Protein 8P1X (pdb70)

Nearest PDB structures (foldseek):
  8p1x-assembly1_AAA  TM=1.002E+00  e=0.000E+00  Staphylococcus epidermidis
  7qnt-assembly1_AAA  TM=9.688E-01  e=1.555E-83  Staphylococcus epidermidis
  4x7r-assembly2_B  TM=9.889E-01  e=1.087E-72  Staphylococcus aureus subsp. aureus 21178
  4wac-assembly1_A  TM=9.717E-01  e=2.839E-68  Staphylococcus aureus
  7vfm-assembly1_A  TM=7.640E-01  e=9.525E-35  Staphylococcus aureus subsp. aureus USA300

Solvent-accessible surface area: 22176 Å² total; per-residue (Å²): 137,51,72,0,14,0,0,15,70,66,0,36,38,73,46,19,35,54,12,54,3,0,7,8,9,0,59,27,0,28,81,66,114,9,36,0,20,0,0,0,3,29,56,41,44,59,5,140,53,13,38,117,79,11,46,123,38,136,90,8,28,96,114,8,99,15,50,1,0,5,57,61,11,56,83,62,6,34,148,108,76,212,92,58,48,116,64,72,44,151,83,11,70,96,67,16,91,98,15,90,100,58,92,80,70,119,126,59,10,61,20,66,14,72,92,62,76,52,94,30,1,74,39,106,86,35,108,58,63,22,22,17,18,6,43,101,91,115,89,40,77,68,58,10,45,30,35,113,78,66,7,23,21,9,18,44,20,36,85,105,76,46,46,57,19,15,27,1,21,1,49,19,6,59,55,4,0,83,21,90,13,64,52,158,106,76,51,52,14,54,0,36,3,59,51,66,163,55,107,14,145,41,22,46,82,0,0,6,40,0,0,39,94,31,1,77,50,82,87,42,0,0,0,0,3,1,6,30,39,1,0,39,20,0,27,74,13,106,20,168,83,11,20,18,2,1,5,3,28,32,12,0,48,39,67,133,52,117,112,36,42,20,39,108,90,7,30,70,3,3,142,24,3,120,99,14,69,0,0,0,0,9,3,118,48,0,59,102,30,0,53,101,115,36,102,17,140,25,5,83,27,5,14,15,6,9,70,72,25,84,95,53,98,67,92,43,98,53,37,8,1,0,10,28,18,99,0,21,55,16,25,2,0,35,60,0,6,63,0,0,60,60,0,11,109,130,32,122,75,0,72,1,34,1,28,7,62,35,132,18,76,87,107,0,59,89,51,11,71,94,56,84,10,109,81,20,3,31,40,82,29,87,24,69,54,21,62,54,45,4,68,78,5,33,0,8,2,10,0,1,22,15,19,2,12,4,22,44,9,1,51,0,0,2,1,41,5,2,0,0,0,1,67,15,103,7,3,3,62,59,0,5,67,93,44,83,0,0,13,42,10,67,57,115,54,35,50,58,0,2,83,66,0,14,98,0,7,120,61,52,78,46,2,72,71,5,0,49,70,0,37,88,16,0,66,99,74,13,65,32,114,58,6,8,84,84,7,70,126,23,3,114

Structure (mmCIF, N/CA/C/O backbone):
data_8P1X
#
_entry.id   8P1X
#
_cell.length_a   58.650
_cell.length_b   88.730
_cell.length_c   98.050
_cell.angle_alpha   90.000
_cell.angle_beta   90.000
_cell.angle_gamma   90.000
#
_symmetry.space_group_name_H-M   'P 21 21 21'
#
loop_
_entity.id
_entity.type
_entity.pdbx_description
1 polymer TarM(Se)
2 non-polymer 'CHLORIDE ION'
3 non-polymer 'PHOSPHATE ION'
4 non-polymer "URIDINE-5'-DIPHOSPHATE-GLUCOSE"
5 non-polymer 1,2-ETHANEDIOL
6 non-polymer 'TETRAETHYLENE GLYCOL'
7 non-polymer 'TRIETHYLENE GLYCOL'
8 water water
#
loop_
_atom_site.group_PDB
_atom_site.id
_atom_site.type_symbol
_atom_site.label_atom_id
_atom_site.label_alt_id
_atom_site.label_comp_id
_atom_site.label_asym_id
_atom_site.label_entity_id
_atom_site.label_seq_id
_atom_site.pdbx_PDB_ins_code
_atom_site.Cartn_x
_atom_site.Cartn_y
_atom_site.Cartn_z
_atom_site.occupancy
_atom_site.B_iso_or_equiv
_atom_site.auth_seq_id
_atom_site.auth_comp_id
_atom_site.auth_asym_id
_atom_site.auth_atom_id
_atom_site.pdbx_PDB_model_num
ATOM 1 N N . MET A 1 17 ? 18.922 2.415 24.071 1.000 68.335 1 MET AAA N 1
ATOM 2 C CA . MET A 1 17 ? 18.981 3.007 25.442 1.000 63.301 1 MET AAA CA 1
ATOM 3 C C . MET A 1 17 ? 17.568 3.078 26.042 1.000 60.527 1 MET AAA C 1
ATOM 4 O O . MET A 1 17 ? 17.462 3.293 27.266 1.000 59.874 1 MET AAA O 1
ATOM 7 N N . LYS A 1 18 ? 16.526 2.902 25.223 1.000 52.367 2 LYS AAA N 1
ATOM 8 C CA . LYS A 1 18 ? 15.115 2.916 25.683 1.000 49.895 2 LYS AAA CA 1
ATOM 9 C C . LYS A 1 18 ? 14.759 1.529 26.227 1.000 44.488 2 LYS AAA C 1
ATOM 10 O O . LYS A 1 18 ? 15.011 0.526 25.533 1.000 46.989 2 LYS AAA O 1
ATOM 16 N N . GLN A 1 19 ? 14.232 1.482 27.448 1.000 40.275 3 GLN AAA N 1
ATOM 17 C CA . GLN A 1 19 ? 13.734 0.235 28.084 1.000 39.529 3 GLN AAA CA 1
ATOM 18 C C . GLN A 1 19 ? 12.238 0.399 28.358 1.000 32.061 3 GLN AAA C 1
ATOM 19 O O . GLN A 1 19 ? 11.858 1.420 28.957 1.000 29.682 3 GLN AAA O 1
ATOM 25 N N . THR A 1 20 ? 11.419 -0.561 27.926 1.000 32.957 4 THR AAA N 1
ATOM 26 C CA . THR A 1 20 ? 9.950 -0.530 28.147 1.000 31.595 4 THR AAA CA 1
ATOM 27 C C . THR A 1 20 ? 9.556 -1.633 29.133 1.000 29.829 4 THR AAA C 1
ATOM 28 O O . THR A 1 20 ? 10.181 -2.719 29.133 1.000 29.016 4 THR AAA O 1
ATOM 32 N N . TYR A 1 21 ? 8.559 -1.341 29.955 1.000 25.200 5 TYR AAA N 1
ATOM 33 C CA . TYR A 1 21 ? 7.982 -2.282 30.941 1.000 26.357 5 TYR AAA CA 1
ATOM 34 C C . TYR A 1 21 ? 6.474 -2.319 30.697 1.000 27.009 5 TYR AAA C 1
ATOM 35 O O . TYR A 1 21 ? 5.785 -1.304 30.908 1.000 31.234 5 TYR AAA O 1
ATOM 44 N N . MET A 1 22 ? 5.980 -3.444 30.200 1.000 24.674 6 MET AAA N 1
ATOM 45 C CA . MET A 1 22 ? 4.559 -3.581 29.800 1.000 25.877 6 MET AAA CA 1
ATOM 46 C C . MET A 1 22 ? 3.825 -4.279 30.938 1.000 24.597 6 MET AAA C 1
ATOM 47 O O . MET A 1 22 ? 4.230 -5.400 31.319 1.000 24.987 6 MET AAA O 1
ATOM 52 N N . ILE A 1 23 ? 2.806 -3.621 31.486 1.000 21.288 7 ILE AAA N 1
ATOM 53 C CA . ILE A 1 23 ? 2.227 -4.014 32.801 1.000 23.691 7 ILE AAA CA 1
ATOM 54 C C . ILE A 1 23 ? 0.863 -4.669 32.608 1.000 26.844 7 ILE AAA C 1
ATOM 55 O O . ILE A 1 23 ? -0.018 -4.072 31.957 1.000 21.611 7 ILE AAA O 1
ATOM 60 N N . VAL A 1 24 ? 0.716 -5.863 33.173 1.000 25.439 8 VAL AAA N 1
ATOM 61 C CA . VAL A 1 24 ? -0.569 -6.618 33.243 1.000 24.115 8 VAL AAA CA 1
ATOM 62 C C . VAL A 1 24 ? -0.552 -7.402 34.556 1.000 22.167 8 VAL AAA C 1
ATOM 63 O O . VAL A 1 24 ? 0.550 -7.689 35.049 1.000 28.296 8 VAL AAA O 1
ATOM 67 N N . ASN A 1 25 ? -1.718 -7.670 35.149 1.000 24.800 9 ASN AAA N 1
ATOM 68 C CA . ASN A 1 25 ? -1.784 -8.298 36.493 1.000 22.864 9 ASN AAA CA 1
ATOM 69 C C . ASN A 1 25 ? -1.111 -9.677 36.458 1.000 23.016 9 ASN AAA C 1
ATOM 70 O O . ASN A 1 25 ? -0.430 -10.026 37.431 1.000 23.015 9 ASN AAA O 1
ATOM 75 N N . GLU A 1 26 ? -1.305 -10.439 35.382 1.000 25.056 10 GLU AAA N 1
ATOM 76 C CA . GLU A 1 26 ? -0.818 -11.837 35.305 1.000 26.614 10 GLU AAA CA 1
ATOM 77 C C . GLU A 1 26 ? -0.575 -12.248 33.857 1.000 28.670 10 GLU AAA C 1
ATOM 78 O O . GLU A 1 26 ? -1.149 -11.633 32.948 1.000 30.737 10 GLU AAA O 1
ATOM 84 N N . LEU A 1 27 ? 0.218 -13.303 33.682 1.000 26.296 11 LEU AAA N 1
ATOM 85 C CA . LEU A 1 27 ? 0.456 -13.966 32.380 1.000 22.691 11 LEU AAA CA 1
ATOM 86 C C . LEU A 1 27 ? 0.086 -15.439 32.540 1.000 29.305 11 LEU AAA C 1
ATOM 87 O O . LEU A 1 27 ? 0.414 -16.014 33.596 1.000 28.392 11 LEU AAA O 1
ATOM 92 N N . ASP A 1 28 ? -0.591 -16.018 31.552 1.000 19.891 12 ASP AAA N 1
ATOM 93 C CA . ASP A 1 28 ? -0.848 -17.478 31.506 1.000 30.761 12 ASP AAA CA 1
ATOM 94 C C . ASP A 1 28 ? -0.901 -17.938 30.049 1.000 27.804 12 ASP AAA C 1
ATOM 95 O O . ASP A 1 28 ? -0.837 -17.090 29.140 1.000 28.874 12 ASP AAA O 1
ATOM 100 N N . VAL A 1 29 ? -0.998 -19.251 29.862 1.000 26.673 13 VAL AAA N 1
ATOM 101 C CA . VAL A 1 29 ? -0.915 -19.931 28.540 1.000 30.949 13 VAL AAA CA 1
ATOM 102 C C . VAL A 1 29 ? -2.307 -19.987 27.898 1.000 31.971 13 VAL AAA C 1
ATOM 103 O O . VAL A 1 29 ? -2.389 -20.425 26.738 1.000 39.691 13 VAL AAA O 1
ATOM 107 N N . ASN A 1 30 ? -3.362 -19.577 28.609 1.000 32.425 14 ASN AAA N 1
ATOM 108 C CA . ASN A 1 30 ? -4.758 -19.729 28.120 1.000 37.216 14 ASN AAA CA 1
ATOM 109 C C . ASN A 1 30 ? -5.417 -18.350 28.005 1.000 38.826 14 ASN AAA C 1
ATOM 110 O O . ASN A 1 30 ? -6.600 -18.229 28.362 1.000 36.372 14 ASN AAA O 1
ATOM 115 N N . LYS A 1 31 ? -4.707 -17.345 27.492 1.000 32.825 15 LYS AAA N 1
ATOM 116 C CA . LYS A 1 31 ? -5.209 -15.945 27.542 1.000 44.088 15 LYS AAA CA 1
ATOM 117 C C . LYS A 1 31 ? -5.575 -15.444 26.139 1.000 36.856 15 LYS AAA C 1
ATOM 118 O O . LYS A 1 31 ? -5.364 -16.1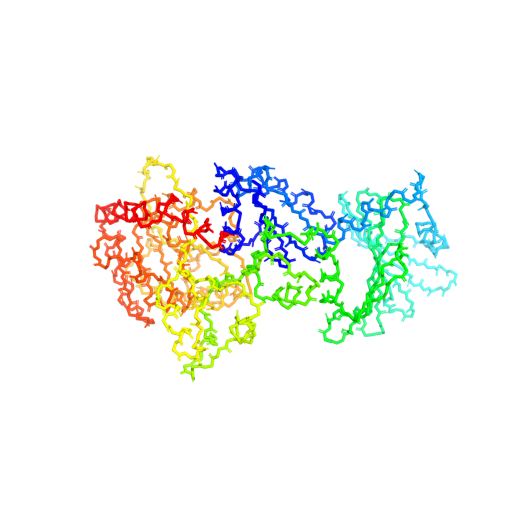76 25.158 1.000 37.406 15 LYS AAA O 1
ATOM 122 N N . GLY A 1 32 ? -6.149 -14.239 26.076 1.000 35.597 16 GLY AAA N 1
ATOM 123 C CA . GLY A 1 32 ? -6.768 -13.669 24.864 1.000 35.364 16 GLY AAA CA 1
ATOM 124 C C . GLY A 1 32 ? -5.895 -12.614 24.206 1.000 31.925 16 GLY AAA C 1
ATOM 125 O O . GLY A 1 32 ? -4.652 -12.752 24.229 1.000 30.398 16 GLY AAA O 1
ATOM 126 N N . GLY A 1 33 ? -6.531 -11.586 23.645 1.000 30.388 17 GLY AAA N 1
ATOM 127 C CA . GLY A 1 33 ? -5.893 -10.576 22.781 1.000 37.371 17 GLY AAA CA 1
ATOM 128 C C . GLY A 1 33 ? -4.863 -9.728 23.503 1.000 32.329 17 GLY AAA C 1
ATOM 129 O O . GLY A 1 33 ? -3.831 -9.419 22.886 1.000 32.173 17 GLY AAA O 1
ATOM 130 N N . MET A 1 34 ? -5.125 -9.319 24.746 1.000 30.085 18 MET AAA N 1
ATOM 131 C CA . MET A 1 34 ? -4.223 -8.371 25.450 1.000 31.446 18 MET AAA CA 1
ATOM 132 C C . MET A 1 34 ? -2.831 -8.998 25.587 1.000 29.231 18 MET AAA C 1
ATOM 133 O O . MET A 1 34 ? -1.847 -8.319 25.253 1.000 27.992 18 MET AAA O 1
ATOM 138 N N . THR A 1 35 ? -2.748 -10.238 26.069 1.000 26.235 19 THR AAA N 1
ATOM 139 C CA . THR A 1 35 ? -1.454 -10.936 26.284 1.000 34.378 19 THR AAA CA 1
ATOM 140 C C . THR A 1 35 ? -0.774 -11.118 24.924 1.000 24.934 19 THR AAA C 1
ATOM 141 O O . THR A 1 35 ? 0.435 -10.838 24.842 1.000 30.109 19 THR AAA O 1
ATOM 145 N N . THR A 1 36 ? -1.522 -11.514 23.891 1.000 28.875 20 THR AAA N 1
ATOM 146 C CA . THR A 1 36 ? -0.980 -11.667 22.514 1.000 27.779 20 THR AAA CA 1
ATOM 147 C C . THR A 1 36 ? -0.377 -10.328 22.072 1.000 27.971 20 THR AAA C 1
ATOM 148 O O . THR A 1 36 ? 0.784 -10.333 21.616 1.000 25.023 20 THR AAA O 1
ATOM 152 N N . ALA A 1 37 ? -1.131 -9.231 22.205 1.000 25.601 21 ALA AAA N 1
ATOM 153 C CA . ALA A 1 37 ? -0.714 -7.878 21.768 1.000 24.965 21 ALA AAA CA 1
ATOM 154 C C . ALA A 1 37 ? 0.611 -7.514 22.446 1.000 25.746 21 ALA AAA C 1
ATOM 155 O O . ALA A 1 37 ? 1.556 -7.136 21.734 1.000 24.964 21 ALA AAA O 1
ATOM 157 N N . MET A 1 38 ? 0.687 -7.673 23.770 1.000 22.257 22 MET AAA N 1
ATOM 158 C CA . MET A 1 38 ? 1.876 -7.298 24.581 1.000 25.473 22 MET AAA CA 1
ATOM 159 C C . MET A 1 38 ? 3.103 -8.093 24.126 1.000 23.175 22 MET AAA C 1
ATOM 160 O O . MET A 1 38 ? 4.154 -7.467 23.913 1.000 26.094 22 MET AAA O 1
ATOM 165 N N . LEU A 1 39 ? 2.973 -9.415 24.002 1.000 25.415 23 LEU AAA N 1
ATOM 166 C CA . LEU A 1 39 ? 4.106 -10.313 23.663 1.000 22.755 23 LEU AAA CA 1
ATOM 167 C C . LEU A 1 39 ? 4.593 -9.985 22.245 1.000 26.325 23 LEU AAA C 1
ATOM 168 O O . LEU A 1 39 ? 5.816 -9.981 22.035 1.000 26.657 23 LEU AAA O 1
ATOM 173 N N . THR A 1 40 ? 3.680 -9.701 21.312 1.000 25.701 24 THR AAA N 1
ATOM 174 C CA . THR A 1 40 ? 4.022 -9.303 19.922 1.000 28.691 24 THR AAA CA 1
ATOM 175 C C . THR A 1 40 ? 4.768 -7.960 19.957 1.000 29.586 24 THR AAA C 1
ATOM 176 O O . THR A 1 40 ? 5.812 -7.846 19.290 1.000 31.633 24 THR AAA O 1
ATOM 180 N N . ARG A 1 41 ? 4.278 -6.993 20.735 1.000 30.273 25 ARG AAA N 1
ATOM 181 C CA . ARG A 1 41 ? 4.882 -5.638 20.837 1.000 26.967 25 ARG AAA CA 1
ATOM 182 C C . ARG A 1 41 ? 6.316 -5.772 21.363 1.000 30.884 25 ARG AAA C 1
ATOM 183 O O . ARG A 1 41 ? 7.205 -5.090 20.820 1.000 29.529 25 ARG AAA O 1
ATOM 191 N N . SER A 1 42 ? 6.533 -6.621 22.370 1.000 23.450 26 SER AAA N 1
ATOM 192 C CA . SER A 1 42 ? 7.875 -6.874 22.956 1.000 26.098 26 SER AAA CA 1
ATOM 193 C C . SER A 1 42 ? 8.819 -7.340 21.846 1.000 25.758 26 SER AAA C 1
ATOM 194 O O . SER A 1 42 ? 9.933 -6.797 21.767 1.000 27.753 26 SER AAA O 1
ATOM 197 N N . LYS A 1 43 ? 8.378 -8.300 21.028 1.000 30.328 27 LYS AAA N 1
ATOM 198 C CA . LYS A 1 43 ? 9.213 -8.910 19.962 1.000 31.405 27 LYS AAA CA 1
ATOM 199 C C . LYS A 1 43 ? 9.625 -7.811 18.976 1.000 32.915 27 LYS AAA C 1
ATOM 200 O O . LYS A 1 43 ? 10.824 -7.743 18.654 1.000 26.814 27 LYS AAA O 1
ATOM 205 N N . PHE A 1 44 ? 8.684 -6.973 18.529 1.000 27.651 28 PHE AAA N 1
ATOM 206 C CA . PHE A 1 44 ? 8.966 -5.920 17.518 1.000 31.017 28 PHE AAA CA 1
ATOM 207 C C . PHE A 1 44 ? 9.882 -4.858 18.139 1.000 34.369 28 PHE AAA C 1
ATOM 208 O O . PHE A 1 44 ? 10.836 -4.438 17.457 1.000 31.228 28 PHE AAA O 1
ATOM 216 N N . PHE A 1 45 ? 9.659 -4.482 19.401 1.000 29.375 29 PHE AAA N 1
ATOM 217 C CA . PHE A 1 45 ? 10.512 -3.488 20.108 1.000 28.654 29 PHE AAA CA 1
ATOM 218 C C . PHE A 1 45 ? 11.949 -4.018 20.140 1.000 33.625 29 PHE AAA C 1
ATOM 219 O O . PHE A 1 45 ? 12.875 -3.264 19.799 1.000 32.131 29 PHE AAA O 1
ATOM 227 N N . LEU A 1 46 ? 12.110 -5.291 20.512 1.000 31.811 30 LEU AAA N 1
ATOM 228 C CA . LEU A 1 46 ? 13.431 -5.958 20.657 1.000 33.972 30 LEU AAA CA 1
ATOM 229 C C . LEU A 1 46 ? 14.143 -6.011 19.299 1.000 32.308 30 LEU AAA C 1
ATOM 230 O O . LEU A 1 46 ? 15.365 -5.805 19.281 1.000 37.784 30 LEU AAA O 1
ATOM 235 N N . ASP A 1 47 ? 13.405 -6.224 18.207 1.000 35.991 31 ASP AAA N 1
ATOM 236 C CA . ASP A 1 47 ? 13.960 -6.190 16.826 1.000 42.183 31 ASP AAA CA 1
ATOM 237 C C . ASP A 1 47 ? 14.403 -4.761 16.492 1.000 44.096 31 ASP AAA C 1
ATOM 238 O O . ASP A 1 47 ? 15.219 -4.600 15.574 1.000 41.846 31 ASP AAA O 1
ATOM 243 N N . ASN A 1 48 ? 13.891 -3.761 17.211 1.000 36.766 32 ASN AAA N 1
ATOM 244 C CA . ASN A 1 48 ? 14.228 -2.333 16.970 1.000 40.536 32 ASN AAA CA 1
ATOM 245 C C . ASN A 1 48 ? 15.090 -1.808 18.126 1.000 36.887 32 ASN AAA C 1
ATOM 246 O O . ASN A 1 48 ? 15.087 -0.586 18.361 1.000 36.301 32 ASN AAA O 1
ATOM 251 N N . GLU A 1 49 ? 15.825 -2.704 18.796 1.000 34.191 33 GLU AAA N 1
ATOM 252 C CA . GLU A 1 49 ? 16.830 -2.388 19.852 1.000 37.616 33 GLU AAA CA 1
ATOM 253 C C . GLU A 1 49 ? 16.169 -1.662 21.032 1.000 38.711 33 GLU AAA C 1
ATOM 254 O O . GLU A 1 49 ? 16.862 -0.881 21.710 1.000 44.073 33 GLU AAA O 1
ATOM 257 N N . ILE A 1 50 ? 14.885 -1.920 21.289 1.000 40.720 34 ILE AAA N 1
ATOM 258 C CA . ILE A 1 50 ? 14.172 -1.393 22.489 1.000 36.879 34 ILE AAA CA 1
ATOM 259 C C . ILE A 1 50 ? 13.755 -2.596 23.334 1.000 35.952 34 ILE AAA C 1
ATOM 260 O O . ILE A 1 50 ? 12.986 -3.430 22.833 1.000 35.280 34 ILE AAA O 1
ATOM 265 N N . SER A 1 51 ? 14.261 -2.707 24.562 1.000 34.823 35 SER AAA N 1
ATOM 266 C CA . SER A 1 51 ? 13.892 -3.819 25.474 1.000 31.983 35 SER AAA CA 1
ATOM 267 C C . SER A 1 51 ? 12.393 -3.714 25.773 1.000 35.469 35 SER AAA C 1
ATOM 268 O O . SER A 1 51 ? 11.915 -2.598 26.039 1.000 37.992 35 SER AAA O 1
ATOM 271 N N . GLY A 1 52 ? 11.671 -4.828 25.677 1.000 32.327 36 GLY AAA N 1
ATOM 272 C CA . GLY A 1 52 ? 10.239 -4.892 26.018 1.000 30.530 36 GLY AAA CA 1
ATOM 273 C C . GLY A 1 52 ? 10.025 -5.956 27.063 1.000 32.247 36 GLY AAA C 1
ATOM 274 O O . GLY A 1 52 ? 9.979 -7.122 26.688 1.000 44.493 36 GLY AAA O 1
ATOM 275 N N . ASP A 1 53 ? 10.027 -5.589 28.341 1.000 26.719 37 ASP AAA N 1
ATOM 276 C CA . ASP A 1 53 ? 9.855 -6.556 29.451 1.000 28.239 37 ASP AAA CA 1
ATOM 277 C C . ASP A 1 53 ? 8.403 -6.488 29.920 1.000 24.222 37 ASP AAA C 1
ATOM 278 O O . ASP A 1 53 ? 7.769 -5.437 29.745 1.000 27.699 37 ASP AAA O 1
ATOM 283 N N . ILE A 1 54 ? 7.897 -7.598 30.440 1.000 21.810 38 ILE AAA N 1
ATOM 284 C CA . ILE A 1 54 ? 6.528 -7.670 31.015 1.000 24.812 38 ILE AAA CA 1
ATOM 285 C C . ILE A 1 54 ? 6.665 -7.587 32.535 1.000 27.504 38 ILE AAA C 1
ATOM 286 O O . ILE A 1 54 ? 7.619 -8.173 33.073 1.000 21.891 38 ILE AAA O 1
ATOM 291 N N . ILE A 1 55 ? 5.751 -6.882 33.201 1.000 25.471 39 ILE AAA N 1
ATOM 292 C CA . ILE A 1 55 ? 5.646 -6.930 34.687 1.000 28.149 39 ILE AAA CA 1
ATOM 293 C C . ILE A 1 55 ? 4.263 -7.464 35.050 1.000 23.378 39 ILE AAA C 1
ATOM 294 O O . ILE A 1 55 ? 3.267 -6.927 34.548 1.000 25.434 39 ILE AAA O 1
ATOM 299 N N . THR A 1 56 ? 4.234 -8.477 35.912 1.000 23.128 40 THR AAA N 1
ATOM 300 C CA . THR A 1 56 ? 3.017 -9.057 36.516 1.000 22.252 40 THR AAA CA 1
ATOM 301 C C . THR A 1 56 ? 3.075 -8.866 38.030 1.000 22.229 40 THR AAA C 1
ATOM 302 O O . THR A 1 56 ? 4.160 -8.536 38.567 1.000 23.013 40 THR AAA O 1
ATOM 306 N N . PHE A 1 57 ? 1.956 -9.087 38.714 1.000 22.930 41 PHE AAA N 1
ATOM 307 C CA . PHE A 1 57 ? 1.848 -8.794 40.166 1.000 20.823 41 PHE AAA CA 1
ATOM 308 C C . PHE A 1 57 ? 1.346 -9.997 40.961 1.000 22.006 41 PHE AAA C 1
ATOM 309 O O . PHE A 1 57 ? 1.354 -9.924 42.200 1.000 23.793 41 PHE AAA O 1
ATOM 317 N N . ASP A 1 58 ? 0.937 -11.071 40.294 1.000 29.159 42 ASP AAA N 1
ATOM 318 C CA . ASP A 1 58 ? 0.294 -12.224 40.969 1.000 24.015 42 ASP AAA CA 1
ATOM 319 C C . ASP A 1 58 ? 1.355 -13.260 41.341 1.000 21.673 42 ASP AAA C 1
ATOM 320 O O . ASP A 1 58 ? 2.451 -13.273 40.746 1.000 21.274 42 ASP AAA O 1
ATOM 325 N N . PHE A 1 59 ? 1.009 -14.136 42.271 1.000 23.246 43 PHE AAA N 1
ATOM 326 C CA . PHE A 1 59 ? 1.883 -15.252 42.689 1.000 22.223 43 PHE AAA CA 1
ATOM 327 C C . PHE A 1 59 ? 1.515 -16.507 41.895 1.000 21.372 43 PHE AAA C 1
ATOM 328 O O . PHE A 1 59 ? 0.368 -16.956 41.939 1.000 21.140 43 PHE AAA O 1
ATOM 336 N N . LYS A 1 60 ? 2.497 -17.060 41.192 1.000 20.006 44 LYS AAA N 1
ATOM 337 C CA . LYS A 1 60 ? 2.420 -18.397 40.555 1.000 23.832 44 LYS AAA CA 1
ATOM 338 C C . LYS A 1 60 ? 3.735 -19.115 40.851 1.000 26.672 44 LYS AAA C 1
ATOM 339 O O . LYS A 1 60 ? 4.787 -18.664 40.349 1.000 23.769 44 LYS AAA O 1
ATOM 345 N N . ALA A 1 61 ? 3.677 -20.189 41.634 1.000 27.923 45 ALA AAA N 1
ATOM 346 C CA . ALA A 1 61 ? 4.852 -21.015 41.992 1.000 26.209 45 ALA AAA CA 1
ATOM 347 C C . ALA A 1 61 ? 5.507 -21.567 40.722 1.000 26.328 45 ALA AAA C 1
ATOM 348 O O . ALA A 1 61 ? 6.733 -21.782 40.745 1.000 20.828 45 ALA AAA O 1
ATOM 350 N N . ASN A 1 62 ? 4.726 -21.768 39.653 1.000 23.003 46 ASN AAA N 1
ATOM 351 C CA . ASN A 1 62 ? 5.163 -22.462 38.412 1.000 21.997 46 ASN AAA CA 1
ATOM 352 C C . ASN A 1 62 ? 5.363 -21.452 37.274 1.000 21.021 46 ASN AAA C 1
ATOM 353 O O . ASN A 1 62 ? 5.298 -21.868 36.104 1.000 24.082 46 ASN AAA O 1
ATOM 358 N N . TYR A 1 63 ? 5.633 -20.182 37.583 1.000 24.786 47 TYR AAA N 1
ATOM 359 C CA . TYR A 1 63 ? 5.749 -19.111 36.559 1.000 24.661 47 TYR AAA CA 1
ATOM 360 C C . TYR A 1 63 ? 6.846 -19.470 35.550 1.000 25.691 47 TYR AAA C 1
ATOM 361 O O . TYR A 1 63 ? 6.687 -19.121 34.367 1.000 20.076 47 TYR AAA O 1
ATOM 370 N N . LYS A 1 64 ? 7.905 -20.149 35.999 1.000 25.900 48 LYS AAA N 1
ATOM 371 C CA . LYS A 1 64 ? 9.015 -20.614 35.131 1.000 27.838 48 LYS AAA CA 1
ATOM 372 C C . LYS A 1 64 ? 8.433 -21.482 34.008 1.000 25.318 48 LYS AAA C 1
ATOM 373 O O . LYS A 1 64 ? 8.804 -21.263 32.853 1.000 26.076 48 LYS AAA O 1
ATOM 379 N N . ASP A 1 65 ? 7.540 -22.415 34.344 1.000 22.452 49 ASP AAA N 1
ATOM 380 C CA . ASP A 1 65 ? 6.937 -23.369 33.375 1.000 28.949 49 ASP AAA CA 1
ATOM 381 C C . ASP A 1 65 ? 6.031 -22.616 32.396 1.000 25.848 49 ASP AAA C 1
ATOM 382 O O . ASP A 1 65 ? 6.064 -22.952 31.209 1.000 24.663 49 ASP AAA O 1
ATOM 387 N N . ILE A 1 66 ? 5.252 -21.644 32.871 1.000 25.810 50 ILE AAA N 1
ATOM 388 C CA . ILE A 1 66 ? 4.337 -20.851 31.999 1.000 28.064 50 ILE AAA CA 1
ATOM 389 C C . ILE A 1 66 ? 5.184 -20.104 30.966 1.000 25.978 50 ILE AAA C 1
ATOM 390 O O . ILE A 1 66 ? 4.841 -20.169 29.772 1.000 27.558 50 ILE AAA O 1
ATOM 395 N N . LEU A 1 67 ? 6.268 -19.459 31.409 1.000 25.442 51 LEU AAA N 1
ATOM 396 C CA . LEU A 1 67 ? 7.131 -18.632 30.528 1.000 25.912 51 LEU AAA CA 1
ATOM 397 C C . LEU A 1 67 ? 7.810 -19.550 29.504 1.000 30.465 51 LEU AAA C 1
ATOM 398 O O . LEU A 1 67 ? 7.842 -19.178 28.314 1.000 25.686 51 LEU AAA O 1
ATOM 403 N N . LYS A 1 68 ? 8.286 -20.722 29.934 1.000 26.439 52 LYS AAA N 1
ATOM 404 C CA . LYS A 1 68 ? 8.919 -21.712 29.022 1.000 28.300 52 LYS AAA CA 1
ATOM 405 C C . LYS A 1 68 ? 7.914 -22.103 27.934 1.000 26.703 52 LYS AAA C 1
ATOM 406 O O . LYS A 1 68 ? 8.290 -22.096 26.751 1.000 25.736 52 LYS AAA O 1
ATOM 412 N N . GLU A 1 69 ? 6.679 -22.430 28.314 1.000 27.535 53 GLU AAA N 1
ATOM 413 C CA . GLU A 1 69 ? 5.648 -22.873 27.343 1.000 29.001 53 GLU AAA CA 1
ATOM 414 C C . GLU A 1 69 ? 5.373 -21.723 26.368 1.000 27.548 53 GLU AAA C 1
ATOM 415 O O . GLU A 1 69 ? 5.317 -21.986 25.156 1.000 31.630 53 GLU AAA O 1
ATOM 421 N N . LEU A 1 70 ? 5.239 -20.496 26.870 1.000 31.313 54 LEU AAA N 1
ATOM 422 C CA . LEU A 1 70 ? 4.936 -19.311 26.026 1.000 27.189 54 LEU AAA CA 1
ATOM 423 C C . LEU A 1 70 ? 6.070 -19.098 25.011 1.000 27.133 54 LEU AAA C 1
ATOM 424 O O . LEU A 1 70 ? 5.755 -18.814 23.847 1.000 27.623 54 LEU AAA O 1
ATOM 429 N N . VAL A 1 71 ? 7.333 -19.272 25.412 1.000 25.670 55 VAL AAA N 1
ATOM 430 C CA . VAL A 1 71 ? 8.506 -19.153 24.495 1.000 29.372 55 VAL AAA CA 1
ATOM 431 C C . VAL A 1 71 ? 8.512 -20.330 23.508 1.000 37.238 55 VAL AAA C 1
ATOM 432 O O . VAL A 1 71 ? 8.626 -20.068 22.293 1.000 34.902 55 VAL AAA O 1
ATOM 436 N N . GLN A 1 72 ? 8.396 -21.572 23.990 1.000 30.917 56 GLN AAA N 1
ATOM 437 C CA . GLN A 1 72 ? 8.518 -22.783 23.129 1.000 36.000 56 GLN AAA CA 1
ATOM 438 C C . GLN A 1 72 ? 7.320 -22.864 22.171 1.000 33.606 56 GLN AAA C 1
ATOM 439 O O . GLN A 1 72 ? 7.474 -23.472 21.101 1.000 35.888 56 GLN AAA O 1
ATOM 445 N N . SER A 1 73 ? 6.177 -22.268 22.529 1.000 36.363 57 SER AAA N 1
ATOM 446 C CA . SER A 1 73 ? 4.955 -22.210 21.682 1.000 33.031 57 SER AAA CA 1
ATOM 447 C C . SER A 1 73 ? 5.055 -21.050 20.683 1.000 38.322 57 SER AAA C 1
ATOM 448 O O . SER A 1 73 ? 4.091 -20.847 19.922 1.000 35.395 57 SER AAA O 1
ATOM 451 N N . LYS A 1 74 ? 6.149 -20.284 20.750 1.000 32.756 58 LYS AAA N 1
ATOM 452 C CA . LYS A 1 74 ? 6.491 -19.158 19.840 1.000 37.475 58 LYS AAA CA 1
ATOM 453 C C . LYS A 1 74 ? 5.556 -17.963 20.074 1.000 36.138 58 LYS AAA C 1
ATOM 454 O O . LYS A 1 74 ? 5.580 -17.036 19.247 1.000 40.839 58 LYS AAA O 1
ATOM 458 N N . LYS A 1 75 ? 4.803 -17.944 21.178 1.000 34.922 59 LYS AAA N 1
ATOM 459 C CA . LYS A 1 75 ? 3.959 -16.776 21.546 1.000 34.478 59 LYS AAA CA 1
ATOM 460 C C . LYS A 1 75 ? 4.861 -15.674 22.117 1.000 35.930 59 LYS AAA C 1
ATOM 461 O O . LYS A 1 75 ? 4.578 -14.499 21.862 1.000 34.076 59 LYS AAA O 1
ATOM 466 N N . MET A 1 76 ? 5.927 -16.038 22.831 1.000 31.658 60 MET AAA N 1
ATOM 467 C CA . MET A 1 76 ? 6.786 -15.078 23.575 1.000 29.886 60 MET AAA CA 1
ATOM 468 C C . MET A 1 76 ? 8.228 -15.163 23.067 1.000 31.200 60 MET AAA C 1
ATOM 469 O O . MET A 1 76 ? 8.754 -16.285 22.944 1.000 29.439 60 MET AAA O 1
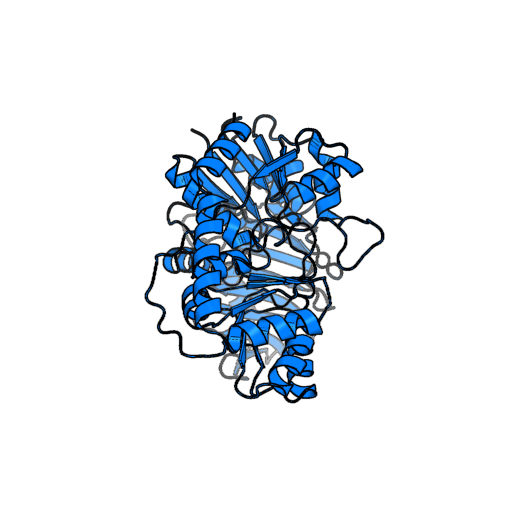ATOM 474 N N . ASP A 1 77 ? 8.852 -14.010 22.834 1.000 22.577 61 ASP AAA N 1
ATOM 475 C CA . ASP A 1 77 ? 10.286 -13.906 22.452 1.000 30.805 61 ASP AAA CA 1
ATOM 476 C C . ASP A 1 77 ? 11.149 -14.334 23.642 1.000 30.373 61 ASP AAA C 1
ATOM 477 O O . ASP A 1 77 ? 10.823 -13.957 24.784 1.000 29.325 61 ASP AAA O 1
ATOM 482 N N . LYS A 1 78 ? 12.224 -15.075 23.373 1.000 33.773 62 LYS AAA N 1
ATOM 483 C CA . LYS A 1 78 ? 13.171 -15.572 24.405 1.000 34.647 62 LYS AAA CA 1
ATOM 484 C C . LYS A 1 78 ? 13.805 -14.381 25.140 1.000 30.736 62 LYS AAA C 1
ATOM 485 O O . LYS A 1 78 ? 14.151 -14.544 26.318 1.000 33.184 62 LYS AAA O 1
ATOM 488 N N . ARG A 1 79 ? 13.909 -13.217 24.498 1.000 29.796 63 ARG AAA N 1
ATOM 489 C CA . ARG A 1 79 ? 14.564 -12.021 25.090 1.000 33.204 63 ARG AAA CA 1
ATOM 490 C C . ARG A 1 79 ? 13.576 -11.253 25.974 1.000 36.637 63 ARG AAA C 1
ATOM 491 O O . ARG A 1 79 ? 14.040 -10.384 26.732 1.000 38.933 63 ARG AAA O 1
ATOM 499 N N . THR A 1 80 ? 12.274 -11.541 25.885 1.000 29.073 64 THR AAA N 1
ATOM 500 C CA . THR A 1 80 ? 11.238 -10.859 26.704 1.000 29.072 64 THR AAA CA 1
ATOM 501 C C . THR A 1 80 ? 11.308 -11.422 28.125 1.000 27.961 64 THR AAA C 1
ATOM 502 O O . THR A 1 80 ? 10.931 -12.592 28.312 1.000 28.620 64 THR AAA O 1
ATOM 506 N N . GLN A 1 81 ? 11.768 -10.616 29.080 1.000 27.465 65 GLN AAA N 1
ATOM 507 C CA . GLN A 1 81 ? 11.835 -10.989 30.516 1.000 25.978 65 GLN AAA CA 1
ATOM 508 C C . GLN A 1 81 ? 10.499 -10.655 31.182 1.000 30.291 65 GLN AAA C 1
ATOM 509 O O . GLN A 1 81 ? 9.829 -9.714 30.738 1.000 28.953 65 GLN AAA O 1
ATOM 515 N N . MET A 1 82 ? 10.119 -11.409 32.209 1.000 26.969 66 MET AAA N 1
ATOM 516 C CA . MET A 1 82 ? 8.943 -11.065 33.038 1.000 27.103 66 MET AAA CA 1
ATOM 517 C C . MET A 1 82 ? 9.421 -10.789 34.459 1.000 31.783 66 MET AAA C 1
ATOM 518 O O . MET A 1 82 ? 10.035 -11.676 35.077 1.000 32.533 66 MET AAA O 1
ATOM 523 N N . HIS A 1 83 ? 9.154 -9.588 34.950 1.000 29.190 67 HIS AAA N 1
ATOM 524 C CA . HIS A 1 83 ? 9.455 -9.195 36.346 1.000 26.997 67 HIS AAA CA 1
ATOM 525 C C . HIS A 1 83 ? 8.167 -9.354 37.147 1.000 21.621 67 HIS AAA C 1
ATOM 526 O O . HIS A 1 83 ? 7.090 -9.228 36.558 1.000 24.742 67 HIS AAA O 1
ATOM 533 N N . ASN A 1 84 ? 8.284 -9.630 38.441 1.000 23.350 68 ASN AAA N 1
ATOM 534 C CA . ASN A 1 84 ? 7.136 -9.978 39.312 1.000 23.915 68 ASN AAA CA 1
ATOM 535 C C . ASN A 1 84 ? 7.605 -9.831 40.750 1.000 22.286 68 ASN AAA C 1
ATOM 536 O O . ASN A 1 84 ? 8.711 -10.255 41.063 1.000 22.716 68 ASN AAA O 1
ATOM 541 N N . PRO A 1 85 ? 6.785 -9.238 41.644 1.000 21.033 69 PRO AAA N 1
ATOM 542 C CA . PRO A 1 85 ? 7.216 -8.918 43.005 1.000 21.858 69 PRO AAA CA 1
ATOM 543 C C . PRO A 1 85 ? 7.613 -10.145 43.834 1.000 23.276 69 PRO AAA C 1
ATOM 544 O O . PRO A 1 85 ? 8.578 -10.062 44.564 1.000 23.895 69 PRO AAA O 1
ATOM 548 N N . PHE A 1 86 ? 6.873 -11.242 43.697 1.000 20.938 70 PHE AAA N 1
ATOM 549 C CA . PHE A 1 86 ? 7.137 -12.509 44.427 1.000 21.598 70 PHE AAA CA 1
ATOM 550 C C . PHE A 1 86 ? 8.511 -13.044 44.006 1.000 24.031 70 PHE AAA C 1
ATOM 551 O O . PHE A 1 86 ? 9.301 -13.377 44.889 1.000 24.282 70 PHE AAA O 1
ATOM 559 N N . ILE A 1 87 ? 8.809 -13.044 42.710 1.000 24.622 71 ILE AAA N 1
ATOM 560 C CA . ILE A 1 87 ? 10.117 -13.512 42.165 1.000 22.321 71 ILE AAA CA 1
ATOM 561 C C . ILE A 1 87 ? 11.230 -12.585 42.673 1.000 22.040 71 ILE AAA C 1
ATOM 562 O O . ILE A 1 87 ? 12.225 -13.106 43.202 1.000 24.439 71 ILE AAA O 1
ATOM 567 N N . TYR A 1 88 ? 11.052 -11.272 42.531 1.000 26.122 72 TYR AAA N 1
ATOM 568 C CA . TYR A 1 88 ? 12.066 -10.237 42.866 1.000 27.649 72 TYR AAA CA 1
ATOM 569 C C . TYR A 1 88 ? 12.418 -10.324 44.356 1.000 24.154 72 TYR AAA C 1
ATOM 570 O O . TYR A 1 88 ? 13.610 -10.476 44.683 1.000 26.214 72 TYR AAA O 1
ATOM 579 N N . PHE A 1 89 ? 11.421 -10.244 45.243 1.000 21.048 73 PHE AAA N 1
ATOM 580 C CA . PHE A 1 89 ? 11.665 -10.211 46.709 1.000 21.335 73 PHE AAA CA 1
ATOM 581 C C . PHE A 1 89 ? 12.171 -11.580 47.185 1.000 21.048 73 PHE AAA C 1
ATOM 582 O O . PHE A 1 89 ? 12.983 -11.568 48.122 1.000 24.919 73 PHE AAA O 1
ATOM 590 N N . LYS A 1 90 ? 11.798 -12.691 46.528 1.000 17.321 74 LYS AAA N 1
ATOM 591 C CA . LYS A 1 90 ? 12.285 -14.054 46.886 1.000 21.626 74 LYS AAA CA 1
ATOM 592 C C . LYS A 1 90 ? 13.788 -14.147 46.609 1.000 22.087 74 LYS AAA C 1
ATOM 593 O O . LYS A 1 90 ? 14.507 -14.698 47.455 1.000 21.911 74 LYS AAA O 1
ATOM 599 N N . ASN A 1 91 ? 14.231 -13.644 45.458 1.000 22.956 75 ASN AAA N 1
ATOM 600 C CA . ASN A 1 91 ? 15.656 -13.710 45.045 1.000 25.701 75 ASN AAA CA 1
ATOM 601 C C . ASN A 1 91 ? 16.482 -12.916 46.062 1.000 25.523 75 ASN AAA C 1
ATOM 602 O O . ASN A 1 91 ? 17.534 -13.427 46.476 1.000 27.263 75 ASN AAA O 1
ATOM 607 N N . ILE A 1 92 ? 15.978 -11.764 46.513 1.000 24.150 76 ILE AAA N 1
ATOM 608 C CA . ILE A 1 92 ? 16.669 -10.915 47.528 1.000 28.950 76 ILE AAA CA 1
ATOM 609 C C . ILE A 1 92 ? 16.705 -11.660 48.867 1.000 28.803 76 ILE AAA C 1
ATOM 610 O O . ILE A 1 92 ? 17.792 -11.715 49.482 1.000 28.061 76 ILE AAA O 1
ATOM 615 N N . SER A 1 93 ? 15.574 -12.220 49.304 1.000 22.710 77 SER AAA N 1
ATOM 616 C CA . SER A 1 93 ? 15.481 -12.981 50.574 1.000 25.779 77 SER AAA CA 1
ATOM 617 C C . SER A 1 93 ? 16.458 -14.162 50.534 1.000 21.517 77 SER AAA C 1
ATOM 618 O O . SER A 1 93 ? 17.101 -14.424 51.567 1.000 23.010 77 SER AAA O 1
ATOM 621 N N . ASN A 1 94 ? 16.562 -14.841 49.390 1.000 19.033 78 ASN AAA N 1
ATOM 622 C CA . ASN A 1 94 ? 17.439 -16.034 49.236 1.000 23.262 78 ASN AAA CA 1
ATOM 623 C C . ASN A 1 94 ? 18.887 -15.680 49.597 1.000 21.835 78 ASN AAA C 1
ATOM 624 O O . ASN A 1 94 ? 19.594 -16.555 50.114 1.000 21.853 78 ASN AAA O 1
ATOM 629 N N . LEU A 1 95 ? 19.311 -14.439 49.366 1.000 26.931 79 LEU AAA N 1
ATOM 630 C CA . LEU A 1 95 ? 20.708 -14.007 49.657 1.000 30.208 79 LEU AAA CA 1
ATOM 631 C C . LEU A 1 95 ? 20.981 -14.036 51.165 1.000 35.830 79 LEU AAA C 1
ATOM 632 O O . LEU A 1 95 ? 22.170 -14.093 51.534 1.000 29.995 79 LEU AAA O 1
ATOM 637 N N . GLN A 1 96 ? 19.942 -13.991 52.004 1.000 32.666 80 GLN AAA N 1
ATOM 638 C CA . GLN A 1 96 ? 20.088 -13.738 53.462 1.000 35.675 80 GLN AAA CA 1
ATOM 639 C C . GLN A 1 96 ? 20.515 -15.012 54.193 1.000 28.940 80 GLN AAA C 1
ATOM 640 O O . GLN A 1 96 ? 20.845 -14.919 55.382 1.000 29.220 80 GLN AAA O 1
ATOM 646 N N . HIS A 1 97 ? 20.465 -16.177 53.554 1.000 31.791 81 HIS AAA N 1
ATOM 647 C CA . HIS A 1 97 ? 20.800 -17.447 54.244 1.000 28.775 81 HIS AAA CA 1
ATOM 648 C C . HIS A 1 97 ? 21.554 -18.373 53.305 1.000 27.142 81 HIS AAA C 1
ATOM 649 O O . HIS A 1 97 ? 21.458 -18.189 52.083 1.000 24.282 81 HIS AAA O 1
ATOM 656 N N . LYS A 1 98 ? 22.241 -19.351 53.880 1.000 24.100 82 LYS AAA N 1
ATOM 657 C CA . LYS A 1 98 ? 23.127 -20.275 53.132 1.000 32.660 82 LYS AAA CA 1
ATOM 658 C C . LYS A 1 98 ? 22.480 -21.655 53.044 1.000 31.917 82 LYS AAA C 1
ATOM 659 O O . LYS A 1 98 ? 22.553 -22.269 51.970 1.000 39.035 82 LYS AAA O 1
ATOM 665 N N . LYS A 1 99 ? 21.909 -22.138 54.145 1.000 27.703 83 LYS AAA N 1
ATOM 666 C CA . LYS A 1 99 ? 21.361 -23.513 54.223 1.000 33.178 83 LYS AAA CA 1
ATOM 667 C C . LYS A 1 99 ? 19.832 -23.443 54.294 1.000 30.884 83 LYS AAA C 1
ATOM 668 O O . LYS A 1 99 ? 19.280 -22.406 54.734 1.000 30.887 83 LYS AAA O 1
ATOM 671 N N . TYR A 1 100 ? 19.175 -24.520 53.880 1.000 27.500 84 TYR AAA N 1
ATOM 672 C CA . TYR A 1 100 ? 17.701 -24.637 53.946 1.000 30.559 84 TYR AAA CA 1
ATOM 673 C C . TYR A 1 100 ? 17.301 -24.806 55.414 1.000 29.786 84 TYR AAA C 1
ATOM 674 O O . TYR A 1 100 ? 17.933 -25.573 56.160 1.000 29.060 84 TYR AAA O 1
ATOM 683 N N . ASN A 1 101 ? 16.277 -24.070 55.823 1.000 30.854 85 ASN AAA N 1
ATOM 684 C CA . ASN A 1 101 ? 15.720 -24.147 57.193 1.000 31.465 85 ASN AAA CA 1
ATOM 685 C C . ASN A 1 101 ? 14.464 -25.023 57.120 1.000 33.413 85 ASN AAA C 1
ATOM 686 O O . ASN A 1 101 ? 13.530 -24.677 56.373 1.000 23.868 85 ASN AAA O 1
ATOM 691 N N . TYR A 1 102 ? 14.449 -26.139 57.846 1.000 29.054 86 TYR AAA N 1
ATOM 692 C CA . TYR A 1 102 ? 13.364 -27.148 57.775 1.000 25.742 86 TYR AAA CA 1
ATOM 693 C C . TYR A 1 102 ? 12.359 -26.953 58.922 1.000 28.868 86 TYR AAA C 1
ATOM 694 O O . TYR A 1 102 ? 11.590 -27.887 59.184 1.000 31.231 86 TYR AAA O 1
ATOM 703 N N . THR A 1 103 ? 12.330 -25.786 59.572 1.000 30.920 87 THR AAA N 1
ATOM 704 C CA . THR A 1 103 ? 11.465 -25.538 60.758 1.000 30.918 87 THR AAA CA 1
ATOM 705 C C . THR A 1 103 ? 9.995 -25.802 60.395 1.000 28.730 87 THR AAA C 1
ATOM 706 O O . THR A 1 103 ? 9.329 -26.515 61.162 1.000 33.690 87 THR AAA O 1
ATOM 710 N N . MET A 1 104 ? 9.507 -25.268 59.272 1.000 30.204 88 MET AAA N 1
ATOM 711 C CA . MET A 1 104 ? 8.079 -25.383 58.867 1.000 29.558 88 MET AA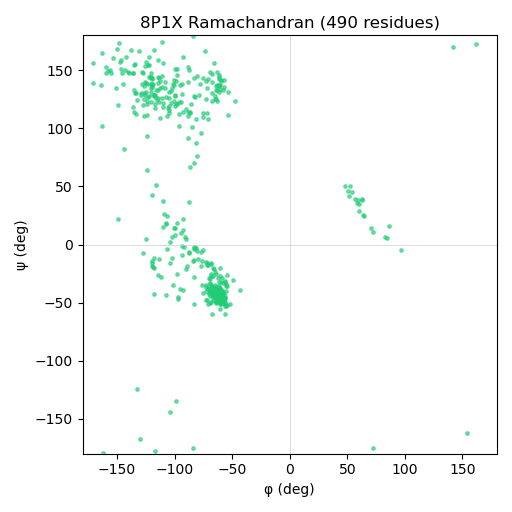A CA 1
ATOM 712 C C . MET A 1 104 ? 7.703 -26.864 58.714 1.000 24.731 88 MET AAA C 1
ATOM 713 O O . MET A 1 104 ? 6.689 -27.267 59.307 1.000 30.196 88 MET AAA O 1
ATOM 718 N N . THR A 1 105 ? 8.474 -27.648 57.954 1.000 27.697 89 THR AAA N 1
ATOM 719 C CA . THR A 1 105 ? 8.141 -29.069 57.667 1.000 33.109 89 THR AAA CA 1
ATOM 720 C C . THR A 1 105 ? 8.232 -29.865 58.974 1.000 32.895 89 THR AAA C 1
ATOM 721 O O . THR A 1 105 ? 7.396 -30.763 59.164 1.000 33.770 89 THR AAA O 1
ATOM 725 N N . ARG A 1 106 ? 9.187 -29.541 59.854 1.000 33.053 90 ARG AAA N 1
ATOM 726 C CA . ARG A 1 106 ? 9.296 -30.211 61.174 1.000 36.203 90 ARG AAA CA 1
ATOM 727 C C . ARG A 1 106 ? 8.045 -29.877 61.993 1.000 26.458 90 ARG AAA C 1
ATOM 728 O O . ARG A 1 106 ? 7.513 -30.795 62.632 1.000 37.886 90 ARG AAA O 1
ATOM 736 N N . ASN A 1 107 ? 7.575 -28.629 61.953 1.000 32.449 91 ASN AAA N 1
ATOM 737 C CA . ASN A 1 107 ? 6.360 -28.209 62.700 1.000 36.703 91 ASN AAA CA 1
ATOM 738 C C . ASN A 1 107 ? 5.183 -29.077 62.239 1.000 38.923 91 ASN AAA C 1
ATOM 739 O O . ASN A 1 107 ? 4.414 -29.520 63.103 1.000 37.090 91 ASN AAA O 1
ATOM 744 N N . LEU A 1 108 ? 5.068 -29.331 60.933 1.000 32.919 92 LEU AAA N 1
ATOM 745 C CA . LEU A 1 108 ? 3.954 -30.127 60.357 1.000 31.299 92 LEU AAA CA 1
ATOM 746 C C . LEU A 1 108 ? 4.106 -31.581 60.813 1.000 32.925 92 LEU AAA C 1
ATOM 747 O O . LEU A 1 108 ? 3.115 -32.163 61.300 1.000 31.359 92 LEU AAA O 1
ATOM 752 N N . SER A 1 109 ? 5.308 -32.137 60.663 1.000 34.164 93 SER AAA N 1
ATOM 753 C CA . SER A 1 109 ? 5.630 -33.537 61.040 1.000 34.548 93 SER AAA CA 1
ATOM 754 C C . SER A 1 109 ? 5.321 -33.749 62.524 1.000 35.853 93 SER AAA C 1
ATOM 755 O O . SER A 1 109 ? 4.733 -34.795 62.856 1.000 41.147 93 SER AAA O 1
ATOM 758 N N . ASN A 1 110 ? 5.672 -32.775 63.369 1.000 37.660 94 ASN AAA N 1
ATOM 759 C CA . ASN A 1 110 ? 5.427 -32.823 64.834 1.000 40.606 94 ASN AAA CA 1
ATOM 760 C C . ASN A 1 110 ? 3.918 -32.789 65.107 1.000 46.658 94 ASN AAA C 1
ATOM 761 O O . ASN A 1 110 ? 3.476 -33.492 66.028 1.000 41.398 94 ASN AAA O 1
ATOM 766 N N . LEU A 1 111 ? 3.155 -31.985 64.363 1.000 39.046 95 LEU AAA N 1
ATOM 767 C CA . LEU A 1 111 ? 1.682 -31.876 64.549 1.000 41.730 95 LEU AAA CA 1
ATOM 768 C C . LEU A 1 111 ? 1.037 -33.242 64.285 1.000 29.501 95 LEU AAA C 1
ATOM 769 O O . LEU A 1 111 ? 0.101 -33.607 65.010 1.000 46.299 95 LEU AAA O 1
ATOM 774 N N . LEU A 1 112 ? 1.542 -33.982 63.302 1.000 39.041 96 LEU AAA N 1
ATOM 775 C CA . LEU A 1 112 ? 0.917 -35.241 62.832 1.000 40.608 96 LEU AAA CA 1
ATOM 776 C C . LEU A 1 112 ? 1.630 -36.460 63.427 1.000 43.410 96 LEU AAA C 1
ATOM 777 O O . LEU A 1 112 ? 1.314 -37.584 62.986 1.000 41.299 96 LEU AAA O 1
ATOM 782 N N . LYS A 1 113 ? 2.558 -36.264 64.369 1.000 46.459 97 LYS AAA N 1
ATOM 783 C CA . LYS A 1 113 ? 3.438 -37.361 64.869 1.000 57.848 97 LYS AAA CA 1
ATOM 784 C C . LYS A 1 113 ? 2.576 -38.468 65.490 1.000 49.760 97 LYS AAA C 1
ATOM 785 O O . LYS A 1 113 ? 2.777 -39.643 65.124 1.000 61.112 97 LYS AAA O 1
ATOM 788 N N . ASP A 1 114 ? 1.640 -38.101 66.368 1.000 49.826 98 ASP AAA N 1
ATOM 789 C CA . ASP A 1 114 ? 0.726 -39.051 67.055 1.000 64.184 98 ASP AAA CA 1
ATOM 790 C C . ASP A 1 114 ? -0.251 -39.638 66.031 1.000 62.753 98 ASP AAA C 1
ATOM 791 O O . ASP A 1 114 ? -0.675 -40.794 66.210 1.000 61.085 98 ASP AAA O 1
ATOM 796 N N . SER A 1 115 ? -0.577 -38.876 64.987 1.000 54.113 99 SER AAA N 1
ATOM 797 C CA . SER A 1 115 ? -1.702 -39.170 64.064 1.000 45.624 99 SER AAA CA 1
ATOM 798 C C . SER A 1 115 ? -1.401 -40.379 63.170 1.000 48.627 99 SER AAA C 1
ATOM 799 O O . SER A 1 115 ? -0.245 -40.542 62.731 1.000 51.052 99 SER AAA O 1
ATOM 802 N N . VAL A 1 116 ? -2.429 -41.190 62.910 1.000 41.114 100 VAL AAA N 1
ATOM 803 C CA . VAL A 1 116 ? -2.379 -42.349 61.972 1.000 48.262 100 VAL AAA CA 1
ATOM 804 C C . VAL A 1 116 ? -2.861 -41.867 60.599 1.000 48.742 100 VAL AAA C 1
ATOM 805 O O . VAL A 1 116 ? -3.854 -41.119 60.546 1.000 43.559 100 VAL AAA O 1
ATOM 809 N N . GLU A 1 117 ? -2.194 -42.295 59.527 1.000 53.689 101 GLU AAA N 1
ATOM 810 C CA . GLU A 1 117 ? -2.562 -41.921 58.137 1.000 48.210 101 GLU AAA CA 1
ATOM 811 C C . GLU A 1 117 ? -3.481 -42.993 57.549 1.000 53.463 101 GLU AAA C 1
ATOM 812 O O . GLU A 1 117 ? -3.109 -44.175 57.606 1.000 72.894 101 GLU AAA O 1
ATOM 818 N N . ILE A 1 118 ? -4.619 -42.587 56.982 1.000 58.234 102 ILE AAA N 1
ATOM 819 C CA . ILE A 1 118 ? -5.594 -43.503 56.318 1.000 58.073 102 ILE AAA CA 1
ATOM 820 C C . ILE A 1 118 ? -5.869 -42.983 54.904 1.000 55.545 102 ILE AAA C 1
ATOM 821 O O . ILE A 1 118 ? -6.264 -41.809 54.778 1.000 51.784 102 ILE AAA O 1
ATOM 823 N N . LYS A 1 119 ? -5.674 -43.826 53.885 1.000 55.109 103 LYS AAA N 1
ATOM 824 C CA . LYS A 1 119 ? -5.914 -43.486 52.456 1.000 57.207 103 LYS AAA CA 1
ATOM 825 C C . LYS A 1 119 ? -7.423 -43.422 52.197 1.000 52.757 103 LYS AAA C 1
ATOM 826 O O . LYS A 1 119 ? -8.118 -44.403 52.505 1.000 61.781 103 LYS AAA O 1
ATOM 828 N N . GLU A 1 120 ? -7.911 -42.302 51.666 1.000 55.705 104 GLU AAA N 1
ATOM 829 C CA . GLU A 1 120 ? -9.335 -42.133 51.283 1.000 55.242 104 GLU AAA CA 1
ATOM 830 C C . GLU A 1 120 ? -9.471 -42.409 49.784 1.000 66.427 104 GLU AAA C 1
ATOM 831 O O . GLU A 1 120 ? -10.385 -43.157 49.406 1.000 77.735 104 GLU AAA O 1
ATOM 834 N N . ASN A 1 121 ? -8.582 -41.832 48.970 1.000 71.540 105 ASN AAA N 1
ATOM 835 C CA . ASN A 1 121 ? -8.580 -41.980 47.491 1.000 68.482 105 ASN AAA CA 1
ATOM 836 C C . ASN A 1 121 ? -7.184 -42.373 47.009 1.000 69.715 105 ASN AAA C 1
ATOM 837 O O . ASN A 1 121 ? -6.334 -42.754 47.840 1.000 63.841 105 ASN AAA O 1
ATOM 840 N N . SER A 1 122 ? -6.978 -42.290 45.696 1.000 63.035 106 SER AAA N 1
ATOM 841 C CA . SER A 1 122 ? -5.671 -42.470 45.023 1.000 66.228 106 SER AAA CA 1
ATOM 842 C C . SER A 1 122 ? -4.660 -41.433 45.526 1.000 55.454 106 SER AAA C 1
ATOM 843 O O . SER A 1 122 ? -3.491 -41.799 45.705 1.000 56.270 106 SER AAA O 1
ATOM 846 N N . ARG A 1 123 ? -5.084 -40.186 45.735 1.000 53.800 107 ARG AAA N 1
ATOM 847 C CA . ARG A 1 123 ? -4.155 -39.059 46.006 1.000 50.295 107 ARG AAA CA 1
ATOM 848 C C . ARG A 1 123 ? -4.410 -38.471 47.394 1.000 43.687 107 ARG AAA C 1
ATOM 849 O O . ARG A 1 123 ? -3.576 -37.666 47.845 1.000 36.783 107 ARG AAA O 1
ATOM 857 N N . ILE A 1 124 ? -5.514 -38.846 48.044 1.000 42.559 108 ILE AAA N 1
ATOM 858 C CA . ILE A 1 124 ? -5.970 -38.174 49.294 1.000 35.468 108 ILE AAA CA 1
ATOM 859 C C . ILE A 1 124 ? -5.801 -39.130 50.475 1.000 32.214 108 ILE AAA C 1
ATOM 860 O O . ILE A 1 124 ? -6.148 -40.317 50.352 1.000 40.708 108 ILE AAA O 1
ATOM 865 N N . SER A 1 125 ? -5.277 -38.611 51.582 1.000 34.359 109 SER AAA N 1
ATOM 866 C CA . SER A 1 125 ? -5.113 -39.338 52.865 1.000 30.228 109 SER AAA CA 1
ATOM 867 C C . SER A 1 125 ? -5.558 -38.430 54.009 1.000 33.588 109 SER AAA C 1
ATOM 868 O O . SER A 1 125 ? -5.499 -37.197 53.852 1.000 29.534 109 SER AAA O 1
ATOM 871 N N . ARG A 1 126 ? -5.983 -39.021 55.121 1.000 33.175 110 ARG AAA N 1
ATOM 872 C CA . ARG A 1 126 ? -6.433 -38.277 56.321 1.000 34.561 110 ARG AAA CA 1
ATOM 873 C C . ARG A 1 126 ? -5.548 -38.667 57.502 1.000 36.388 110 ARG AAA C 1
ATOM 874 O O . ARG A 1 126 ? -5.077 -39.810 57.546 1.000 39.995 110 ARG AAA O 1
ATOM 882 N N . PHE A 1 127 ? -5.323 -37.735 58.422 1.000 28.085 111 PHE AAA N 1
ATOM 883 C CA . PHE A 1 127 ? -4.504 -37.966 59.633 1.000 36.011 111 PHE AAA CA 1
ATOM 884 C C . PHE A 1 127 ? -5.424 -37.885 60.845 1.000 30.697 111 PHE AAA C 1
ATOM 885 O O . PHE A 1 127 ? -6.081 -36.850 61.036 1.000 36.329 111 PHE AAA O 1
ATOM 893 N N . PHE A 1 128 ? -5.465 -38.955 61.630 1.000 35.079 112 PHE AAA N 1
ATOM 894 C CA . PHE A 1 128 ? -6.345 -39.063 62.819 1.000 41.741 112 PHE AAA CA 1
ATOM 895 C C . PHE A 1 128 ? -5.482 -39.282 64.061 1.000 37.607 112 PHE AAA C 1
ATOM 896 O O . PHE A 1 128 ? -4.736 -40.269 64.094 1.000 40.203 112 PHE AAA O 1
ATOM 904 N N . ASN A 1 129 ? -5.603 -38.404 65.055 1.000 40.194 113 ASN AAA N 1
ATOM 905 C CA . ASN A 1 129 ? -4.924 -38.583 66.364 1.000 51.210 113 ASN AAA CA 1
ATOM 906 C C . ASN A 1 129 ? -5.771 -39.542 67.200 1.000 51.286 113 ASN AAA C 1
ATOM 907 O O . ASN A 1 129 ? -6.855 -39.127 67.643 1.000 48.704 113 ASN AAA O 1
ATOM 912 N N . ILE A 1 130 ? -5.295 -40.775 67.384 1.000 59.330 114 ILE AAA N 1
ATOM 913 C CA . ILE A 1 130 ? -6.007 -41.837 68.154 1.000 65.750 114 ILE AAA CA 1
ATOM 914 C C . ILE A 1 130 ? -6.226 -41.324 69.582 1.000 68.472 114 ILE AAA C 1
ATOM 915 O O . ILE A 1 130 ? -7.315 -41.562 70.136 1.000 76.152 114 ILE AAA O 1
ATOM 917 N N . MET A 1 131 ? -5.232 -40.621 70.133 1.000 68.360 115 MET AAA N 1
ATOM 918 C CA . MET A 1 131 ? -5.246 -40.115 71.530 1.000 65.903 115 MET AAA CA 1
ATOM 919 C C . MET A 1 131 ? -6.320 -39.030 71.668 1.000 71.281 115 MET AAA C 1
ATOM 920 O O . MET A 1 131 ? -7.250 -39.234 72.470 1.000 89.141 115 MET AAA O 1
ATOM 922 N N . SER A 1 132 ? -6.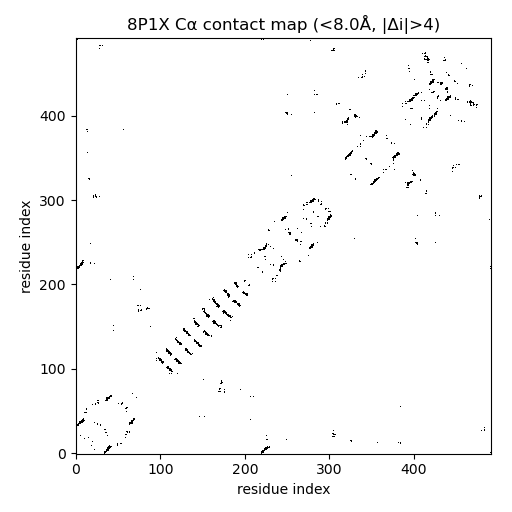215 -37.940 70.898 1.000 75.153 116 SER AAA N 1
ATOM 923 C CA . SER A 1 132 ? -7.124 -36.762 70.974 1.000 66.971 116 SER AAA CA 1
ATOM 924 C C . SER A 1 132 ? -8.507 -37.098 70.405 1.000 64.394 116 SER AAA C 1
ATOM 925 O O . SER A 1 132 ? -9.428 -36.287 70.612 1.000 70.732 116 SER AAA O 1
ATOM 928 N N . ARG A 1 133 ? -8.629 -38.203 69.661 1.000 64.539 117 ARG AAA N 1
ATOM 929 C CA . ARG A 1 133 ? -9.889 -38.641 69.004 1.000 66.435 117 ARG AAA CA 1
ATOM 930 C C . ARG A 1 133 ? -10.326 -37.595 67.967 1.000 71.358 117 ARG AAA C 1
ATOM 931 O O . ARG A 1 133 ? -11.543 -37.371 67.835 1.000 76.591 117 ARG AAA O 1
ATOM 933 N N . GLU A 1 134 ? -9.390 -36.991 67.233 1.000 61.478 118 GLU AAA N 1
ATOM 934 C CA . GLU A 1 134 ? -9.726 -35.885 66.298 1.000 62.250 118 GLU AAA CA 1
ATOM 935 C C . GLU A 1 134 ? -8.929 -36.015 64.994 1.000 61.129 118 GLU AAA C 1
ATOM 936 O O . GLU A 1 134 ? -7.787 -36.499 65.029 1.000 47.799 118 GLU AAA O 1
ATOM 942 N N . TYR A 1 135 ? -9.526 -35.592 63.879 1.000 49.569 119 TYR AAA N 1
ATOM 943 C CA . TYR A 1 135 ? -8.893 -35.565 62.536 1.000 51.178 119 TYR AAA CA 1
ATOM 944 C C . TYR A 1 135 ? -8.203 -34.210 62.359 1.000 44.716 119 TYR AAA C 1
ATOM 945 O O . TYR A 1 135 ? -8.892 -33.183 62.364 1.000 42.066 119 TYR AAA O 1
ATOM 954 N N . LEU A 1 136 ? -6.879 -34.208 62.223 1.000 39.094 120 LEU AAA N 1
ATOM 955 C CA . LEU A 1 136 ? -6.074 -32.961 62.235 1.000 40.075 120 LEU AAA CA 1
ATOM 956 C C . LEU A 1 136 ? -5.756 -32.497 60.811 1.000 37.812 120 LEU AAA C 1
ATOM 957 O O . LEU A 1 136 ? -5.484 -31.302 60.650 1.000 39.704 120 LEU AAA O 1
ATOM 962 N N . ALA A 1 137 ? -5.722 -33.381 59.816 1.000 30.935 121 ALA AAA N 1
ATOM 963 C CA . ALA A 1 137 ? -5.225 -32.987 58.478 1.000 31.173 121 ALA AAA CA 1
ATOM 964 C C . ALA A 1 137 ? -5.763 -33.875 57.358 1.000 25.885 121 ALA AAA C 1
ATOM 965 O O . ALA A 1 137 ? -6.018 -35.065 57.574 1.000 30.684 121 ALA AAA O 1
ATOM 967 N N . TYR A 1 138 ? -5.893 -33.276 56.180 1.000 24.100 122 TYR AAA N 1
ATOM 968 C CA . TYR A 1 138 ? -6.053 -33.959 54.877 1.000 27.585 122 TYR AAA CA 1
ATOM 969 C C . TYR A 1 138 ? -4.795 -33.667 54.063 1.000 28.226 122 TYR AAA C 1
ATOM 970 O O . TYR A 1 138 ? -4.268 -32.551 54.162 1.000 27.564 122 TYR AAA O 1
ATOM 979 N N . LYS A 1 139 ? -4.333 -34.642 53.291 1.000 26.477 123 LYS AAA N 1
ATOM 980 C CA . LYS A 1 139 ? -3.175 -34.485 52.387 1.000 29.575 123 LYS AAA CA 1
ATOM 981 C C . LYS A 1 139 ? -3.594 -34.924 50.985 1.000 28.887 123 LYS AAA C 1
ATOM 982 O O . LYS A 1 139 ? -4.177 -36.013 50.857 1.000 27.968 123 LYS AAA O 1
ATOM 988 N N . ARG A 1 140 ? -3.316 -34.104 49.975 1.000 27.265 124 ARG AAA N 1
ATOM 989 C CA . ARG A 1 140 ? -3.459 -34.504 48.555 1.000 28.607 124 ARG AAA CA 1
ATOM 990 C C . ARG A 1 140 ? -2.078 -34.451 47.906 1.000 27.775 124 ARG AAA C 1
ATOM 991 O O . ARG A 1 140 ? -1.416 -33.399 47.990 1.000 34.360 124 ARG AAA O 1
ATOM 999 N N . GLU A 1 141 ? -1.660 -35.544 47.276 1.000 31.207 125 GLU AAA N 1
ATOM 1000 C CA . GLU A 1 141 ? -0.311 -35.641 46.668 1.000 36.490 125 GLU AAA CA 1
ATOM 1001 C C . GLU A 1 141 ? -0.463 -35.763 45.154 1.000 36.863 125 GLU AAA C 1
ATOM 1002 O O . GLU A 1 141 ? -1.208 -36.646 44.687 1.000 35.865 125 GLU AAA O 1
ATOM 1008 N N . THR A 1 142 ? 0.206 -34.886 44.416 1.000 40.087 126 THR AAA N 1
ATOM 1009 C CA . THR A 1 142 ? 0.315 -34.974 42.939 1.000 39.492 126 THR AAA CA 1
ATOM 1010 C C . THR A 1 142 ? 1.792 -35.167 42.601 1.000 44.089 126 THR AAA C 1
ATOM 1011 O O . THR A 1 142 ? 2.601 -35.264 43.549 1.000 35.938 126 THR AAA O 1
ATOM 1015 N N . GLU A 1 143 ? 2.114 -35.227 41.307 1.000 51.142 127 GLU AAA N 1
ATOM 1016 C CA . GLU A 1 143 ? 3.489 -35.462 40.790 1.000 55.349 127 GLU AAA CA 1
ATOM 1017 C C . GLU A 1 143 ? 4.438 -34.402 41.358 1.000 45.635 127 GLU AAA C 1
ATOM 1018 O O . GLU A 1 143 ? 5.474 -34.776 41.931 1.000 51.528 127 GLU AAA O 1
ATOM 1020 N N . GLN A 1 144 ? 4.087 -33.127 41.210 1.000 53.313 128 GLN AAA N 1
ATOM 1021 C CA . GLN A 1 144 ? 4.995 -31.995 41.519 1.000 50.372 128 GLN AAA CA 1
ATOM 1022 C C . GLN A 1 144 ? 4.607 -31.338 42.851 1.000 55.146 128 GLN AAA C 1
ATOM 1023 O O . GLN A 1 144 ? 5.432 -30.577 43.381 1.000 33.549 128 GLN AAA O 1
ATOM 1026 N N . GLU A 1 145 ? 3.412 -31.588 43.393 1.000 42.582 129 GLU AAA N 1
ATOM 1027 C CA . GLU A 1 145 ? 2.935 -30.766 44.539 1.000 51.199 129 GLU AAA CA 1
ATOM 1028 C C . GLU A 1 145 ? 2.205 -31.621 45.581 1.000 40.225 129 GLU AAA C 1
ATOM 1029 O O . GLU A 1 145 ? 1.595 -32.643 45.221 1.000 37.418 129 GLU AAA O 1
ATOM 1035 N N . THR A 1 146 ? 2.309 -31.218 46.849 1.000 33.348 130 THR AAA N 1
ATOM 1036 C CA . THR A 1 146 ? 1.600 -31.842 47.993 1.000 26.514 130 THR AAA CA 1
ATOM 1037 C C . THR A 1 146 ? 0.897 -30.742 48.790 1.000 31.775 130 THR AAA C 1
ATOM 1038 O O . THR A 1 146 ? 1.563 -29.759 49.154 1.000 28.522 130 THR AAA O 1
ATOM 1042 N N . ILE A 1 147 ? -0.400 -30.908 49.054 1.000 27.586 131 ILE AAA N 1
ATOM 1043 C CA . ILE A 1 147 ? -1.221 -29.921 49.808 1.000 27.722 131 ILE AAA CA 1
ATOM 1044 C C . ILE A 1 147 ? -1.658 -30.556 51.128 1.000 28.278 131 ILE AAA C 1
ATOM 1045 O O . ILE A 1 147 ? -2.113 -31.709 51.112 1.000 25.428 131 ILE AAA O 1
ATOM 1050 N N . PHE A 1 148 ? -1.508 -29.827 52.231 1.000 20.856 132 PHE AAA N 1
ATOM 1051 C CA . PHE A 1 148 ? -2.035 -30.223 53.558 1.000 26.000 132 PHE AAA CA 1
ATOM 1052 C C . PHE A 1 148 ? -3.097 -29.210 53.969 1.000 24.498 132 PHE AAA C 1
ATOM 1053 O O . PHE A 1 148 ? -2.801 -28.014 53.999 1.000 23.061 132 PHE AAA O 1
ATOM 1061 N N . ASP A 1 149 ? -4.303 -29.679 54.268 1.000 23.962 133 ASP AAA N 1
ATOM 1062 C CA . ASP A 1 149 ? -5.354 -28.836 54.883 1.000 24.907 133 ASP AAA CA 1
ATOM 1063 C C . ASP A 1 149 ? -5.426 -29.210 56.358 1.000 21.937 133 ASP AAA C 1
ATOM 1064 O O . ASP A 1 149 ? -5.618 -30.392 56.657 1.000 25.809 133 ASP AAA O 1
ATOM 1069 N N . LEU A 1 150 ? -5.216 -28.246 57.249 1.000 25.278 134 LEU AAA N 1
ATOM 1070 C CA . LEU A 1 150 ? -5.138 -28.532 58.704 1.000 27.941 134 LEU AAA CA 1
ATOM 1071 C C . LEU A 1 150 ? -6.474 -28.178 59.361 1.000 26.300 134 LEU AAA C 1
ATOM 1072 O O . LEU A 1 150 ? -7.028 -27.109 59.059 1.000 24.472 134 LEU AAA O 1
ATOM 1077 N N . PHE A 1 151 ? -6.950 -29.040 60.256 1.000 22.112 135 PHE AAA N 1
ATOM 1078 C CA . PHE A 1 151 ? -8.296 -28.942 60.873 1.000 25.288 135 PHE AAA CA 1
ATOM 1079 C C . PHE A 1 151 ? -8.201 -28.958 62.399 1.000 30.106 135 PHE AAA C 1
ATOM 1080 O O . PHE A 1 151 ? -7.408 -29.733 62.967 1.000 31.667 135 PHE AAA O 1
ATOM 1088 N N . LYS A 1 152 ? -9.016 -28.122 63.038 1.000 27.979 136 LYS AAA N 1
ATOM 1089 C CA . LYS A 1 152 ? -9.273 -28.152 64.498 1.000 34.449 136 LYS AAA CA 1
ATOM 1090 C C . LYS A 1 152 ? -10.783 -28.018 64.699 1.000 38.666 136 LYS AAA C 1
ATOM 1091 O O . LYS A 1 152 ? -11.375 -27.118 64.084 1.000 35.582 136 LYS AAA O 1
ATOM 1095 N N . ASN A 1 153 ? -11.383 -28.895 65.509 1.000 44.185 137 ASN AAA N 1
ATOM 1096 C CA . ASN A 1 153 ? -12.843 -28.891 65.794 1.000 45.163 137 ASN AAA CA 1
ATOM 1097 C C . ASN A 1 153 ? -13.612 -29.037 64.474 1.000 47.121 137 ASN AAA C 1
ATOM 1098 O O . ASN A 1 153 ? -14.687 -28.415 64.340 1.000 47.676 137 ASN AAA O 1
ATOM 1101 N N . ASN A 1 154 ? -13.070 -29.828 63.540 1.000 45.127 138 ASN AAA N 1
ATOM 1102 C CA . ASN A 1 154 ? -13.658 -30.126 62.205 1.000 41.484 138 ASN AAA CA 1
ATOM 1103 C C . ASN A 1 154 ? -13.719 -28.837 61.365 1.000 38.025 138 ASN AAA C 1
ATOM 1104 O O . ASN A 1 154 ? -14.554 -28.760 60.447 1.000 37.569 138 ASN AAA O 1
ATOM 1109 N N . LEU A 1 155 ? -12.865 -27.853 61.651 1.000 31.087 139 LEU AAA N 1
ATOM 1110 C CA . LEU A 1 155 ? -12.806 -26.587 60.873 1.000 33.693 139 LEU AAA CA 1
ATOM 1111 C C . LEU A 1 155 ? -11.384 -26.391 60.346 1.000 29.329 139 LEU AAA C 1
ATOM 1112 O O . LEU A 1 155 ? -10.445 -26.424 61.167 1.000 27.495 139 LEU AAA O 1
ATOM 1117 N N . ARG A 1 156 ? -11.235 -26.169 59.039 1.000 27.759 140 ARG AAA N 1
ATOM 1118 C CA . ARG A 1 156 ? -9.920 -25.874 58.415 1.000 27.333 140 ARG AAA CA 1
ATOM 1119 C C . ARG A 1 156 ? -9.433 -24.501 58.889 1.000 24.046 140 ARG AAA C 1
ATOM 1120 O O . ARG A 1 156 ? -10.215 -23.534 58.811 1.000 28.188 140 ARG AAA O 1
ATOM 1128 N N . TYR A 1 157 ? -8.185 -24.418 59.357 1.000 26.333 141 TYR AAA N 1
ATOM 1129 C CA . TYR A 1 157 ? -7.554 -23.149 59.807 1.000 26.906 141 TYR AAA CA 1
ATOM 1130 C C . TYR A 1 157 ? -6.314 -22.820 58.963 1.000 21.228 141 TYR AAA C 1
ATOM 1131 O O . TYR A 1 157 ? -5.908 -21.650 58.970 1.000 20.656 141 TYR AAA O 1
ATOM 1140 N N . LYS A 1 158 ? -5.728 -23.789 58.255 1.000 22.113 142 LYS AAA N 1
ATOM 1141 C CA . LYS A 1 158 ? -4.522 -23.523 57.426 1.000 23.288 142 LYS AAA CA 1
ATOM 1142 C C . LYS A 1 158 ? -4.384 -24.528 56.276 1.000 20.898 142 LYS AAA C 1
ATOM 1143 O O . LYS A 1 158 ? -4.775 -25.695 56.435 1.000 24.671 142 LYS AAA O 1
ATOM 1149 N N . ARG A 1 159 ? -3.829 -24.067 55.152 1.000 20.056 143 ARG AAA N 1
ATOM 1150 C CA . ARG A 1 159 ? -3.386 -24.922 54.028 1.000 19.040 143 ARG AAA CA 1
ATOM 1151 C C . ARG A 1 159 ? -1.886 -24.712 53.842 1.000 24.629 143 ARG AAA C 1
ATOM 1152 O O . ARG A 1 159 ? -1.443 -23.557 53.917 1.000 20.295 143 ARG AAA O 1
ATOM 1160 N N . ILE A 1 160 ? -1.141 -25.789 53.622 1.000 20.156 144 ILE AAA N 1
ATOM 1161 C CA . ILE A 1 160 ? 0.317 -25.719 53.326 1.000 22.552 144 ILE AAA CA 1
ATOM 1162 C C . ILE A 1 160 ? 0.532 -26.271 51.922 1.000 23.580 144 ILE AAA C 1
ATOM 1163 O O . ILE A 1 160 ? 0.055 -27.377 51.633 1.000 23.430 144 ILE AAA O 1
ATOM 1168 N N . TYR A 1 161 ? 1.236 -25.518 51.084 1.000 22.653 145 TYR AAA N 1
ATOM 1169 C CA . TYR A 1 161 ? 1.563 -25.925 49.700 1.000 23.078 145 TYR AAA CA 1
ATOM 1170 C C . TYR A 1 161 ? 3.033 -26.335 49.650 1.000 21.874 145 TYR AAA C 1
ATOM 1171 O O . TYR A 1 161 ? 3.904 -25.504 49.926 1.000 25.887 145 TYR AAA O 1
ATOM 1180 N N . PHE A 1 162 ? 3.289 -27.584 49.286 1.000 22.146 146 PHE AAA N 1
ATOM 1181 C CA . PHE A 1 162 ? 4.628 -28.080 48.893 1.000 19.798 146 PHE AAA CA 1
ATOM 1182 C C . PHE A 1 162 ? 4.688 -28.128 47.371 1.000 22.584 146 PHE AAA C 1
ATOM 1183 O O . PHE A 1 162 ? 3.796 -28.721 46.743 1.000 21.018 146 PHE AAA O 1
ATOM 1191 N N . TYR A 1 163 ? 5.720 -27.523 46.791 1.000 21.991 147 TYR AAA N 1
ATOM 1192 C CA . TYR A 1 163 ? 5.994 -27.592 45.336 1.000 23.247 147 TYR AAA CA 1
ATOM 1193 C C . TYR A 1 163 ? 7.477 -27.897 45.134 1.000 22.640 147 TYR AAA C 1
ATOM 1194 O O . TYR A 1 163 ? 8.321 -27.217 45.742 1.000 20.995 147 TYR AAA O 1
ATOM 1203 N N . LYS A 1 164 ? 7.771 -28.894 44.298 1.000 26.899 148 LYS AAA N 1
ATOM 1204 C CA . LYS A 1 164 ? 9.152 -29.348 43.985 1.000 26.361 148 LYS AAA CA 1
ATOM 1205 C C . LYS A 1 164 ? 9.901 -29.609 45.301 1.000 25.178 148 LYS AAA C 1
ATOM 1206 O O . LYS A 1 164 ? 11.086 -29.211 45.405 1.000 23.357 148 LYS AAA O 1
ATOM 1212 N N . GLY A 1 165 ? 9.222 -30.236 46.273 1.000 26.034 149 GLY AAA N 1
ATOM 1213 C CA . GLY A 1 165 ? 9.808 -30.731 47.538 1.000 23.978 149 GLY AAA CA 1
ATOM 1214 C C . GLY A 1 165 ? 9.953 -29.665 48.616 1.000 27.486 149 GLY AAA C 1
ATOM 1215 O O . GLY A 1 165 ? 10.549 -29.985 49.663 1.000 26.265 149 GLY AAA O 1
ATOM 1216 N N . LYS A 1 166 ? 9.446 -28.444 48.414 1.000 21.087 150 LYS AAA N 1
ATOM 1217 C CA . LYS A 1 166 ? 9.612 -27.356 49.420 1.000 24.443 150 LYS AAA CA 1
ATOM 1218 C C . LYS A 1 166 ? 8.306 -26.578 49.619 1.000 24.157 150 LYS AAA C 1
ATOM 1219 O O . LYS A 1 166 ? 7.537 -26.433 48.644 1.000 22.316 150 LYS AAA O 1
ATOM 1225 N N . ILE A 1 167 ? 8.076 -26.085 50.840 1.000 24.312 151 ILE AAA N 1
ATOM 1226 C CA . ILE A 1 167 ? 6.925 -25.184 51.149 1.000 27.238 151 ILE AAA CA 1
ATOM 1227 C C . ILE A 1 167 ? 7.141 -23.886 50.373 1.000 24.807 151 ILE AAA C 1
ATOM 1228 O O . ILE A 1 167 ? 8.248 -23.307 50.451 1.000 23.983 151 ILE AAA O 1
ATOM 1233 N N . VAL A 1 168 ? 6.137 -23.468 49.610 1.000 18.796 152 VAL AAA N 1
ATOM 1234 C CA . VAL A 1 168 ? 6.205 -22.210 48.817 1.000 26.484 152 VAL AAA CA 1
ATOM 1235 C C . VAL A 1 168 ? 5.184 -21.218 49.377 1.000 20.962 152 VAL AAA C 1
ATOM 1236 O O . VAL A 1 168 ? 5.387 -20.015 49.206 1.000 21.850 152 VAL AAA O 1
ATOM 1240 N N . LYS A 1 169 ? 4.112 -21.705 50.002 1.000 16.657 153 LYS AAA N 1
ATOM 1241 C CA . LYS A 1 169 ? 3.016 -20.821 50.456 1.000 19.987 153 LYS AAA CA 1
ATOM 1242 C C . LYS A 1 169 ? 2.201 -21.514 51.539 1.000 19.116 153 LYS AAA C 1
ATOM 1243 O O . LYS A 1 169 ? 2.052 -22.761 51.506 1.000 19.102 153 LYS AAA O 1
ATOM 1249 N N . THR A 1 170 ? 1.681 -20.714 52.458 1.000 19.773 154 THR AAA N 1
ATOM 1250 C CA . THR A 1 170 ? 0.669 -21.158 53.443 1.000 19.984 154 THR AAA CA 1
ATOM 1251 C C . THR A 1 170 ? -0.500 -20.181 53.345 1.000 22.351 154 THR AAA C 1
ATOM 1252 O O . THR A 1 170 ? -0.280 -19.011 52.976 1.000 23.026 154 THR AAA O 1
ATOM 1256 N N . GLU A 1 171 ? -1.705 -20.677 53.587 1.000 23.177 155 GLU AAA N 1
ATOM 1257 C CA . GLU A 1 171 ? -2.946 -19.868 53.591 1.000 23.429 155 GLU AAA CA 1
ATOM 1258 C C . GLU A 1 171 ? -3.624 -20.087 54.937 1.000 22.323 155 GLU AAA C 1
ATOM 1259 O O . GLU A 1 171 ? -3.628 -21.230 55.410 1.000 23.879 155 GLU AAA O 1
ATOM 1265 N N . VAL A 1 172 ? -4.169 -19.028 55.526 1.000 24.427 156 VAL AAA N 1
ATOM 1266 C CA . VAL A 1 172 ? -4.867 -19.086 56.839 1.000 22.229 156 VAL AAA CA 1
ATOM 1267 C C . VAL A 1 172 ? -6.351 -18.808 56.585 1.000 23.138 156 VAL AAA C 1
ATOM 1268 O O . VAL A 1 172 ? -6.674 -17.891 55.799 1.000 26.056 156 VAL AAA O 1
ATOM 1272 N N . PHE A 1 173 ? -7.222 -19.602 57.198 1.000 21.554 157 PHE AAA N 1
ATOM 1273 C CA . PHE A 1 173 ? -8.687 -19.528 56.983 1.000 20.402 157 PHE AAA CA 1
ATOM 1274 C C . PHE A 1 173 ? -9.374 -19.236 58.318 1.000 25.016 157 PHE AAA C 1
ATOM 1275 O O . PHE A 1 173 ? -8.907 -19.725 59.352 1.000 28.040 157 PHE AAA O 1
ATOM 1283 N N . ASN A 1 174 ? -10.451 -18.445 58.295 1.000 27.107 158 ASN AAA N 1
ATOM 1284 C CA . ASN A 1 174 ? -11.273 -18.168 59.503 1.000 26.840 158 ASN AAA CA 1
ATOM 1285 C C . ASN A 1 174 ? -12.280 -19.312 59.676 1.000 26.426 158 ASN AAA C 1
ATOM 1286 O O . ASN A 1 174 ? -12.223 -20.272 58.888 1.000 27.292 158 ASN AAA O 1
ATOM 1291 N N . SER A 1 175 ? -13.186 -19.200 60.651 1.000 24.060 159 SER AAA N 1
ATOM 1292 C CA . SER A 1 175 ? -14.188 -20.247 60.992 1.000 24.988 159 SER AAA CA 1
ATOM 1293 C C . SER A 1 175 ? -15.232 -20.412 59.875 1.000 27.410 159 SER AAA C 1
ATOM 1294 O O . SER A 1 175 ? -15.921 -21.440 59.885 1.000 28.712 159 SER AAA O 1
ATOM 1297 N N . ASP A 1 176 ? -15.345 -19.463 58.941 1.000 26.162 160 ASP AAA N 1
ATOM 1298 C CA . ASP A 1 176 ? -16.266 -19.556 57.777 1.000 25.693 160 ASP AAA CA 1
ATOM 1299 C C . ASP A 1 176 ? -15.553 -20.216 56.585 1.000 28.354 160 ASP AAA C 1
ATOM 1300 O O . ASP A 1 176 ? -16.162 -20.292 55.503 1.000 22.570 160 ASP AAA O 1
ATOM 1305 N N . ASN A 1 177 ? -14.310 -20.672 56.779 1.000 25.953 161 ASN AAA N 1
ATOM 1306 C CA . ASN A 1 177 ? -13.431 -21.246 55.728 1.000 25.237 161 ASN AAA CA 1
ATOM 1307 C C . ASN A 1 177 ? -13.199 -20.190 54.639 1.000 23.143 161 ASN AAA C 1
ATOM 1308 O O . ASN A 1 177 ? -13.055 -20.561 53.452 1.000 23.150 161 ASN AAA O 1
ATOM 1313 N N . ASN A 1 178 ? -13.120 -18.920 55.042 1.000 20.865 162 ASN AAA N 1
ATOM 1314 C CA . ASN A 1 178 ? -12.706 -17.812 54.148 1.000 22.969 162 ASN AAA CA 1
ATOM 1315 C C . ASN A 1 178 ? -11.225 -17.507 54.390 1.000 23.875 162 ASN AAA C 1
ATOM 1316 O O . ASN A 1 178 ? -10.793 -17.539 55.558 1.000 27.008 162 ASN AAA O 1
ATOM 1321 N N . LEU A 1 179 ? -10.491 -17.225 53.315 1.000 24.124 163 LEU AAA N 1
ATOM 1322 C CA . LEU A 1 179 ? -9.053 -16.844 53.348 1.000 23.986 163 LEU AAA CA 1
ATOM 1323 C C . LEU A 1 179 ? -8.911 -15.516 54.094 1.000 20.588 163 LEU AAA C 1
ATOM 1324 O O . LEU A 1 179 ? -9.594 -14.542 53.714 1.000 20.932 163 LEU AAA O 1
ATOM 1329 N N . ILE A 1 180 ? -8.078 -15.475 55.134 1.000 20.983 164 ILE AAA N 1
ATOM 1330 C CA . ILE A 1 180 ? -7.825 -14.229 55.912 1.000 20.122 164 ILE AAA CA 1
ATOM 1331 C C . ILE A 1 180 ? -6.344 -13.839 55.859 1.000 25.170 164 ILE AAA C 1
ATOM 1332 O O . ILE A 1 180 ? -6.053 -12.681 56.201 1.000 23.583 164 ILE AAA O 1
ATOM 1337 N N . ALA A 1 181 ? -5.438 -14.735 55.460 1.000 21.718 165 ALA AAA N 1
ATOM 1338 C CA . ALA A 1 181 ? -3.996 -14.400 55.366 1.000 18.278 165 ALA AAA CA 1
ATOM 1339 C C . ALA A 1 181 ? -3.253 -15.330 54.405 1.000 20.006 165 ALA AAA C 1
ATOM 1340 O O . ALA A 1 181 ? -3.623 -16.504 54.279 1.000 22.071 165 ALA AAA O 1
ATOM 1342 N N . GLU A 1 182 ? -2.211 -14.799 53.766 1.000 22.364 166 GLU AAA N 1
ATOM 1343 C CA . GLU A 1 182 ? -1.311 -15.554 52.858 1.000 21.561 166 GLU AAA CA 1
ATOM 1344 C C . GLU A 1 182 ? 0.138 -15.315 53.287 1.000 19.440 166 GLU AAA C 1
ATOM 1345 O O . GLU A 1 182 ? 0.477 -14.174 53.605 1.000 20.780 166 GLU AAA O 1
ATOM 1351 N N . GLN A 1 183 ? 0.953 -16.370 53.292 1.000 26.258 167 GLN AAA N 1
ATOM 1352 C CA . GLN A 1 183 ? 2.393 -16.309 53.654 1.000 22.025 167 GLN AAA CA 1
ATOM 1353 C C . GLN A 1 183 ? 3.193 -16.941 52.512 1.000 22.759 167 GLN AAA C 1
ATOM 1354 O O . GLN A 1 183 ? 2.770 -17.989 51.986 1.000 20.003 167 GLN AAA O 1
ATOM 1360 N N . PHE A 1 184 ? 4.298 -16.315 52.114 1.000 21.761 168 PHE AAA N 1
ATOM 1361 C CA . PHE A 1 184 ? 5.116 -16.772 50.966 1.000 21.221 168 PHE AAA CA 1
ATOM 1362 C C . PHE A 1 184 ? 6.531 -17.078 51.461 1.000 22.765 168 PHE AAA C 1
ATOM 1363 O O . PHE A 1 184 ? 7.078 -16.307 52.266 1.000 22.749 168 PHE AAA O 1
ATOM 1371 N N . TYR A 1 185 ? 7.110 -18.175 50.979 1.000 20.114 169 TYR AAA N 1
ATOM 1372 C CA . TYR A 1 185 ? 8.389 -18.702 51.509 1.000 23.584 169 TYR AAA CA 1
ATOM 1373 C C . TYR A 1 185 ? 9.457 -18.735 50.418 1.000 25.092 169 TYR AAA C 1
ATOM 1374 O O . TYR A 1 185 ? 9.173 -19.025 49.247 1.000 21.980 169 TYR AAA O 1
ATOM 1383 N N . ASP A 1 186 ? 10.689 -18.438 50.821 1.000 24.193 170 ASP AAA N 1
ATOM 1384 C CA . ASP A 1 186 ? 11.836 -18.356 49.886 1.000 25.623 170 ASP AAA CA 1
ATOM 1385 C C . ASP A 1 186 ? 12.392 -19.773 49.669 1.000 20.936 170 ASP AAA C 1
ATOM 1386 O O . ASP A 1 186 ? 11.879 -20.733 50.267 1.000 20.047 170 ASP AAA O 1
ATOM 1391 N N . ASP A 1 187 ? 13.428 -19.885 48.845 1.000 20.086 171 ASP AAA N 1
ATOM 1392 C CA . ASP A 1 187 ? 14.060 -21.171 48.457 1.000 21.273 171 ASP AAA CA 1
ATOM 1393 C C . ASP A 1 187 ? 14.922 -21.713 49.608 1.000 25.740 171 ASP AAA C 1
ATOM 1394 O O . ASP A 1 187 ? 15.429 -22.852 49.477 1.000 26.168 171 ASP AAA O 1
ATOM 1399 N N . ASN A 1 188 ? 15.072 -20.961 50.698 1.000 26.754 172 ASN AAA N 1
ATOM 1400 C CA . ASN A 1 188 ? 15.794 -21.420 51.914 1.000 23.585 172 ASN AAA CA 1
ATOM 1401 C C . ASN A 1 188 ? 14.788 -21.791 53.013 1.000 27.426 172 ASN AAA C 1
ATOM 1402 O O . ASN A 1 188 ? 15.239 -22.158 54.105 1.000 22.408 172 ASN AAA O 1
ATOM 1407 N N . GLY A 1 189 ? 13.482 -21.711 52.736 1.000 23.990 173 GLY AAA N 1
ATOM 1408 C CA . GLY A 1 189 ? 12.416 -22.098 53.684 1.000 22.290 173 GLY AAA CA 1
ATOM 1409 C C . GLY A 1 189 ? 12.010 -20.982 54.628 1.000 21.414 173 GLY AAA C 1
ATOM 1410 O O . GLY A 1 189 ? 11.337 -21.288 55.629 1.000 30.092 173 GLY AAA O 1
ATOM 1411 N N . TYR A 1 190 ? 12.377 -19.733 54.335 1.000 20.617 174 TYR AAA N 1
ATOM 1412 C CA . TYR A 1 190 ? 12.115 -18.564 55.212 1.000 23.883 174 TYR AAA CA 1
ATOM 1413 C C . TYR A 1 190 ? 10.916 -17.767 54.691 1.000 23.175 174 TYR AAA C 1
ATOM 1414 O O . TYR A 1 190 ? 10.797 -17.555 53.478 1.000 25.504 174 TYR AAA O 1
ATOM 1423 N N . LEU A 1 191 ? 10.050 -17.332 55.604 1.000 23.656 175 LEU AAA N 1
ATOM 1424 C CA . LEU A 1 191 ? 8.957 -16.379 55.291 1.000 31.262 175 LEU AAA CA 1
ATOM 1425 C C . LEU A 1 191 ? 9.593 -15.049 54.889 1.000 30.678 175 LEU AAA C 1
ATOM 1426 O O . LEU A 1 191 ? 10.396 -14.528 55.678 1.000 31.008 175 LEU AAA O 1
ATOM 1431 N N . TYR A 1 192 ? 9.254 -14.523 53.714 1.000 22.509 176 TYR AAA N 1
ATOM 1432 C CA . TYR A 1 192 ? 9.780 -13.221 53.233 1.000 24.915 176 TYR AAA CA 1
ATOM 1433 C C . TYR A 1 192 ? 8.640 -12.231 53.001 1.000 23.360 176 TYR AAA C 1
ATOM 1434 O O . TYR A 1 192 ? 8.925 -11.024 52.899 1.000 23.482 176 TYR AAA O 1
ATOM 1443 N N . LEU A 1 193 ? 7.402 -12.712 52.872 1.000 29.411 177 LEU AAA N 1
ATOM 1444 C CA . LEU A 1 193 ? 6.233 -11.849 52.569 1.000 20.048 177 LEU AAA CA 1
ATOM 1445 C C . LEU A 1 193 ? 4.975 -12.466 53.174 1.000 20.773 177 LEU AAA C 1
ATOM 1446 O O . LEU A 1 193 ? 4.772 -13.680 53.037 1.000 20.197 177 LEU AAA O 1
ATOM 1451 N N . TYR A 1 194 ? 4.157 -11.659 53.833 1.000 21.265 178 TYR AAA N 1
ATOM 1452 C CA . TYR A 1 194 ? 2.839 -12.117 54.340 1.000 23.178 178 TYR AAA CA 1
ATOM 1453 C C . TYR A 1 194 ? 1.844 -10.969 54.186 1.000 24.917 178 TYR AAA C 1
ATOM 1454 O O . TYR A 1 194 ? 2.272 -9.800 54.181 1.000 24.131 178 TYR AAA O 1
ATOM 1463 N N . ARG A 1 195 ? 0.564 -11.303 53.990 1.000 22.649 179 ARG AAA N 1
ATOM 1464 C CA . ARG A 1 195 ? -0.494 -10.279 53.816 1.000 26.075 179 ARG AAA CA 1
ATOM 1465 C C . ARG A 1 195 ? -1.809 -10.753 54.434 1.000 23.441 179 ARG AAA C 1
ATOM 1466 O O . ARG A 1 195 ? -2.085 -11.968 54.426 1.000 22.801 179 ARG AAA O 1
ATOM 1474 N N . GLN A 1 196 ? -2.579 -9.797 54.944 1.000 27.705 180 GLN AAA N 1
ATOM 1475 C CA . GLN A 1 196 ? -3.969 -10.013 55.403 1.000 28.883 180 GLN AAA CA 1
ATOM 1476 C C . GLN A 1 196 ? -4.896 -9.998 54.188 1.000 22.327 180 GLN AAA C 1
ATOM 1477 O O . GLN A 1 196 ? -4.659 -9.217 53.236 1.000 24.964 180 GLN AAA O 1
ATOM 1483 N N . ILE A 1 197 ? -5.929 -10.832 54.244 1.000 24.894 181 ILE AAA N 1
ATOM 1484 C CA . ILE A 1 197 ? -6.993 -10.933 53.210 1.000 23.728 181 ILE AAA CA 1
ATOM 1485 C C . ILE A 1 197 ? -8.332 -10.616 53.884 1.000 23.251 181 ILE AAA C 1
ATOM 1486 O O . ILE A 1 197 ? -8.631 -11.218 54.930 1.000 28.392 181 ILE AAA O 1
ATOM 1491 N N . ASN A 1 198 ? -9.126 -9.742 53.275 1.000 32.079 182 ASN AAA N 1
ATOM 1492 C CA . ASN A 1 198 ? -10.509 -9.436 53.728 1.000 37.368 182 ASN AAA CA 1
ATOM 1493 C C . ASN A 1 198 ? -11.383 -10.647 53.409 1.000 28.322 182 ASN AAA C 1
ATOM 1494 O O . ASN A 1 198 ? -11.587 -10.969 52.241 1.000 39.427 182 ASN AAA O 1
ATOM 1499 N N . PRO A 1 199 ? -11.913 -11.372 54.422 1.000 31.757 183 PRO AAA N 1
ATOM 1500 C CA . PRO A 1 199 ? -12.501 -12.693 54.186 1.000 34.033 183 PRO AAA CA 1
ATOM 1501 C C . PRO A 1 199 ? -13.696 -12.729 53.217 1.000 40.284 183 PRO AAA C 1
ATOM 1502 O O . PRO A 1 199 ? -13.752 -13.634 52.388 1.000 31.721 183 PRO AAA O 1
ATOM 1506 N N . GLU A 1 200 ? -14.629 -11.782 53.318 1.000 34.749 184 GLU AAA N 1
ATOM 1507 C CA . GLU A 1 200 ? -15.847 -11.799 52.464 1.000 41.483 184 GLU AAA CA 1
ATOM 1508 C C . GLU A 1 200 ? -15.519 -11.162 51.110 1.000 45.487 184 GLU AAA C 1
ATOM 1509 O O . GLU A 1 200 ? -15.805 -11.799 50.077 1.000 46.973 184 GLU AAA O 1
ATOM 1515 N N . LYS A 1 201 ? -14.927 -9.968 51.117 1.000 43.726 185 LYS AAA N 1
ATOM 1516 C CA . LYS A 1 201 ? -14.600 -9.205 49.882 1.000 49.882 185 LYS AAA CA 1
ATOM 1517 C C . LYS A 1 201 ? -13.518 -9.943 49.090 1.000 40.928 185 LYS AAA C 1
ATOM 1518 O O . LYS A 1 201 ? -13.472 -9.756 47.872 1.000 45.844 185 LYS AAA O 1
ATOM 1521 N N . LYS A 1 202 ? -12.676 -10.732 49.766 1.000 41.817 186 LYS AAA N 1
ATOM 1522 C CA . LYS A 1 202 ? -11.526 -11.457 49.161 1.000 49.291 186 LYS AAA CA 1
ATOM 1523 C C . LYS A 1 202 ? -10.509 -10.449 48.610 1.000 42.084 186 LYS AAA C 1
ATOM 1524 O O . LYS A 1 202 ? -9.746 -10.826 47.706 1.000 51.602 186 LYS AAA O 1
ATOM 1526 N N . SER A 1 203 ? -10.471 -9.226 49.144 1.000 32.065 187 SER AAA N 1
ATOM 1527 C CA . SER A 1 203 ? -9.492 -8.182 48.738 1.000 36.604 187 SER AAA CA 1
ATOM 1528 C C . SER A 1 203 ? -8.210 -8.294 49.577 1.000 28.661 187 SER AAA C 1
ATOM 1529 O O . SER A 1 203 ? -8.288 -8.740 50.728 1.000 29.665 187 SER AAA O 1
ATOM 1532 N N . ILE A 1 204 ? -7.070 -7.869 49.029 1.000 33.989 188 ILE AAA N 1
ATOM 1533 C CA . ILE A 1 204 ? -5.756 -7.923 49.738 1.000 27.391 188 ILE AAA CA 1
ATOM 1534 C C . ILE A 1 204 ? -5.638 -6.702 50.653 1.000 29.587 188 ILE AAA C 1
ATOM 1535 O O . ILE A 1 204 ? -5.812 -5.578 50.165 1.000 32.878 188 ILE AAA O 1
ATOM 1540 N N . GLY A 1 205 ? -5.357 -6.932 51.935 1.000 27.024 189 GLY AAA N 1
ATOM 1541 C CA . GLY A 1 205 ? -5.190 -5.863 52.935 1.000 32.850 189 GLY AAA CA 1
ATOM 1542 C C . GLY A 1 205 ? -3.726 -5.553 53.186 1.000 27.336 189 GLY AAA C 1
ATOM 1543 O O . GLY A 1 205 ? -2.951 -5.445 52.215 1.000 25.256 189 GLY AAA O 1
ATOM 1544 N N . LYS A 1 206 ? -3.351 -5.430 54.456 1.000 27.898 190 LYS AAA N 1
ATOM 1545 C CA . LYS A 1 206 ? -1.982 -5.030 54.862 1.000 30.434 190 LYS AAA CA 1
ATOM 1546 C C . LYS A 1 206 ? -0.989 -6.100 54.396 1.000 32.307 190 LYS AAA C 1
ATOM 1547 O O . LYS A 1 206 ? -1.253 -7.304 54.595 1.000 24.914 190 LYS AAA O 1
ATOM 1551 N N . THR A 1 207 ? 0.110 -5.662 53.788 1.000 29.840 191 THR AAA N 1
ATOM 1552 C CA . THR A 1 207 ? 1.155 -6.551 53.227 1.000 28.978 191 THR AAA CA 1
ATOM 1553 C C . THR A 1 207 ? 2.471 -6.244 53.940 1.000 27.836 191 THR AAA C 1
ATOM 1554 O O . THR A 1 207 ? 2.777 -5.056 54.131 1.000 30.767 191 THR AAA O 1
ATOM 1558 N N . TYR A 1 208 ? 3.209 -7.274 54.344 1.000 28.415 192 TYR AAA N 1
ATOM 1559 C CA . TYR A 1 208 ? 4.439 -7.110 55.157 1.000 31.485 192 TYR AAA CA 1
ATOM 1560 C C . TYR A 1 208 ? 5.609 -7.786 54.442 1.000 27.137 192 TYR AAA C 1
ATOM 1561 O O . TYR A 1 208 ? 5.547 -9.004 54.196 1.000 26.766 192 TYR AAA O 1
ATOM 1569 N N . LEU A 1 209 ? 6.647 -7.009 54.131 1.000 26.138 193 LEU AAA N 1
ATOM 1570 C CA . LEU A 1 209 ? 7.903 -7.516 53.518 1.000 33.859 193 LEU AAA CA 1
ATOM 1571 C C . LEU A 1 209 ? 8.908 -7.751 54.648 1.000 32.224 193 LEU AAA C 1
ATOM 1572 O O . LEU A 1 209 ? 9.323 -6.763 55.288 1.000 29.764 193 LEU AAA O 1
ATOM 1577 N N . VAL A 1 210 ? 9.254 -9.011 54.907 1.000 29.206 194 VAL AAA N 1
ATOM 1578 C CA . VAL A 1 210 ? 9.994 -9.426 56.133 1.000 37.586 194 VAL AAA CA 1
ATOM 1579 C C . VAL A 1 210 ? 11.406 -8.824 56.116 1.000 49.053 194 VAL AAA C 1
ATOM 1580 O O . VAL A 1 210 ? 11.826 -8.325 57.173 1.000 40.716 194 VAL AAA O 1
ATOM 1584 N N . CYS A 1 211 ? 12.098 -8.851 54.972 1.000 45.905 195 CYS AAA N 1
ATOM 1585 C CA . CYS A 1 211 ? 13.491 -8.345 54.825 1.000 55.214 195 CYS AAA CA 1
ATOM 1586 C C . CYS A 1 211 ? 13.556 -6.885 55.274 1.000 56.165 195 CYS AAA C 1
ATOM 1587 O O . CYS A 1 211 ? 14.271 -6.591 56.246 1.000 55.507 195 CYS AAA O 1
ATOM 1590 N N . LYS A 1 212 ? 12.792 -6.014 54.619 1.000 47.247 196 LYS AAA N 1
ATOM 1591 C CA . LYS A 1 212 ? 12.870 -4.550 54.846 1.000 44.845 196 LYS AAA CA 1
ATOM 1592 C C . LYS A 1 212 ? 12.146 -4.192 56.153 1.000 51.044 196 LYS AAA C 1
ATOM 1593 O O . LYS A 1 212 ? 12.240 -3.024 56.564 1.000 53.587 196 LYS AAA O 1
ATOM 1596 N N . GLU A 1 213 ? 11.475 -5.156 56.796 1.000 47.158 197 GLU AAA N 1
ATOM 1597 C CA . GLU A 1 213 ? 10.575 -4.900 57.953 1.000 46.022 197 GLU AAA CA 1
ATOM 1598 C C . GLU A 1 213 ? 9.660 -3.731 57.584 1.000 41.855 197 GLU AAA C 1
ATOM 1599 O O . GLU A 1 213 ? 9.605 -2.756 58.342 1.000 41.333 197 GLU AAA O 1
ATOM 1605 N N . LYS A 1 214 ? 9.017 -3.808 56.420 1.000 33.578 198 LYS AAA N 1
ATOM 1606 C CA . LYS A 1 214 ? 8.220 -2.692 55.854 1.000 36.691 198 LYS AAA CA 1
ATOM 1607 C C . LYS A 1 214 ? 6.768 -3.145 55.707 1.000 39.095 198 LYS AAA C 1
ATOM 1608 O O . LYS A 1 214 ? 6.538 -4.283 55.263 1.000 30.037 198 LYS AAA O 1
ATOM 1612 N N . GLN A 1 215 ? 5.826 -2.273 56.054 1.000 32.811 199 GLN AAA N 1
ATOM 1613 C CA . GLN A 1 215 ? 4.377 -2.581 56.001 1.000 34.577 199 GLN AAA CA 1
ATOM 1614 C C . GLN A 1 215 ? 3.724 -1.695 54.938 1.000 33.217 199 GLN AAA C 1
ATOM 1615 O O . GLN A 1 215 ? 4.070 -0.504 54.855 1.000 41.262 199 GLN AAA O 1
ATOM 1621 N N . PHE A 1 216 ? 2.808 -2.269 54.160 1.000 31.726 200 PHE AAA N 1
ATOM 1622 C CA . PHE A 1 216 ? 2.045 -1.559 53.104 1.000 33.505 200 PHE AAA CA 1
ATOM 1623 C C . PHE A 1 216 ? 0.553 -1.683 53.421 1.000 33.843 200 PHE AAA C 1
ATOM 1624 O O . PHE A 1 216 ? 0.126 -2.725 53.955 1.000 33.292 200 PHE AAA O 1
ATOM 1632 N N . LYS A 1 217 ? -0.205 -0.626 53.125 1.000 31.020 201 LYS AAA N 1
ATOM 1633 C CA . LYS A 1 217 ? -1.658 -0.535 53.415 1.000 33.890 201 LYS AAA CA 1
ATOM 1634 C C . LYS A 1 217 ? -2.407 -1.603 52.614 1.000 34.316 201 LYS AAA C 1
ATOM 1635 O O . LYS A 1 217 ? -3.374 -2.161 53.153 1.000 25.987 201 LYS AAA O 1
ATOM 1641 N N . ASN A 1 218 ? -1.971 -1.878 51.381 1.000 27.289 202 ASN AAA N 1
ATOM 1642 C CA . ASN A 1 218 ? -2.708 -2.752 50.436 1.000 26.768 202 ASN AAA CA 1
ATOM 1643 C C . ASN A 1 218 ? -1.768 -3.210 49.317 1.000 28.301 202 ASN AAA C 1
ATOM 1644 O O . ASN A 1 218 ? -0.578 -2.821 49.331 1.000 24.561 202 ASN AAA O 1
ATOM 1649 N N . ASN A 1 219 ? -2.291 -4.001 48.381 1.000 24.591 203 ASN AAA N 1
ATOM 1650 C CA . ASN A 1 219 ? -1.516 -4.546 47.238 1.000 27.857 203 ASN AAA CA 1
ATOM 1651 C C . ASN A 1 219 ? -1.054 -3.411 46.318 1.000 27.198 203 ASN AAA C 1
ATOM 1652 O O . ASN A 1 219 ? 0.040 -3.532 45.758 1.000 27.749 203 ASN AAA O 1
ATOM 1657 N N . VAL A 1 220 ? -1.855 -2.357 46.148 1.000 30.895 204 VAL AAA N 1
ATOM 1658 C CA . VAL A 1 220 ? -1.505 -1.237 45.229 1.000 28.422 204 VAL AAA CA 1
ATOM 1659 C C . VAL A 1 220 ? -0.211 -0.602 45.744 1.000 30.906 204 VAL AAA C 1
ATOM 1660 O O . VAL A 1 220 ? 0.725 -0.451 44.941 1.000 30.581 204 VAL AAA O 1
ATOM 1664 N N . GLU A 1 221 ? -0.147 -0.286 47.041 1.000 29.738 205 GLU AAA N 1
ATOM 1665 C CA . GLU A 1 221 ? 1.042 0.364 47.653 1.000 34.472 205 GLU AAA CA 1
ATOM 1666 C C . GLU A 1 221 ? 2.251 -0.566 47.517 1.000 31.894 205 GLU AAA C 1
ATOM 1667 O O . GLU A 1 221 ? 3.334 -0.074 47.140 1.000 25.607 205 GLU AAA O 1
ATOM 1673 N N . PHE A 1 222 ? 2.078 -1.859 47.807 1.000 27.738 206 PHE AAA N 1
ATOM 1674 C CA . PHE A 1 222 ? 3.172 -2.860 47.733 1.000 28.053 206 PHE AAA CA 1
ATOM 1675 C C . PHE A 1 222 ? 3.690 -2.901 46.293 1.000 27.518 206 PHE AAA C 1
ATOM 1676 O O . PHE A 1 222 ? 4.899 -2.768 46.091 1.000 21.843 206 PHE AAA O 1
ATOM 1684 N N . CYS A 1 223 ? 2.795 -3.047 45.315 1.000 23.963 207 CYS AAA N 1
ATOM 1685 C CA . CYS A 1 223 ? 3.187 -3.185 43.890 1.000 24.595 207 CYS AAA CA 1
ATOM 1686 C C . CYS A 1 223 ? 3.825 -1.875 43.405 1.000 27.529 207 CYS AAA C 1
ATOM 1687 O O . CYS A 1 223 ? 4.821 -1.961 42.668 1.000 23.744 207 CYS AAA O 1
ATOM 1690 N N . SER A 1 224 ? 3.339 -0.712 43.855 1.000 28.149 208 SER AAA N 1
ATOM 1691 C CA . SER A 1 224 ? 3.934 0.607 43.502 1.000 32.381 208 SER AAA CA 1
ATOM 1692 C C . SER A 1 224 ? 5.358 0.701 44.063 1.000 27.320 208 SER AAA C 1
ATOM 1693 O O . SER A 1 224 ? 6.236 1.236 43.358 1.000 35.319 208 SER AAA O 1
ATOM 1696 N N . TYR A 1 225 ? 5.591 0.193 45.275 1.000 31.086 209 TYR AAA N 1
ATOM 1697 C CA . TYR A 1 225 ? 6.938 0.149 45.904 1.000 29.924 209 TYR AAA CA 1
ATOM 1698 C C . TYR A 1 225 ? 7.845 -0.759 45.072 1.000 26.432 209 TYR AAA C 1
ATOM 1699 O O . TYR A 1 225 ? 9.012 -0.401 44.858 1.000 33.355 209 TYR AAA O 1
ATOM 1708 N N . PHE A 1 226 ? 7.321 -1.903 44.625 1.000 27.958 210 PHE AAA N 1
ATOM 1709 C CA . PHE A 1 226 ? 8.068 -2.865 43.776 1.000 25.167 210 PHE AAA CA 1
ATOM 1710 C C . PHE A 1 226 ? 8.527 -2.138 42.504 1.000 28.280 210 PHE AAA C 1
ATOM 1711 O O . PHE A 1 226 ? 9.703 -2.268 42.151 1.000 25.063 210 PHE AAA O 1
ATOM 1719 N N . LEU A 1 227 ? 7.639 -1.374 41.861 1.000 26.219 211 LEU AAA N 1
ATOM 1720 C CA . LEU A 1 227 ? 7.961 -0.626 40.616 1.000 28.727 211 LEU AAA CA 1
ATOM 1721 C C . LEU A 1 227 ? 9.031 0.437 40.907 1.000 26.553 211 LEU AAA C 1
ATOM 1722 O O . LEU A 1 227 ? 9.933 0.606 40.072 1.000 22.846 211 LEU AAA O 1
ATOM 1727 N N . ASP A 1 228 ? 8.965 1.091 42.067 1.000 30.253 212 ASP AAA N 1
ATOM 1728 C CA . ASP A 1 228 ? 9.990 2.073 42.515 1.000 31.760 212 ASP AAA CA 1
ATOM 1729 C C . ASP A 1 228 ? 11.351 1.377 42.630 1.000 29.650 212 ASP AAA C 1
ATOM 1730 O O . ASP A 1 228 ? 12.346 1.968 42.185 1.000 26.866 212 ASP AAA O 1
ATOM 1735 N N . LYS A 1 229 ? 11.391 0.157 43.171 1.000 32.046 213 LYS AAA N 1
ATOM 1736 C CA . LYS A 1 229 ? 12.653 -0.604 43.355 1.000 31.278 213 LYS AAA CA 1
ATOM 1737 C C . LYS A 1 229 ? 13.128 -1.150 42.006 1.000 35.581 213 LYS AAA C 1
ATOM 1738 O O . LYS A 1 229 ? 14.342 -1.100 41.759 1.000 31.170 213 LYS AAA O 1
ATOM 1743 N N . LEU A 1 230 ? 12.219 -1.661 41.173 1.000 29.896 214 LEU AAA N 1
ATOM 1744 C CA . LEU A 1 230 ? 12.592 -2.373 39.920 1.000 33.691 214 LEU AAA CA 1
ATOM 1745 C C . LEU A 1 230 ? 13.092 -1.366 38.878 1.000 30.201 214 LEU AAA C 1
ATOM 1746 O O . LEU A 1 230 ? 14.134 -1.624 38.280 1.000 30.553 214 LEU AAA O 1
ATOM 1751 N N . ILE A 1 231 ? 12.380 -0.260 38.662 1.000 33.057 215 ILE AAA N 1
ATOM 1752 C CA . ILE A 1 231 ? 12.636 0.630 37.494 1.000 29.232 215 ILE AAA CA 1
ATOM 1753 C C . ILE A 1 231 ? 13.363 1.886 37.966 1.000 31.869 215 ILE AAA C 1
ATOM 1754 O O . ILE A 1 231 ? 12.815 2.669 38.737 1.000 29.766 215 ILE AAA O 1
ATOM 1759 N N . PRO A 1 232 ? 14.617 2.120 37.515 1.000 39.842 216 PRO AAA N 1
ATOM 1760 C CA . PRO A 1 232 ? 15.311 3.385 37.773 1.000 33.831 216 PRO AAA CA 1
ATOM 1761 C C . PRO A 1 232 ? 14.510 4.585 37.243 1.000 35.968 216 PRO AAA C 1
ATOM 1762 O O . PRO A 1 232 ? 13.907 4.462 36.190 1.000 31.001 216 PRO AAA O 1
ATOM 1766 N N . ASP A 1 233 ? 14.504 5.703 37.976 1.000 31.705 217 ASP AAA N 1
ATOM 1767 C CA . ASP A 1 233 ? 13.663 6.883 37.643 1.000 34.533 217 ASP AAA CA 1
ATOM 1768 C C . ASP A 1 233 ? 14.376 7.746 36.596 1.000 37.194 217 ASP AAA C 1
ATOM 1769 O O . ASP A 1 233 ? 14.797 8.867 36.943 1.000 41.608 217 ASP AAA O 1
ATOM 1774 N N . ILE A 1 234 ? 14.474 7.262 35.357 1.000 39.864 218 ILE AAA N 1
ATOM 1775 C CA . ILE A 1 234 ? 15.097 8.009 34.222 1.000 46.359 218 ILE AAA CA 1
ATOM 1776 C C . ILE A 1 234 ? 14.089 8.076 33.075 1.000 53.886 218 ILE AAA C 1
ATOM 1777 O O . ILE A 1 234 ? 13.232 7.178 32.993 1.000 45.536 218 ILE AAA O 1
ATOM 1782 N N . ASN A 1 235 ? 14.195 9.103 32.229 1.000 45.995 219 ASN AAA N 1
ATOM 1783 C CA . ASN A 1 235 ? 13.226 9.369 31.133 1.000 50.947 219 ASN AAA CA 1
ATOM 1784 C C . ASN A 1 235 ? 13.387 8.317 30.028 1.000 47.662 219 ASN AAA C 1
ATOM 1785 O O . ASN A 1 235 ? 12.439 8.173 29.240 1.000 41.695 219 ASN AAA O 1
ATOM 1790 N N . ASP A 1 236 ? 14.514 7.597 29.993 1.000 35.485 220 ASP AAA N 1
ATOM 1791 C CA . ASP A 1 236 ? 14.785 6.527 28.997 1.000 42.925 220 ASP AAA CA 1
ATOM 1792 C C . ASP A 1 236 ? 14.119 5.220 29.442 1.000 47.698 220 ASP AAA C 1
ATOM 1793 O O . ASP A 1 236 ? 14.217 4.225 28.696 1.000 28.653 220 ASP AAA O 1
ATOM 1798 N N . ASN A 1 237 ? 13.478 5.208 30.612 1.000 43.895 221 ASN AAA N 1
ATOM 1799 C CA . ASN A 1 237 ? 12.673 4.047 31.072 1.000 37.820 221 ASN AAA CA 1
ATOM 1800 C C . ASN A 1 237 ? 11.206 4.403 30.859 1.000 39.780 221 ASN AAA C 1
ATOM 1801 O O . ASN A 1 237 ? 10.815 5.528 31.208 1.000 37.901 221 ASN AAA O 1
ATOM 1806 N N . ILE A 1 238 ? 10.445 3.493 30.256 1.000 32.109 222 ILE AAA N 1
ATOM 1807 C CA . ILE A 1 238 ? 9.022 3.733 29.897 1.000 29.556 222 ILE AAA CA 1
ATOM 1808 C C . ILE A 1 238 ? 8.153 2.641 30.523 1.000 31.859 222 ILE AAA C 1
ATOM 1809 O O . ILE A 1 238 ? 8.468 1.453 30.370 1.000 28.853 222 ILE AAA O 1
ATOM 1814 N N . ILE A 1 239 ? 7.081 3.041 31.194 1.000 26.347 223 ILE AAA N 1
ATOM 1815 C CA . ILE A 1 239 ? 6.039 2.100 31.687 1.000 29.038 223 ILE AAA CA 1
ATOM 1816 C C . ILE A 1 239 ? 4.860 2.165 30.719 1.000 25.556 223 ILE AAA C 1
ATOM 1817 O O . ILE A 1 239 ? 4.337 3.271 30.494 1.000 30.695 223 ILE AAA O 1
ATOM 1822 N N . ILE A 1 240 ? 4.475 1.028 30.152 1.000 26.601 224 ILE AAA N 1
ATOM 1823 C CA . ILE A 1 240 ? 3.253 0.920 29.311 1.000 25.155 224 ILE AAA CA 1
ATOM 1824 C C . ILE A 1 240 ? 2.259 0.049 30.072 1.000 30.952 224 ILE AAA C 1
ATOM 1825 O O . ILE A 1 240 ? 2.504 -1.162 30.208 1.000 30.137 224 ILE AAA O 1
ATOM 1830 N N . CYS A 1 241 ? 1.196 0.654 30.588 1.000 26.615 225 CYS AAA N 1
ATOM 1831 C CA . CYS A 1 241 ? 0.154 -0.085 31.333 1.000 27.243 225 CYS AAA CA 1
ATOM 1832 C C . CYS A 1 241 ? -0.876 -0.636 30.347 1.000 26.188 225 CYS AAA C 1
ATOM 1833 O O . CYS A 1 241 ? -1.615 0.158 29.741 1.000 28.967 225 CYS AAA O 1
ATOM 1836 N N . ASP A 1 242 ? -0.934 -1.960 30.223 1.000 24.266 226 ASP AAA N 1
ATOM 1837 C CA . ASP A 1 242 ? -1.888 -2.660 29.325 1.000 25.410 226 ASP AAA CA 1
ATOM 1838 C C . ASP A 1 242 ? -3.109 -3.127 30.116 1.000 24.034 226 ASP AAA C 1
ATOM 1839 O O . ASP A 1 242 ? -4.230 -2.953 29.610 1.000 24.106 226 ASP AAA O 1
ATOM 1844 N N . GLY A 1 243 ? -2.899 -3.713 31.294 1.000 25.256 227 GLY AAA N 1
ATOM 1845 C CA . GLY A 1 243 ? -3.995 -4.185 32.161 1.000 28.739 227 GLY AAA CA 1
ATOM 1846 C C . GLY A 1 243 ? -4.673 -3.004 32.848 1.000 23.456 227 GLY AAA C 1
ATOM 1847 O O . GLY A 1 243 ? -4.039 -2.331 33.656 1.000 29.183 227 GLY AAA O 1
ATOM 1848 N N . PRO A 1 244 ? -5.953 -2.683 32.542 1.000 27.379 228 PRO AAA N 1
ATOM 1849 C CA . PRO A 1 244 ? -6.611 -1.517 33.137 1.000 28.437 228 PRO AAA CA 1
ATOM 1850 C C . PRO A 1 244 ? -6.687 -1.582 34.673 1.000 27.793 228 PRO AAA C 1
ATOM 1851 O O . PRO A 1 244 ? -6.613 -0.542 35.305 1.000 29.386 228 PRO AAA O 1
ATOM 1855 N N . GLY A 1 245 ? -6.809 -2.787 35.236 1.000 28.305 229 GLY AAA N 1
ATOM 1856 C CA . GLY A 1 245 ? -6.833 -3.032 36.691 1.000 26.541 229 GLY AAA CA 1
ATOM 1857 C C . GLY A 1 245 ? -5.530 -2.648 37.366 1.000 27.812 229 GLY AAA C 1
ATOM 1858 O O . GLY A 1 245 ? -5.563 -2.336 38.568 1.000 25.617 229 GLY AAA O 1
ATOM 1859 N N . SER A 1 246 ? -4.420 -2.663 36.627 1.000 22.078 230 SER AAA N 1
ATOM 1860 C CA . SER A 1 246 ? -3.058 -2.380 37.147 1.000 28.055 230 SER AAA CA 1
ATOM 1861 C C . SER A 1 246 ? -2.729 -0.876 37.108 1.000 25.128 230 SER AAA C 1
ATOM 1862 O O . SER A 1 246 ? -1.682 -0.496 37.661 1.000 29.975 230 SER AAA O 1
ATOM 1865 N N . PHE A 1 247 ? -3.575 -0.031 36.512 1.000 31.207 231 PHE AAA N 1
ATOM 1866 C CA . PHE A 1 247 ? -3.237 1.401 36.267 1.000 29.685 231 PHE AAA CA 1
ATOM 1867 C C . PHE A 1 247 ? -2.995 2.141 37.585 1.000 28.787 231 PHE AAA C 1
ATOM 1868 O O . PHE A 1 247 ? -2.053 2.923 37.671 1.000 30.048 231 PHE AAA O 1
ATOM 1876 N N . PRO A 1 248 ? -3.810 1.956 38.648 1.000 26.428 232 PRO AAA N 1
ATOM 1877 C CA . PRO A 1 248 ? -3.545 2.629 39.920 1.000 27.347 232 PRO AAA CA 1
ATOM 1878 C C . PRO A 1 248 ? -2.135 2.348 40.458 1.000 27.278 232 PRO AAA C 1
ATOM 1879 O O . PRO A 1 248 ? -1.552 3.236 41.040 1.000 31.863 232 PRO AAA O 1
ATOM 1883 N N . LYS A 1 249 ? -1.605 1.148 40.217 1.000 23.618 233 LYS AAA N 1
ATOM 1884 C CA . LYS A 1 249 ? -0.254 0.747 40.696 1.000 27.914 233 LYS AAA CA 1
ATOM 1885 C C . LYS A 1 249 ? 0.823 1.564 39.963 1.000 30.932 233 LYS AAA C 1
ATOM 1886 O O . LYS A 1 249 ? 1.821 1.908 40.603 1.000 30.176 233 LYS AAA O 1
ATOM 1892 N N . ILE A 1 250 ? 0.651 1.892 38.679 1.000 30.291 234 ILE AAA N 1
ATOM 1893 C CA . ILE A 1 250 ? 1.711 2.651 37.949 1.000 34.882 234 ILE AAA CA 1
ATOM 1894 C C . ILE A 1 250 ? 1.536 4.142 38.246 1.000 30.941 234 ILE AAA C 1
ATOM 1895 O O . ILE A 1 250 ? 2.531 4.871 38.193 1.000 32.981 234 ILE AAA O 1
ATOM 1900 N N . LEU A 1 251 ? 0.313 4.577 38.538 1.000 32.777 235 LEU AAA N 1
ATOM 1901 C CA . LEU A 1 251 ? 0.009 6.009 38.771 1.000 37.477 235 LEU AAA CA 1
ATOM 1902 C C . 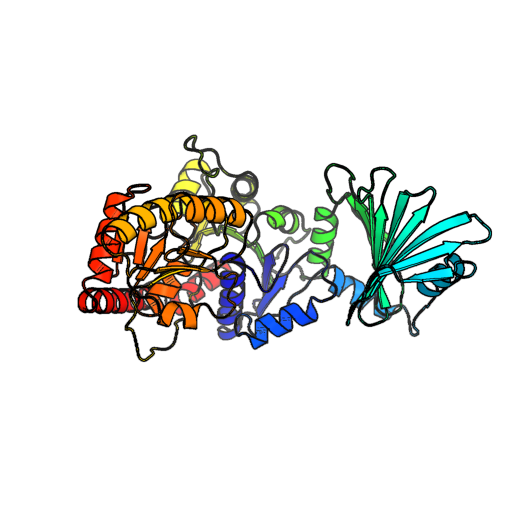LEU A 1 251 ? 0.619 6.438 40.107 1.000 39.201 235 LEU AAA C 1
ATOM 1903 O O . LEU A 1 251 ? 1.126 7.566 40.181 1.000 42.112 235 LEU AAA O 1
ATOM 1908 N N . LYS A 1 252 ? 0.592 5.553 41.104 1.000 35.642 236 LYS AAA N 1
ATOM 1909 C CA . LYS A 1 252 ? 0.912 5.884 42.517 1.000 41.419 236 LYS AAA CA 1
ATOM 1910 C C . LYS A 1 252 ? 2.395 5.624 42.819 1.000 36.919 236 LYS AAA C 1
ATOM 1911 O O . LYS A 1 252 ? 2.753 5.662 44.005 1.000 38.528 236 LYS AAA O 1
ATOM 1914 N N . THR A 1 253 ? 3.248 5.411 41.812 1.000 32.752 237 THR AAA N 1
ATOM 1915 C CA . THR A 1 253 ? 4.712 5.251 42.038 1.000 31.601 237 THR AAA CA 1
ATOM 1916 C C . THR A 1 253 ? 5.299 6.625 42.379 1.000 39.031 237 THR AAA C 1
ATOM 1917 O O . THR A 1 253 ? 4.602 7.631 42.171 1.000 35.938 237 THR AAA O 1
ATOM 1921 N N . ASN A 1 254 ? 6.530 6.668 42.889 1.000 37.874 238 ASN AAA N 1
ATOM 1922 C CA . ASN A 1 254 ? 7.220 7.939 43.235 1.000 41.019 238 ASN AAA CA 1
ATOM 1923 C C . ASN A 1 254 ? 8.103 8.377 42.062 1.000 44.648 238 ASN AAA C 1
ATOM 1924 O O . ASN A 1 254 ? 8.874 9.337 42.244 1.000 45.197 238 ASN AAA O 1
ATOM 1929 N N . HIS A 1 255 ? 7.983 7.732 40.896 1.000 35.731 239 HIS AAA N 1
ATOM 1930 C CA . HIS A 1 255 ? 8.762 8.102 39.683 1.000 38.383 239 HIS AAA CA 1
ATOM 1931 C C . HIS A 1 255 ? 8.413 9.536 39.269 1.000 38.110 239 HIS AAA C 1
ATOM 1932 O O . HIS A 1 255 ? 7.224 9.903 39.307 1.000 33.073 239 HIS AAA O 1
ATOM 1939 N N . LYS A 1 256 ? 9.420 10.331 38.923 1.000 40.997 240 LYS AAA N 1
ATOM 1940 C CA . LYS A 1 256 ? 9.218 11.714 38.423 1.000 47.102 240 LYS AAA CA 1
ATOM 1941 C C . LYS A 1 256 ? 9.744 11.849 36.992 1.000 39.000 240 LYS AAA C 1
ATOM 1942 O O . LYS A 1 256 ? 9.322 12.812 36.319 1.000 45.766 240 LYS AAA O 1
ATOM 1948 N N . ASN A 1 257 ? 10.624 10.952 36.536 1.000 38.268 241 ASN AAA N 1
ATOM 1949 C CA . ASN A 1 257 ? 11.278 11.074 35.205 1.000 36.960 241 ASN AAA CA 1
ATOM 1950 C C . ASN A 1 257 ? 10.800 9.975 34.247 1.000 37.082 241 ASN AAA C 1
ATOM 1951 O O . ASN A 1 257 ? 10.826 10.226 33.033 1.000 45.409 241 ASN AAA O 1
ATOM 1956 N N . VAL A 1 258 ? 10.396 8.806 34.749 1.000 37.735 242 VAL AAA N 1
ATOM 1957 C CA . VAL A 1 258 ? 9.967 7.660 33.891 1.000 36.018 242 VAL AAA CA 1
ATOM 1958 C C . VAL A 1 258 ? 8.756 8.110 33.068 1.000 33.847 242 VAL AAA C 1
ATOM 1959 O O . VAL A 1 258 ? 7.871 8.784 33.620 1.000 38.634 242 VAL AAA O 1
ATOM 1963 N N . LYS A 1 259 ? 8.728 7.766 31.785 1.000 32.411 243 LYS AAA N 1
ATOM 1964 C CA . LYS A 1 259 ? 7.549 8.022 30.919 1.000 29.368 243 LYS AAA CA 1
ATOM 1965 C C . LYS A 1 259 ? 6.491 6.960 31.233 1.000 31.451 243 LYS AAA C 1
ATOM 1966 O O . LYS A 1 259 ? 6.859 5.792 31.435 1.000 27.249 243 LYS AAA O 1
ATOM 1970 N N . LYS A 1 260 ? 5.224 7.362 31.308 1.000 28.744 244 LYS AAA N 1
ATOM 1971 C CA . LYS A 1 260 ? 4.106 6.443 31.623 1.000 27.833 244 LYS AAA CA 1
ATOM 1972 C C . LYS A 1 260 ? 3.060 6.554 30.518 1.000 31.190 244 LYS AAA C 1
ATOM 1973 O O . LYS A 1 260 ? 2.653 7.680 30.188 1.000 29.499 244 LYS AAA O 1
ATOM 1979 N N . PHE A 1 261 ? 2.647 5.424 29.954 1.000 26.010 245 PHE AAA N 1
ATOM 1980 C CA . PHE A 1 261 ? 1.566 5.381 28.940 1.000 27.334 245 PHE AAA CA 1
ATOM 1981 C C . PHE A 1 261 ? 0.533 4.343 29.372 1.000 28.294 245 PHE AAA C 1
ATOM 1982 O O . PHE A 1 261 ? 0.889 3.361 30.038 1.000 33.422 245 PHE AAA O 1
ATOM 1990 N N . ALA A 1 262 ? -0.732 4.574 29.029 1.000 31.691 246 ALA AAA N 1
ATOM 1991 C CA . ALA A 1 262 ? -1.807 3.576 29.187 1.000 29.670 246 ALA AAA CA 1
ATOM 1992 C C . ALA A 1 262 ? -2.337 3.208 27.801 1.000 31.929 246 ALA AAA C 1
ATOM 1993 O O . ALA A 1 262 ? -2.560 4.118 26.979 1.000 30.551 246 ALA AAA O 1
ATOM 1995 N N . VAL A 1 263 ? -2.484 1.910 27.542 1.000 27.701 247 VAL AAA N 1
ATOM 1996 C CA . VAL A 1 263 ? -3.081 1.388 26.284 1.000 24.386 247 VAL AAA CA 1
ATOM 1997 C C . VAL A 1 263 ? -4.498 0.907 26.594 1.000 31.300 247 VAL AAA C 1
ATOM 1998 O O . VAL A 1 263 ? -4.664 0.089 27.515 1.000 25.422 247 VAL AAA O 1
ATOM 2002 N N . ILE A 1 264 ? -5.478 1.411 25.849 1.000 29.711 248 ILE AAA N 1
ATOM 2003 C CA . ILE A 1 264 ? -6.893 0.957 25.924 1.000 30.520 248 ILE AAA CA 1
ATOM 2004 C C . ILE A 1 264 ? -7.068 -0.138 24.871 1.000 27.773 248 ILE AAA C 1
ATOM 2005 O O . ILE A 1 264 ? -6.947 0.170 23.671 1.000 25.500 248 ILE AAA O 1
ATOM 2010 N N . HIS A 1 265 ? -7.315 -1.369 25.316 1.000 28.198 249 HIS AAA N 1
ATOM 2011 C CA . HIS A 1 265 ? -7.416 -2.562 24.443 1.000 27.519 249 HIS AAA CA 1
ATOM 2012 C C . HIS A 1 265 ? -8.865 -2.832 24.045 1.000 26.466 249 HIS AAA C 1
ATOM 2013 O O . HIS A 1 265 ? -9.061 -3.711 23.197 1.000 30.714 249 HIS AAA O 1
ATOM 2020 N N . VAL A 1 266 ? -9.842 -2.143 24.638 1.000 29.776 250 VAL AAA N 1
ATOM 2021 C CA . VAL A 1 266 ? -11.277 -2.513 24.461 1.000 32.197 250 VAL AAA CA 1
ATOM 2022 C C . VAL A 1 266 ? -12.158 -1.263 24.503 1.000 31.435 250 VAL AAA C 1
ATOM 2023 O O . VAL A 1 266 ? -11.736 -0.245 25.082 1.000 29.755 250 VAL AAA O 1
ATOM 2027 N N . ASN A 1 267 ? -13.351 -1.363 23.912 1.000 30.769 251 ASN AAA N 1
ATOM 2028 C CA . ASN A 1 267 ? -14.428 -0.346 24.015 1.000 32.537 251 ASN AAA CA 1
ATOM 2029 C C . ASN A 1 267 ? -14.571 0.026 25.493 1.000 31.009 251 ASN AAA C 1
ATOM 2030 O O . ASN A 1 267 ? -14.756 -0.886 26.311 1.000 35.632 251 ASN AAA O 1
ATOM 2035 N N . HIS A 1 268 ? -14.429 1.312 25.807 1.000 30.802 252 HIS AAA N 1
ATOM 2036 C CA . HIS A 1 268 ? -14.445 1.869 27.186 1.000 32.360 252 HIS AAA CA 1
ATOM 2037 C C . HIS A 1 268 ? -15.880 1.957 27.716 1.000 33.856 252 HIS AAA C 1
ATOM 2038 O O . HIS A 1 268 ? -16.035 2.077 28.945 1.000 39.065 252 HIS AAA O 1
ATOM 2045 N N . TYR A 1 269 ? -16.891 1.917 26.848 1.000 34.788 253 TYR AAA N 1
ATOM 2046 C CA . TYR A 1 269 ? -18.308 2.092 27.268 1.000 38.447 253 TYR AAA CA 1
ATOM 2047 C C . TYR A 1 269 ? -18.741 0.876 28.092 1.000 43.97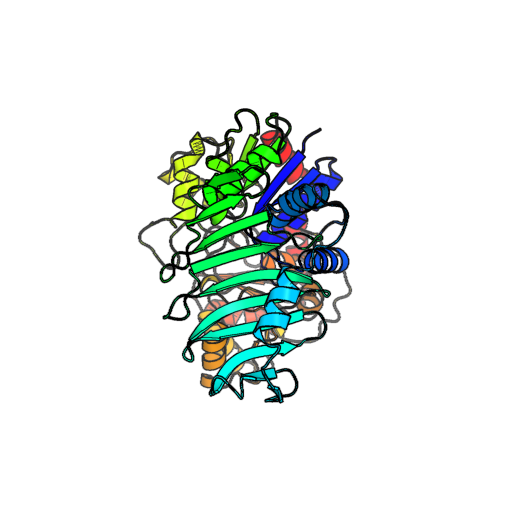6 253 TYR AAA C 1
ATOM 2048 O O . TYR A 1 269 ? -18.219 -0.239 27.876 1.000 38.234 253 TYR AAA O 1
ATOM 2057 N N . LYS A 1 270 ? -19.641 1.100 29.052 1.000 48.288 254 LYS AAA N 1
ATOM 2058 C CA . LYS A 1 270 ? -20.174 0.024 29.925 1.000 43.827 254 LYS AAA CA 1
ATOM 2059 C C . LYS A 1 270 ? -20.818 -1.020 29.015 1.000 42.742 254 LYS AAA C 1
ATOM 2060 O O . LYS A 1 270 ? -21.559 -0.629 28.097 1.000 44.106 254 LYS AAA O 1
ATOM 2063 N N . ASN A 1 271 ? -20.511 -2.293 29.243 1.000 39.231 255 ASN AAA N 1
ATOM 2064 C CA . ASN A 1 271 ? -20.946 -3.404 28.360 1.000 53.758 255 ASN AAA CA 1
ATOM 2065 C C . ASN A 1 271 ? -22.477 -3.453 28.337 1.000 52.439 255 ASN AAA C 1
ATOM 2066 O O . ASN A 1 271 ? -23.099 -3.392 29.421 1.000 64.402 255 ASN AAA O 1
ATOM 2071 N N . PHE A 1 272 ? -23.056 -3.529 27.137 1.000 54.111 256 PHE AAA N 1
ATOM 2072 C CA . PHE A 1 272 ? -24.514 -3.692 26.908 1.000 59.415 256 PHE AAA CA 1
ATOM 2073 C C . PHE A 1 272 ? -25.263 -2.549 27.605 1.000 61.975 256 PHE AAA C 1
ATOM 2074 O O . PHE A 1 272 ? -26.332 -2.787 28.193 1.000 74.566 256 PHE AAA O 1
ATOM 2082 N N . ASP A 1 273 ? -24.699 -1.342 27.555 1.000 68.638 257 ASP AAA N 1
ATOM 2083 C CA . ASP A 1 273 ? -25.255 -0.143 28.233 1.000 70.526 257 ASP AAA CA 1
ATOM 2084 C C . ASP A 1 273 ? -25.243 1.017 27.230 1.000 69.170 257 ASP AAA C 1
ATOM 2085 O O . ASP A 1 273 ? -24.142 1.473 26.870 1.000 71.335 257 ASP AAA O 1
ATOM 2090 N N . ASP A 1 274 ? -26.425 1.473 26.802 1.000 58.340 258 ASP AAA N 1
ATOM 2091 C CA . ASP A 1 274 ? -26.590 2.516 25.754 1.000 66.933 258 ASP AAA CA 1
ATOM 2092 C C . ASP A 1 274 ? -26.646 3.910 26.396 1.000 66.866 258 ASP AAA C 1
ATOM 2093 O O . ASP A 1 274 ? -26.872 4.884 25.650 1.000 68.763 258 ASP AAA O 1
ATOM 2095 N N . THR A 1 275 ? -26.416 4.021 27.709 1.000 64.788 259 THR AAA N 1
ATOM 2096 C CA . THR A 1 275 ? -26.569 5.287 28.478 1.000 71.857 259 THR AAA CA 1
ATOM 2097 C C . THR A 1 275 ? -25.381 6.218 28.202 1.000 72.347 259 THR AAA C 1
ATOM 2098 O O . THR A 1 275 ? -25.475 7.405 28.568 1.000 71.889 259 THR AAA O 1
ATOM 2102 N N . GLY A 1 276 ? -24.304 5.701 27.601 1.000 62.273 260 GLY AAA N 1
ATOM 2103 C CA . GLY A 1 276 ? -23.044 6.438 27.390 1.000 55.775 260 GLY AAA CA 1
ATOM 2104 C C . GLY A 1 276 ? -22.141 6.365 28.611 1.000 51.413 260 GLY AAA C 1
ATOM 2105 O O . GLY A 1 276 ? -21.080 7.022 28.596 1.000 51.824 260 GLY AAA O 1
ATOM 2106 N N . ALA A 1 277 ? -22.528 5.587 29.628 1.000 42.570 261 ALA AAA N 1
ATOM 2107 C CA . ALA A 1 277 ? -21.705 5.310 30.831 1.000 46.352 261 ALA AAA CA 1
ATOM 2108 C C . ALA A 1 277 ? -20.410 4.600 30.409 1.000 41.742 261 ALA AAA C 1
ATOM 2109 O O . ALA A 1 277 ? -20.447 3.825 29.434 1.000 43.098 261 ALA AAA O 1
ATOM 2111 N N . VAL A 1 278 ? -19.308 4.872 31.112 1.000 40.347 262 VAL AAA N 1
ATOM 2112 C CA . VAL A 1 278 ? -17.953 4.320 30.810 1.000 39.719 262 VAL AAA CA 1
ATOM 2113 C C . VAL A 1 278 ? -17.530 3.405 31.965 1.000 42.545 262 VAL AAA C 1
ATOM 2114 O O . VAL A 1 278 ? -17.863 3.723 33.123 1.000 39.292 262 VAL AAA O 1
ATOM 2118 N N . LYS A 1 279 ? -16.826 2.310 31.659 1.000 33.809 263 LYS AAA N 1
ATOM 2119 C CA . LYS A 1 279 ? -16.369 1.308 32.663 1.000 40.747 263 LYS AAA CA 1
ATOM 2120 C C . LYS A 1 279 ? -15.434 1.989 33.667 1.000 37.724 263 LYS AAA C 1
ATOM 2121 O O . LYS A 1 279 ? -14.668 2.883 33.257 1.000 38.611 263 LYS AAA O 1
ATOM 2127 N N . LYS A 1 280 ? -15.504 1.575 34.934 1.000 35.864 264 LYS AAA N 1
ATOM 2128 C CA . LYS A 1 280 ? -14.844 2.258 36.080 1.000 38.797 264 LYS AAA CA 1
ATOM 2129 C C . LYS A 1 280 ? -13.327 2.319 35.858 1.000 32.188 264 LYS AAA C 1
ATOM 2130 O O . LYS A 1 280 ? -12.739 3.383 36.092 1.000 30.879 264 LYS AAA O 1
ATOM 2133 N N . GLN A 1 281 ? -12.716 1.205 35.453 1.000 36.538 265 GLN AAA N 1
ATOM 2134 C CA . GLN A 1 281 ? -11.244 1.094 35.271 1.000 31.794 265 GLN AAA CA 1
ATOM 2135 C C . GLN A 1 281 ? -10.807 2.054 34.159 1.000 29.095 265 GLN AAA C 1
ATOM 2136 O O . GLN A 1 281 ? -9.836 2.806 34.370 1.000 27.578 265 GLN AAA O 1
ATOM 2142 N N . GLU A 1 282 ? -11.509 2.039 33.024 1.000 30.923 266 GLU AAA N 1
ATOM 2143 C CA . GLU A 1 282 ? -11.172 2.893 31.857 1.000 30.153 266 GLU AAA CA 1
ATOM 2144 C C . GLU A 1 282 ? -11.438 4.358 32.226 1.000 33.733 266 GLU AAA C 1
ATOM 2145 O O . GLU A 1 282 ? -10.609 5.211 31.862 1.000 35.770 266 GLU AAA O 1
ATOM 2151 N N . ASP A 1 283 ? -12.529 4.637 32.948 1.000 32.872 267 ASP AAA N 1
ATOM 2152 C CA . ASP A 1 283 ? -12.884 6.013 33.385 1.000 36.796 267 ASP AAA CA 1
ATOM 2153 C C . ASP A 1 283 ? -11.748 6.541 34.267 1.000 35.228 267 ASP AAA C 1
ATOM 2154 O O . ASP A 1 283 ? -11.359 7.710 34.094 1.000 35.649 267 ASP AAA O 1
ATOM 2159 N N . TYR A 1 284 ? -11.213 5.707 35.160 1.000 37.224 268 TYR AAA N 1
ATOM 2160 C CA . TYR A 1 284 ? -10.121 6.112 36.079 1.000 30.878 268 TYR AAA CA 1
ATOM 2161 C C . TYR A 1 284 ? -8.885 6.490 35.250 1.000 29.730 268 TYR AAA C 1
ATOM 2162 O O . TYR A 1 284 ? -8.266 7.537 35.536 1.000 33.555 268 TYR AAA O 1
ATOM 2171 N N . ILE A 1 285 ? -8.543 5.689 34.237 1.000 26.908 269 ILE AAA N 1
ATOM 2172 C CA . ILE A 1 285 ? -7.373 5.978 33.353 1.000 30.500 269 ILE AAA CA 1
ATOM 2173 C C . ILE A 1 285 ? -7.626 7.316 32.651 1.000 30.554 269 ILE AAA C 1
ATOM 2174 O O . ILE A 1 285 ? -6.737 8.184 32.685 1.000 27.740 269 ILE AAA O 1
ATOM 2179 N N . LEU A 1 286 ? -8.808 7.479 32.059 1.000 32.358 270 LEU AAA N 1
ATOM 2180 C CA . LEU A 1 286 ? -9.107 8.636 31.176 1.000 31.315 270 LEU AAA CA 1
ATOM 2181 C C . LEU A 1 286 ? -9.176 9.924 32.011 1.000 30.859 270 LEU AAA C 1
ATOM 2182 O O . LEU A 1 286 ? -8.616 10.939 31.569 1.000 35.923 270 LEU AAA O 1
ATOM 2187 N N . ARG A 1 287 ? -9.756 9.869 33.209 1.000 31.245 271 ARG AAA N 1
ATOM 2188 C CA . ARG A 1 287 ? -9.807 11.031 34.135 1.000 36.081 271 ARG AAA CA 1
ATOM 2189 C C . ARG A 1 287 ? -8.390 11.413 34.587 1.000 34.342 271 ARG AAA C 1
ATOM 2190 O O . ARG A 1 287 ? -8.195 12.577 34.959 1.000 36.184 271 ARG AAA O 1
ATOM 2198 N N . ASN A 1 288 ? -7.427 10.489 34.553 1.000 35.876 272 ASN AAA N 1
ATOM 2199 C CA . ASN A 1 288 ? -6.053 10.755 35.057 1.000 31.529 272 ASN AAA CA 1
ATOM 2200 C C . ASN A 1 288 ? -5.070 10.879 33.885 1.000 34.252 272 ASN AAA C 1
ATOM 2201 O O . ASN A 1 288 ? -3.846 10.827 34.136 1.000 28.017 272 ASN AAA O 1
ATOM 2206 N N . ALA A 1 289 ? -5.565 11.100 32.664 1.000 33.033 273 ALA AAA N 1
ATOM 2207 C CA . ALA A 1 289 ? -4.723 11.229 31.449 1.000 34.639 273 ALA AAA CA 1
ATOM 2208 C C . ALA A 1 289 ? -3.676 12.331 31.651 1.000 36.388 273 ALA AAA C 1
ATOM 2209 O O . ALA A 1 289 ? -2.539 12.161 31.169 1.000 35.953 273 ALA AAA O 1
ATOM 2211 N N . ASN A 1 290 ? -4.032 13.403 32.364 1.000 39.434 274 ASN AAA N 1
ATOM 2212 C CA . ASN A 1 290 ? -3.156 14.589 32.568 1.000 38.272 274 ASN AAA CA 1
ATOM 2213 C C . ASN A 1 290 ? -1.957 14.216 33.452 1.000 38.984 274 ASN AAA C 1
ATOM 2214 O O . ASN A 1 290 ? -0.974 14.979 33.452 1.000 41.156 274 ASN AAA O 1
ATOM 2217 N N . LYS A 1 291 ? -2.019 13.094 34.170 1.000 36.687 275 LYS AAA N 1
ATOM 2218 C CA . LYS A 1 291 ? -0.939 12.660 35.095 1.000 42.762 275 LYS AAA CA 1
ATOM 2219 C C . LYS A 1 291 ? 0.051 11.738 34.374 1.000 37.427 275 LYS AAA C 1
ATOM 2220 O O . LYS A 1 291 ? 1.030 11.323 35.023 1.000 37.625 275 LYS AAA O 1
ATOM 2224 N N . ILE A 1 292 ? -0.180 11.422 33.096 1.000 29.959 276 ILE AAA N 1
ATOM 2225 C CA . ILE A 1 292 ? 0.693 10.490 32.322 1.000 34.098 276 ILE AAA CA 1
ATOM 2226 C C . ILE A 1 292 ? 1.068 11.120 30.974 1.000 32.586 276 ILE AAA C 1
ATOM 2227 O O . ILE A 1 292 ? 0.466 12.140 30.585 1.000 35.943 276 ILE AAA O 1
ATOM 2232 N N . ASN A 1 293 ? 2.051 10.536 30.292 1.000 32.249 277 ASN AAA N 1
ATOM 2233 C CA . ASN A 1 293 ? 2.587 11.076 29.017 1.000 31.372 277 ASN AAA CA 1
ATOM 2234 C C . ASN A 1 293 ? 1.572 10.844 27.896 1.000 32.746 277 ASN AAA C 1
ATOM 2235 O O . ASN A 1 293 ? 1.481 11.715 27.023 1.000 34.795 277 ASN AAA O 1
ATOM 2240 N N . GLY A 1 294 ? 0.824 9.736 27.911 1.000 28.373 278 GLY AAA N 1
ATOM 2241 C CA . GLY A 1 294 ? -0.176 9.506 26.855 1.000 28.160 278 GLY AAA CA 1
ATOM 2242 C C . GLY A 1 294 ? -1.105 8.335 27.106 1.000 31.690 278 GLY AAA C 1
ATOM 2243 O O . GLY A 1 294 ? -0.742 7.397 27.844 1.000 30.301 278 GLY AAA O 1
ATOM 2244 N N . VAL A 1 295 ? -2.277 8.395 26.484 1.000 34.143 279 VAL AAA N 1
ATOM 2245 C CA . VAL A 1 295 ? -3.234 7.262 26.395 1.000 35.498 279 VAL AAA CA 1
ATOM 2246 C C . VAL A 1 295 ? -3.244 6.796 24.941 1.000 33.205 279 VAL AAA C 1
ATOM 2247 O O . VAL A 1 295 ? -3.517 7.623 24.052 1.000 36.364 279 VAL AAA O 1
ATOM 2251 N N . VAL A 1 296 ? -2.918 5.530 24.704 1.000 30.435 280 VAL AAA N 1
ATOM 2252 C CA . VAL A 1 296 ? -2.839 4.969 23.329 1.000 28.113 280 VAL AAA CA 1
ATOM 2253 C C . VAL A 1 296 ? -4.132 4.204 23.048 1.000 27.904 280 VAL AAA C 1
ATOM 2254 O O . VAL A 1 296 ? -4.522 3.370 23.879 1.000 26.224 280 VAL AAA O 1
ATOM 2258 N N . MET A 1 297 ? -4.778 4.500 21.920 1.000 29.047 281 MET AAA N 1
ATOM 2259 C CA . MET A 1 297 ? -5.996 3.786 21.463 1.000 31.643 281 MET AAA CA 1
ATOM 2260 C C . MET A 1 297 ? -5.659 3.037 20.174 1.000 28.241 281 MET AAA C 1
ATOM 2261 O O . MET A 1 297 ? -4.664 3.394 19.524 1.000 27.404 281 MET AAA O 1
ATOM 2266 N N . LEU A 1 298 ? -6.448 2.020 19.840 1.000 26.146 282 LEU AAA N 1
ATOM 2267 C CA . LEU A 1 298 ? -6.195 1.145 18.670 1.000 31.274 282 LEU AAA CA 1
ATOM 2268 C C . LEU A 1 298 ? -6.885 1.704 17.419 1.000 31.255 282 LEU AAA C 1
ATOM 2269 O O . LEU A 1 298 ? -6.472 1.308 16.330 1.000 26.987 282 LEU AAA O 1
ATOM 2274 N N . THR A 1 299 ? -7.911 2.553 17.559 1.000 31.867 283 THR AAA N 1
ATOM 2275 C CA . THR A 1 299 ? -8.675 3.122 16.408 1.000 29.469 283 THR AAA CA 1
ATOM 2276 C C . THR A 1 299 ? -8.902 4.626 16.575 1.000 33.535 283 THR AAA C 1
ATOM 2277 O O . THR A 1 299 ? -8.913 5.119 17.717 1.000 27.468 283 THR AAA O 1
ATOM 2281 N N . GLU A 1 300 ? -9.088 5.317 15.449 1.000 34.336 284 GLU AAA N 1
ATOM 2282 C CA . GLU A 1 300 ? -9.393 6.769 15.406 1.000 36.404 284 GLU AAA CA 1
ATOM 2283 C C . GLU A 1 300 ? -10.791 6.994 15.988 1.000 30.642 284 GLU AAA C 1
ATOM 2284 O O . GLU A 1 300 ? -10.984 8.019 16.661 1.000 33.360 284 GLU AAA O 1
ATOM 2290 N N . ALA A 1 301 ? -11.725 6.068 15.753 1.000 34.032 285 ALA AAA N 1
ATOM 2291 C CA . ALA A 1 301 ? -13.127 6.183 16.216 1.000 35.012 285 ALA AAA CA 1
ATOM 2292 C C . ALA A 1 301 ? -13.163 6.190 17.748 1.000 33.959 285 ALA AAA C 1
ATOM 2293 O O . ALA A 1 301 ? -13.918 7.000 18.309 1.000 34.569 285 ALA AAA O 1
ATOM 2295 N N . GLN A 1 302 ? -12.386 5.318 18.403 1.000 37.905 286 GLN AAA N 1
ATOM 2296 C CA . GLN A 1 302 ? -12.357 5.251 19.889 1.000 34.725 286 GLN AAA CA 1
ATOM 2297 C C . GLN A 1 302 ? -11.729 6.545 20.414 1.000 34.207 286 GLN AAA C 1
ATOM 2298 O O . GLN A 1 302 ? -12.286 7.118 21.369 1.000 33.927 286 GLN AAA O 1
ATOM 2304 N N . LYS A 1 303 ? -10.641 7.009 19.796 1.000 31.998 287 LYS AAA N 1
ATOM 2305 C CA . LYS A 1 303 ? -9.958 8.257 20.227 1.000 35.425 287 LYS AAA CA 1
ATOM 2306 C C . LYS A 1 303 ? -10.965 9.408 20.136 1.000 36.580 287 LYS AAA C 1
ATOM 2307 O O . LYS A 1 303 ? -11.058 10.176 21.104 1.000 41.802 287 LYS AAA O 1
ATOM 2313 N N . LYS A 1 304 ? -11.699 9.490 19.024 1.000 43.183 288 LYS AAA N 1
ATOM 2314 C CA . LYS A 1 304 ? -12.721 10.542 18.783 1.000 46.170 288 LYS AAA CA 1
ATOM 2315 C C . LYS A 1 304 ? -13.723 10.520 19.940 1.000 35.406 288 LYS AAA C 1
ATOM 2316 O O . LYS A 1 304 ? -13.939 11.578 20.552 1.000 41.863 288 LYS AAA O 1
ATOM 2320 N N . ASP A 1 305 ? -14.294 9.352 20.243 1.000 34.055 289 ASP AAA N 1
ATOM 2321 C CA . ASP A 1 305 ? -15.344 9.243 21.289 1.000 33.698 289 ASP AAA CA 1
ATOM 2322 C C . ASP A 1 305 ? -14.752 9.640 22.645 1.000 35.498 289 ASP AAA C 1
ATOM 2323 O O . ASP A 1 305 ? -15.443 10.339 23.400 1.000 37.979 289 ASP AAA O 1
ATOM 2328 N N . ILE A 1 306 ? -13.510 9.255 22.934 1.000 31.172 290 ILE AAA N 1
ATOM 2329 C CA . ILE A 1 306 ? -12.867 9.583 24.241 1.000 34.932 290 ILE AAA CA 1
ATOM 2330 C C . ILE A 1 306 ? -12.588 11.092 24.300 1.000 37.030 290 ILE AAA C 1
ATOM 2331 O O . ILE A 1 306 ? -12.895 11.701 25.341 1.000 38.912 290 ILE AAA O 1
ATOM 2336 N N . ILE A 1 307 ? -12.063 11.686 23.225 1.000 41.049 291 ILE AAA N 1
ATOM 2337 C CA . ILE A 1 307 ? -11.712 13.139 23.196 1.000 37.529 291 ILE AAA CA 1
ATOM 2338 C C . ILE A 1 307 ? -12.995 13.960 23.402 1.000 37.377 291 ILE AAA C 1
ATOM 2339 O O . ILE A 1 307 ? -12.935 14.959 24.144 1.000 44.041 291 ILE AAA O 1
ATOM 2343 N N . GLU A 1 308 ? -14.117 13.535 22.809 1.000 41.815 292 GLU AAA N 1
ATOM 2344 C CA . GLU A 1 308 ? -15.430 14.231 22.926 1.000 44.260 292 GLU AAA CA 1
ATOM 2345 C C . GLU A 1 308 ? -15.823 14.371 24.404 1.000 42.444 292 GLU AAA C 1
ATOM 2346 O O . GLU A 1 308 ? -16.261 15.468 24.781 1.000 48.787 292 GLU AAA O 1
ATOM 2349 N N . LYS A 1 309 ? -15.664 13.316 25.209 1.000 40.501 293 LYS AAA N 1
ATOM 2350 C CA . LYS A 1 309 ? -16.166 13.283 26.610 1.000 38.061 293 LYS AAA CA 1
ATOM 2351 C C . LYS A 1 309 ? -15.079 13.754 27.585 1.000 39.657 293 LYS AAA C 1
ATOM 2352 O O . LYS A 1 309 ? -15.439 14.447 28.546 1.000 42.691 293 LYS AAA O 1
ATOM 2358 N N . TYR A 1 310 ? -13.809 13.397 27.381 1.000 34.890 294 TYR AAA N 1
ATOM 2359 C CA . TYR A 1 310 ? -12.742 13.640 28.388 1.000 34.944 294 TYR AAA CA 1
ATOM 2360 C C . TYR A 1 310 ? -11.875 14.848 28.014 1.000 30.575 294 TYR AAA C 1
ATOM 2361 O O . TYR A 1 310 ? -11.096 15.290 28.878 1.000 45.344 294 TYR AAA O 1
ATOM 2370 N N . LYS A 1 311 ? -12.000 15.372 26.790 1.000 40.701 295 LYS AAA N 1
ATOM 2371 C CA . LYS A 1 311 ? -11.244 16.566 26.318 1.000 37.618 295 LYS AAA CA 1
ATOM 2372 C C . LYS A 1 311 ? -9.753 16.349 26.608 1.000 36.212 295 LYS AAA C 1
ATOM 2373 O O . LYS A 1 311 ? -9.102 17.259 27.146 1.000 38.992 295 LYS AAA O 1
ATOM 2376 N N . ILE A 1 312 ? -9.250 15.160 26.276 1.000 41.486 296 ILE AAA N 1
ATOM 2377 C CA . ILE A 1 312 ? -7.827 14.748 26.462 1.000 39.358 296 ILE AAA CA 1
ATOM 2378 C C . ILE A 1 312 ? -7.013 15.274 25.275 1.000 34.563 296 ILE AAA C 1
ATOM 2379 O O . ILE A 1 312 ? -7.545 15.252 24.152 1.000 36.386 296 ILE AAA O 1
ATOM 2384 N N . THR A 1 313 ? -5.772 15.702 25.519 1.000 31.877 297 THR AAA N 1
ATOM 2385 C CA . THR A 1 313 ? -4.862 16.305 24.509 1.000 39.663 297 THR AAA CA 1
ATOM 2386 C C . THR A 1 313 ? -3.660 15.392 24.248 1.000 38.133 297 THR AAA C 1
ATOM 2387 O O . THR A 1 313 ? -2.940 15.650 23.268 1.000 40.907 297 THR AAA O 1
ATOM 2391 N N . ASN A 1 314 ? -3.450 14.376 25.089 1.000 38.803 298 ASN AAA N 1
ATOM 2392 C CA . ASN A 1 314 ? -2.311 13.428 24.972 1.000 30.715 298 ASN AAA CA 1
ATOM 2393 C C . ASN A 1 314 ? -2.837 12.045 24.554 1.000 32.695 298 ASN AAA C 1
ATOM 2394 O O . ASN A 1 314 ? -2.316 11.035 25.055 1.000 29.502 298 ASN AAA O 1
ATOM 2399 N N . ALA A 1 315 ? -3.842 11.994 23.677 1.000 35.745 299 ALA AAA N 1
ATOM 2400 C CA . ALA A 1 315 ? -4.393 10.732 23.128 1.000 31.420 299 ALA AAA CA 1
ATOM 2401 C C . ALA A 1 315 ? -3.729 10.435 21.784 1.000 35.533 299 ALA AAA C 1
ATOM 2402 O O . ALA A 1 315 ? -3.595 11.360 20.968 1.000 36.100 299 ALA AAA O 1
ATOM 2404 N N . TYR A 1 316 ? -3.358 9.178 21.554 1.000 32.188 300 TYR AAA N 1
ATOM 2405 C CA . TYR A 1 316 ? -2.646 8.738 20.329 1.000 31.303 300 TYR AAA CA 1
ATOM 2406 C C . TYR A 1 316 ? -3.263 7.438 19.824 1.000 38.415 300 TYR AAA C 1
ATOM 2407 O O . TYR A 1 316 ? -3.723 6.633 20.640 1.000 35.922 300 TYR AAA O 1
ATOM 2416 N N . VAL A 1 317 ? -3.268 7.250 18.507 1.000 29.734 301 VAL AAA N 1
ATOM 2417 C CA . VAL A 1 317 ? -3.738 5.996 17.866 1.000 33.084 301 VAL AAA CA 1
ATOM 2418 C C . VAL A 1 317 ? -2.508 5.236 17.380 1.000 31.470 301 VAL AAA C 1
ATOM 2419 O O . VAL A 1 317 ? -1.745 5.771 16.568 1.000 29.878 301 VAL AAA O 1
ATOM 2423 N N . ILE A 1 318 ? -2.295 4.046 17.927 1.000 34.136 302 ILE AAA N 1
ATOM 2424 C CA . ILE A 1 318 ? -1.278 3.086 17.422 1.000 30.391 302 ILE AAA CA 1
ATOM 2425 C C . ILE A 1 318 ? -1.957 1.723 17.416 1.000 34.565 302 ILE AAA C 1
ATOM 2426 O O . ILE A 1 318 ? -2.399 1.276 18.487 1.000 33.893 302 ILE AAA O 1
ATOM 2431 N N . SER A 1 319 ? -2.087 1.118 16.240 1.000 32.934 303 SER AAA N 1
ATOM 2432 C CA . SER A 1 319 ? -2.679 -0.231 16.106 1.000 37.065 303 SER AAA CA 1
ATOM 2433 C C . SER A 1 319 ? -1.757 -1.239 16.791 1.000 29.830 303 SER AAA C 1
ATOM 2434 O O . SER A 1 319 ? -0.542 -0.977 16.916 1.000 24.048 303 SER AAA O 1
ATOM 2437 N N . ASN A 1 320 ? -2.320 -2.366 17.203 1.000 26.599 304 ASN AAA N 1
ATOM 2438 C CA . ASN A 1 320 ? -1.533 -3.516 17.710 1.000 27.918 304 ASN AAA CA 1
ATOM 2439 C C . ASN A 1 320 ? -0.580 -3.968 16.605 1.000 33.346 304 ASN AAA C 1
ATOM 2440 O O . ASN A 1 320 ? -0.996 -3.952 15.436 1.000 26.816 304 ASN AAA O 1
ATOM 2445 N N . PHE A 1 321 ? 0.649 -4.343 16.957 1.000 26.139 305 PHE AAA N 1
ATOM 2446 C CA . PHE A 1 321 ? 1.553 -5.072 16.035 1.000 30.804 305 PHE AAA CA 1
ATOM 2447 C C . PHE A 1 321 ? 0.883 -6.402 15.693 1.000 37.456 305 PHE AAA C 1
ATOM 2448 O O . PHE A 1 321 ? 0.214 -6.992 16.565 1.000 37.850 305 PHE AAA O 1
ATOM 2456 N N . ILE A 1 322 ? 1.032 -6.838 14.448 1.000 30.972 306 ILE AAA N 1
ATOM 2457 C CA . ILE A 1 322 ? 0.386 -8.071 13.918 1.000 37.702 306 ILE AAA CA 1
ATOM 2458 C C . ILE A 1 322 ? 1.506 -9.009 13.456 1.000 38.182 306 ILE AAA C 1
ATOM 2459 O O . ILE A 1 322 ? 2.484 -8.514 12.873 1.000 52.334 306 ILE AAA O 1
ATOM 2464 N N . ASN A 1 323 ? 1.393 -10.305 13.742 1.000 38.839 307 ASN AAA N 1
ATOM 2465 C CA . ASN A 1 323 ? 2.364 -11.322 13.261 1.000 41.338 307 ASN AAA CA 1
ATOM 2466 C C . ASN A 1 323 ? 1.884 -11.804 11.893 1.000 39.984 307 ASN AAA C 1
ATOM 2467 O O . ASN A 1 323 ? 0.828 -12.467 11.838 1.000 40.843 307 ASN AAA O 1
ATOM 2472 N N . ILE A 1 324 ? 2.610 -11.449 10.833 1.000 42.597 308 ILE AAA N 1
ATOM 2473 C CA . ILE A 1 324 ? 2.261 -11.846 9.439 1.000 46.951 308 ILE AAA CA 1
ATOM 2474 C C . ILE A 1 324 ? 2.546 -13.347 9.323 1.000 47.272 308 ILE AAA C 1
ATOM 2475 O O . ILE A 1 324 ? 3.733 -13.729 9.345 1.000 42.659 308 ILE AAA O 1
ATOM 2480 N N . THR A 1 325 ? 1.493 -14.164 9.248 1.000 50.456 309 THR AAA N 1
ATOM 2481 C CA . THR A 1 325 ? 1.585 -15.636 9.071 1.000 49.206 309 THR AAA CA 1
ATOM 2482 C C . THR A 1 325 ? 2.238 -15.909 7.711 1.000 50.367 309 THR AAA C 1
ATOM 2483 O O . THR A 1 325 ? 2.076 -15.078 6.795 1.000 48.014 309 THR AAA O 1
ATOM 2487 N N . ASP A 1 326 ? 2.991 -17.004 7.601 1.000 52.540 310 ASP AAA N 1
ATOM 2488 C CA . ASP A 1 326 ? 3.683 -17.398 6.345 1.000 53.478 310 ASP AAA CA 1
ATOM 2489 C C . ASP A 1 326 ? 2.626 -17.901 5.358 1.000 46.988 310 ASP AAA C 1
ATOM 2490 O O . ASP A 1 326 ? 1.676 -18.582 5.795 1.000 43.993 310 ASP AAA O 1
ATOM 2492 N N . ASP A 1 327 ? 2.772 -17.570 4.074 1.000 48.130 311 ASP AAA N 1
ATOM 2493 C CA . ASP A 1 327 ? 1.848 -18.059 3.018 1.000 53.449 311 ASP AAA CA 1
ATOM 2494 C C . ASP A 1 327 ? 1.920 -19.588 3.029 1.000 43.708 311 ASP AAA C 1
ATOM 2495 O O . ASP A 1 327 ? 3.012 -20.133 3.276 1.000 48.874 311 ASP AAA O 1
ATOM 2498 N N . TYR A 1 328 ? 0.790 -20.257 2.826 1.000 54.034 312 TYR AAA N 1
ATOM 2499 C CA . TYR A 1 328 ? 0.672 -21.729 2.964 1.000 46.475 312 TYR AAA CA 1
ATOM 2500 C C . TYR A 1 328 ? -0.170 -22.275 1.812 1.000 49.341 312 TYR AAA C 1
ATOM 2501 O O . TYR A 1 328 ? -0.832 -21.483 1.114 1.000 41.221 312 TYR AAA O 1
ATOM 2510 N N . ARG A 1 329 ? -0.152 -23.596 1.638 1.000 52.146 313 ARG AAA N 1
ATOM 2511 C CA . ARG A 1 329 ? -0.998 -24.308 0.646 1.000 63.950 313 ARG AAA CA 1
ATOM 2512 C C . ARG A 1 329 ? -2.354 -24.588 1.296 1.000 56.347 313 ARG AAA C 1
ATOM 2513 O O . ARG A 1 329 ? -2.371 -25.278 2.333 1.000 59.573 313 ARG AAA O 1
ATOM 2515 N N . ASP A 1 330 ? -3.440 -24.075 0.711 1.000 62.990 314 ASP AAA N 1
ATOM 2516 C CA . ASP A 1 330 ? -4.816 -24.274 1.232 1.000 76.144 314 ASP AAA CA 1
ATOM 2517 C C . ASP A 1 330 ? -5.360 -25.599 0.695 1.000 89.161 314 ASP AAA C 1
ATOM 2518 O O . ASP A 1 330 ? -5.801 -25.633 -0.471 1.000 90.914 314 ASP AAA O 1
ATOM 2523 N N . LYS A 1 331 ? -5.337 -26.641 1.528 1.000 89.153 315 LYS AAA N 1
ATOM 2524 C CA . LYS A 1 331 ? -5.947 -27.962 1.232 1.000 92.874 315 LYS AAA CA 1
ATOM 2525 C C . LYS A 1 331 ? -7.417 -27.921 1.661 1.000 94.113 315 LYS AAA C 1
ATOM 2526 O O . LYS A 1 331 ? -7.913 -28.953 2.151 1.000 103.600 315 LYS AAA O 1
ATOM 2528 N N . ASN A 1 332 ? -8.085 -26.775 1.481 1.000 97.377 316 ASN AAA N 1
ATOM 2529 C CA . ASN A 1 332 ? -9.490 -26.554 1.916 1.000 99.538 316 ASN AAA CA 1
ATOM 2530 C C . ASN A 1 332 ? -10.416 -27.502 1.150 1.000 100.133 316 ASN AAA C 1
ATOM 2531 O O . ASN A 1 332 ? -10.378 -27.490 -0.095 1.000 113.672 316 ASN AAA O 1
ATOM 2533 N N . ASP A 1 333 ? -11.193 -28.307 1.872 1.000 88.528 317 ASP AAA N 1
ATOM 2534 C CA . ASP A 1 333 ? -12.247 -29.172 1.285 1.000 83.310 317 ASP AAA CA 1
ATOM 2535 C C . ASP A 1 333 ? -13.385 -29.339 2.298 1.000 84.574 317 ASP AAA C 1
ATOM 2536 O O . ASP A 1 333 ? -14.145 -30.315 2.159 1.000 98.101 317 ASP AAA O 1
ATOM 2538 N N . ASN A 1 334 ? -13.520 -28.418 3.264 1.000 73.106 318 ASN AAA N 1
ATOM 2539 C CA . ASN A 1 334 ? -14.482 -28.569 4.391 1.000 63.025 318 ASN AAA CA 1
ATOM 2540 C C . ASN A 1 334 ? -15.255 -27.266 4.640 1.000 52.601 318 ASN AAA C 1
ATOM 2541 O O . ASN A 1 334 ? -14.634 -26.184 4.732 1.000 63.267 318 ASN AAA O 1
ATOM 2546 N N . LYS A 1 335 ? -16.577 -27.388 4.782 1.000 50.724 319 LYS AAA N 1
ATOM 2547 C CA . LYS A 1 335 ? -17.510 -26.268 5.067 1.000 48.595 319 LYS AAA CA 1
ATOM 2548 C C . LYS A 1 335 ? -17.586 -26.071 6.584 1.000 47.157 319 LYS AAA C 1
ATOM 2549 O O . LYS A 1 335 ? -18.645 -26.327 7.174 1.000 45.840 319 LYS AAA O 1
ATOM 2552 N N . VAL A 1 336 ? -16.490 -25.636 7.199 1.000 36.548 320 VAL AAA N 1
ATOM 2553 C CA . VAL A 1 336 ? -16.441 -25.378 8.665 1.000 45.596 320 VAL AAA CA 1
ATOM 2554 C C . VAL A 1 336 ? -16.477 -23.868 8.875 1.000 34.525 320 VAL AAA C 1
ATOM 2555 O O . VAL A 1 336 ? -15.720 -23.159 8.199 1.000 35.054 320 VAL AAA O 1
ATOM 2559 N N . VAL A 1 337 ? -17.344 -23.396 9.761 1.000 44.584 321 VAL AAA N 1
ATOM 2560 C CA . VAL A 1 337 ? -17.319 -21.975 10.204 1.000 39.785 321 VAL AAA CA 1
ATOM 2561 C C . VAL A 1 337 ? -16.563 -21.943 11.529 1.000 42.097 321 VAL AAA C 1
ATOM 2562 O O . VAL A 1 337 ? -16.985 -22.643 12.459 1.000 39.795 321 VAL AAA O 1
ATOM 2566 N N . GLY A 1 338 ? -15.468 -21.184 11.581 1.000 36.763 322 GLY AAA N 1
ATOM 2567 C CA . GLY A 1 338 ? -14.572 -21.115 12.748 1.000 38.969 322 GLY AAA CA 1
ATOM 2568 C C . GLY A 1 338 ? -14.849 -19.909 13.624 1.000 38.724 322 GLY AAA C 1
ATOM 2569 O O . GLY A 1 338 ? -15.215 -18.848 13.088 1.000 38.695 322 GLY AAA O 1
ATOM 2570 N N . HIS A 1 339 ? -14.675 -20.063 14.935 1.000 34.288 323 HIS AAA N 1
ATOM 2571 C CA . HIS A 1 339 ? -14.732 -18.954 15.920 1.000 34.572 323 HIS AAA CA 1
ATOM 2572 C C . HIS A 1 339 ? -13.789 -19.262 17.085 1.000 34.960 323 HIS AAA C 1
ATOM 2573 O O . HIS A 1 339 ? -13.988 -20.289 17.741 1.000 36.557 323 HIS AAA O 1
ATOM 2580 N N . ILE A 1 340 ? -12.801 -18.398 17.314 1.000 32.669 324 ILE AAA N 1
ATOM 2581 C CA . ILE A 1 340 ? -11.739 -18.586 18.340 1.000 33.389 324 ILE AAA CA 1
ATOM 2582 C C . ILE A 1 340 ? -11.750 -17.365 19.261 1.000 33.564 324 ILE AAA C 1
ATOM 2583 O O . ILE A 1 340 ? -11.390 -16.275 18.788 1.000 38.965 324 ILE AAA O 1
ATOM 2588 N N . SER A 1 341 ? -12.144 -17.532 20.525 1.000 36.312 325 SER AAA N 1
ATOM 2589 C CA . SER A 1 341 ? -12.307 -16.411 21.486 1.000 31.758 325 SER AAA CA 1
ATOM 2590 C C . SER A 1 341 ? -12.367 -16.918 22.928 1.000 35.946 325 SER AAA C 1
ATOM 2591 O O . SER A 1 341 ? -12.630 -18.108 23.139 1.000 39.284 325 SER AAA O 1
ATOM 2594 N N . ARG A 1 342 ? -12.201 -16.011 23.883 1.000 41.099 326 ARG AAA N 1
ATOM 2595 C CA . ARG A 1 342 ? -12.603 -16.253 25.288 1.000 39.655 326 ARG AAA CA 1
ATOM 2596 C C . ARG A 1 342 ? -14.126 -16.409 25.275 1.000 36.157 326 ARG AAA C 1
ATOM 2597 O O . ARG A 1 342 ? -14.780 -15.632 24.555 1.000 37.937 326 ARG AAA O 1
ATOM 2605 N N . LEU A 1 343 ? -14.667 -17.394 25.990 1.000 32.650 327 LEU AAA N 1
ATOM 2606 C CA . LEU A 1 343 ? -16.134 -17.625 26.059 1.000 35.989 327 LEU AAA CA 1
ATOM 2607 C C . LEU A 1 343 ? -16.717 -16.634 27.066 1.000 37.855 327 LEU AAA C 1
ATOM 2608 O O . LEU A 1 343 ? -17.022 -17.029 28.206 1.000 35.928 327 LEU AAA O 1
ATOM 2613 N N . VAL A 1 344 ? -16.849 -15.377 26.653 1.000 32.082 328 VAL AAA N 1
ATOM 2614 C CA . VAL A 1 344 ? -17.339 -14.276 27.528 1.000 35.036 328 VAL AAA CA 1
ATOM 2615 C C . VAL A 1 344 ? -18.529 -13.614 26.840 1.000 36.379 328 VAL AAA C 1
ATOM 2616 O O . VAL A 1 344 ? -18.687 -13.735 25.625 1.000 34.169 328 VAL AAA O 1
ATOM 2620 N N . PRO A 1 345 ? -19.416 -12.926 27.599 1.000 38.114 329 PRO AAA N 1
ATOM 2621 C CA . PRO A 1 345 ? -20.604 -12.287 27.024 1.000 38.112 329 PRO AAA CA 1
ATOM 2622 C C . PRO A 1 345 ? -20.289 -11.319 25.871 1.000 31.270 329 PRO AAA C 1
ATOM 2623 O O . PRO A 1 345 ? -21.070 -11.263 24.948 1.000 35.628 329 PRO AAA O 1
ATOM 2627 N N . GLN A 1 346 ? -19.162 -10.602 25.943 1.000 32.167 330 GLN AAA N 1
ATOM 2628 C CA . GLN A 1 346 ? -18.665 -9.676 24.884 1.000 29.177 330 GLN AAA CA 1
ATOM 2629 C C . GLN A 1 346 ? -18.810 -10.310 23.489 1.000 27.825 330 GLN AAA C 1
ATOM 2630 O O . GLN A 1 346 ? -19.163 -9.577 22.550 1.000 31.938 330 GLN AAA O 1
ATOM 2636 N N . LYS A 1 347 ? -18.549 -11.613 23.355 1.000 26.472 331 LYS AAA N 1
ATOM 2637 C CA . LYS A 1 347 ? -18.383 -12.303 22.046 1.000 29.138 331 LYS AAA CA 1
ATOM 2638 C C . LYS A 1 347 ? -19.740 -12.650 21.409 1.000 31.727 331 LYS AAA C 1
ATOM 2639 O O . LYS A 1 347 ? -19.743 -13.107 20.243 1.000 28.187 331 LYS AAA O 1
ATOM 2645 N N . GLY A 1 348 ? -20.859 -12.378 22.088 1.000 31.882 332 GLY AAA N 1
ATOM 2646 C CA . GLY A 1 348 ? -22.205 -12.509 21.499 1.000 25.556 332 GLY AAA CA 1
ATOM 2647 C C . GLY A 1 348 ? -22.479 -13.930 21.032 1.000 30.106 332 GLY AAA C 1
ATOM 2648 O O . GLY A 1 348 ? -23.130 -14.099 19.993 1.000 30.816 332 GLY AAA O 1
ATOM 2649 N N . LEU A 1 349 ? -22.016 -14.928 21.785 1.000 32.703 333 LEU AAA N 1
ATOM 2650 C CA . LEU A 1 349 ? -22.119 -16.357 21.389 1.000 37.233 333 LEU AAA CA 1
ATOM 2651 C C . LEU A 1 349 ? -23.585 -16.779 21.240 1.000 29.843 333 LEU AAA C 1
ATOM 2652 O O . LEU A 1 349 ? -23.885 -17.557 20.344 1.000 35.802 333 LEU AAA O 1
ATOM 2657 N N . PRO A 1 350 ? -24.558 -16.295 22.051 1.000 30.522 334 PRO AAA N 1
ATOM 2658 C CA . PRO A 1 350 ? -25.971 -16.568 21.778 1.000 29.456 334 PRO AAA CA 1
ATOM 2659 C C . PRO A 1 350 ? -26.404 -16.148 20.362 1.000 34.268 334 PRO AAA C 1
ATOM 2660 O O . PRO A 1 350 ? -27.130 -16.895 19.734 1.000 37.923 334 PRO AAA O 1
ATOM 2664 N N . TYR A 1 351 ? -25.924 -15.003 19.872 1.000 34.804 335 TYR AAA N 1
ATOM 2665 C CA . TYR A 1 351 ? -26.182 -14.544 18.482 1.000 33.804 335 TYR AAA CA 1
ATOM 2666 C C . TYR A 1 351 ? -25.549 -15.540 17.502 1.000 37.433 335 TYR AAA C 1
ATOM 2667 O O . TYR A 1 351 ? -26.160 -15.815 16.471 1.000 34.089 335 TYR AAA O 1
ATOM 2676 N N . LEU A 1 352 ? -24.374 -16.084 17.827 1.000 34.860 336 LEU AAA N 1
ATOM 2677 C CA . LEU A 1 352 ? -23.682 -17.078 16.962 1.000 39.758 336 LEU AAA CA 1
ATOM 2678 C C . LEU A 1 352 ? -24.560 -18.328 16.827 1.000 41.422 336 LEU AAA C 1
ATOM 2679 O O . LEU A 1 352 ? -24.711 -18.814 15.690 1.000 39.558 336 LEU AAA O 1
ATOM 2684 N N . ILE A 1 353 ? -25.109 -18.829 17.937 1.000 35.958 337 ILE AAA N 1
ATOM 2685 C CA . ILE A 1 353 ? -25.963 -20.055 17.940 1.000 37.226 337 ILE AAA CA 1
ATOM 2686 C C . ILE A 1 353 ? -27.206 -19.767 17.090 1.000 43.810 337 ILE AAA C 1
ATOM 2687 O O . ILE A 1 353 ? -27.625 -20.669 16.350 1.000 40.537 337 ILE AAA O 1
ATOM 2692 N N . ASP A 1 354 ? -27.749 -18.550 17.172 1.000 44.704 338 ASP AAA N 1
ATOM 2693 C CA . ASP A 1 354 ? -28.921 -18.119 16.364 1.000 42.354 338 ASP AAA CA 1
ATOM 2694 C C . ASP A 1 354 ? -28.562 -18.190 14.876 1.000 42.729 338 ASP AAA C 1
ATOM 2695 O O . ASP A 1 354 ? -29.375 -18.721 14.094 1.000 46.856 338 ASP AAA O 1
ATOM 2700 N N . VAL A 1 355 ? -27.392 -17.670 14.497 1.000 38.285 339 VAL AAA N 1
ATOM 2701 C CA . VAL A 1 355 ? -26.911 -17.694 13.085 1.000 39.998 339 VAL AAA CA 1
ATOM 2702 C C . VAL A 1 355 ? -26.751 -19.156 12.661 1.000 45.841 339 VAL AAA C 1
ATOM 2703 O O . VAL A 1 355 ? -27.196 -19.495 11.550 1.000 48.413 339 VAL AAA O 1
ATOM 2707 N N . ALA A 1 356 ? -26.153 -19.983 13.522 1.000 39.245 340 ALA AAA N 1
ATOM 2708 C CA . ALA A 1 356 ? -25.873 -21.409 13.240 1.000 42.414 340 ALA AAA CA 1
ATOM 2709 C C . ALA A 1 356 ? -27.191 -22.139 12.974 1.000 47.283 340 ALA AAA C 1
ATOM 2710 O O . ALA A 1 356 ? -27.220 -22.955 12.044 1.000 48.450 340 ALA AAA O 1
ATOM 2712 N N . LYS A 1 357 ? -28.234 -21.839 13.754 1.000 43.153 341 LYS AAA N 1
ATOM 2713 C CA . LYS A 1 357 ? -29.566 -22.485 13.622 1.000 50.186 341 LYS AAA CA 1
ATOM 2714 C C . LYS A 1 357 ? -30.081 -22.245 12.196 1.000 54.622 341 LYS AAA C 1
ATOM 2715 O O . LYS A 1 357 ? -30.538 -23.215 11.568 1.000 60.033 341 LYS AAA O 1
ATOM 2718 N N . LYS A 1 358 ? -29.965 -21.015 11.685 1.000 55.784 342 LYS AAA N 1
ATOM 2719 C CA . LYS A 1 358 ? -30.457 -20.657 10.328 1.000 48.978 342 LYS AAA CA 1
ATOM 2720 C C . LYS A 1 358 ? -29.572 -21.326 9.268 1.000 51.888 342 LYS AAA C 1
ATOM 2721 O O . LYS A 1 358 ? -30.131 -21.833 8.279 1.000 61.024 342 LYS AAA O 1
ATOM 2725 N N . VAL A 1 359 ? -28.253 -21.343 9.461 1.000 47.236 343 VAL AAA N 1
ATOM 2726 C CA . VAL A 1 359 ? -27.304 -21.918 8.461 1.000 55.975 343 VAL AAA CA 1
ATOM 2727 C C . VAL A 1 359 ? -27.527 -23.436 8.402 1.000 59.903 343 VAL AAA C 1
ATOM 2728 O O . VAL A 1 359 ? -27.558 -23.988 7.289 1.000 48.190 343 VAL AAA O 1
ATOM 2732 N N . VAL A 1 360 ? -27.723 -24.078 9.556 1.000 65.371 344 VAL AAA N 1
ATOM 2733 C CA . VAL A 1 360 ? -27.868 -25.561 9.648 1.000 60.702 344 VAL AAA CA 1
ATOM 2734 C C . VAL A 1 360 ? -29.199 -25.971 9.008 1.000 58.808 344 VAL AAA C 1
ATOM 2735 O O . VAL A 1 360 ? -29.233 -27.048 8.393 1.000 58.237 344 VAL AAA O 1
ATOM 2738 N N . GLU A 1 361 ? -30.232 -25.128 9.111 1.000 60.384 345 GLU AAA N 1
ATOM 2739 C CA . GLU A 1 361 ? -31.572 -25.390 8.521 1.000 63.468 345 GLU AAA CA 1
ATOM 2740 C C . GLU A 1 361 ? -31.448 -25.510 6.996 1.000 67.369 345 GLU AAA C 1
ATOM 2741 O O . GLU A 1 361 ? -32.226 -26.277 6.410 1.000 82.937 345 GLU AAA O 1
ATOM 2744 N N . GLN A 1 362 ? -30.512 -24.790 6.372 1.000 70.718 346 GLN AAA N 1
ATOM 2745 C CA . GLN A 1 362 ? -30.392 -24.752 4.890 1.000 70.794 346 GLN AAA CA 1
ATOM 2746 C C . GLN A 1 362 ? -29.173 -25.556 4.423 1.000 70.604 346 GLN AAA C 1
ATOM 2747 O O . GLN A 1 362 ? -28.996 -25.675 3.196 1.000 61.524 346 GLN AAA O 1
ATOM 2753 N N . ASP A 1 363 ? -28.368 -26.092 5.346 1.000 69.737 347 ASP AAA N 1
ATOM 2754 C CA . ASP A 1 363 ? -27.212 -26.964 5.009 1.000 64.641 347 ASP AAA CA 1
ATOM 2755 C C . ASP A 1 363 ? -26.786 -27.733 6.265 1.000 68.169 347 ASP AAA C 1
ATOM 2756 O O . ASP A 1 363 ? -26.095 -27.146 7.123 1.000 67.637 347 ASP AAA O 1
ATOM 2761 N N . ASN A 1 364 ? -27.179 -29.006 6.352 1.000 60.883 348 ASN AAA N 1
ATOM 2762 C CA . ASN A 1 364 ? -26.916 -29.885 7.522 1.000 54.066 348 ASN AAA CA 1
ATOM 2763 C C . ASN A 1 364 ? -25.427 -30.250 7.555 1.000 57.533 348 ASN AAA C 1
ATOM 2764 O O . ASN A 1 364 ? -24.957 -30.686 8.619 1.000 59.574 348 ASN AAA O 1
ATOM 2769 N N . SER A 1 365 ? -24.712 -30.068 6.440 1.000 48.275 349 SER AAA N 1
ATOM 2770 C CA . SER A 1 365 ? -23.264 -30.376 6.312 1.000 56.302 349 SER AAA CA 1
ATOM 2771 C C . SER A 1 365 ? -22.424 -29.349 7.080 1.000 63.036 349 SER AAA C 1
ATOM 2772 O O . SER A 1 365 ? -21.228 -29.628 7.303 1.000 55.206 349 SER AAA O 1
ATOM 2774 N N . VAL A 1 366 ? -23.001 -28.210 7.475 1.000 62.554 350 VAL AAA N 1
ATOM 2775 C CA . VAL A 1 366 ? -22.198 -27.088 8.044 1.000 58.607 350 VAL AAA CA 1
ATOM 2776 C C . VAL A 1 366 ? -21.864 -27.391 9.509 1.000 54.446 350 VAL AAA C 1
ATOM 2777 O O . VAL A 1 366 ? -22.772 -27.708 10.302 1.000 46.601 350 VAL AAA O 1
ATOM 2781 N N . GLU A 1 367 ? -20.580 -27.288 9.842 1.000 43.980 351 GLU AAA N 1
ATOM 2782 C CA . GLU A 1 367 ? -20.080 -27.386 11.234 1.000 53.883 351 GLU AAA CA 1
ATOM 2783 C C . GLU A 1 367 ? -19.633 -25.996 11.689 1.000 48.473 351 GLU AAA C 1
ATOM 2784 O O . GLU A 1 367 ? -19.026 -25.271 10.883 1.000 49.172 351 GLU AAA O 1
ATOM 2790 N N . PHE A 1 368 ? -19.927 -25.643 12.937 1.000 52.490 352 PHE AAA N 1
ATOM 2791 C CA . PHE A 1 368 ? -19.397 -24.429 13.602 1.000 46.453 352 PHE AAA CA 1
ATOM 2792 C C . PHE A 1 368 ? -18.407 -24.882 14.672 1.000 43.986 352 PHE AAA C 1
ATOM 2793 O O . PHE A 1 368 ? -18.797 -25.621 15.587 1.000 40.710 352 PHE AAA O 1
ATOM 2801 N N . HIS A 1 369 ? -17.148 -24.483 14.549 1.000 39.564 353 HIS AAA N 1
ATOM 2802 C CA . HIS A 1 369 ? -16.094 -24.894 15.506 1.000 40.255 353 HIS AAA CA 1
ATOM 2803 C C . HIS A 1 369 ? -15.778 -23.711 16.419 1.000 41.229 353 HIS AAA C 1
ATOM 2804 O O . HIS A 1 369 ? -15.283 -22.690 15.928 1.000 37.954 353 HIS AAA O 1
ATOM 2811 N N . LEU A 1 370 ? -16.107 -23.846 17.701 1.000 38.855 354 LEU AAA N 1
ATOM 2812 C CA . LEU A 1 370 ? -15.911 -22.777 18.709 1.000 36.158 354 LEU AAA CA 1
ATOM 2813 C C . LEU A 1 370 ? -14.738 -23.173 19.606 1.000 42.253 354 LEU AAA C 1
ATOM 2814 O O . LEU A 1 370 ? -14.876 -24.135 20.375 1.000 40.614 354 LEU AAA O 1
ATOM 2819 N N . TYR A 1 371 ? -13.618 -22.463 19.494 1.000 34.122 355 TYR AAA N 1
ATOM 2820 C CA . TYR A 1 371 ? -12.409 -22.699 20.321 1.000 39.918 355 TYR AAA CA 1
ATOM 2821 C C . TYR A 1 371 ? -12.344 -21.632 21.410 1.000 42.098 355 TYR AAA C 1
ATOM 2822 O O . TYR A 1 371 ? -12.563 -20.438 21.113 1.000 36.608 355 TYR AAA O 1
ATOM 2831 N N . GLY A 1 372 ? -12.062 -22.056 22.639 1.000 34.067 356 GLY AAA N 1
ATOM 2832 C CA . GLY A 1 372 ? -11.803 -21.139 23.761 1.000 37.823 356 GLY AAA CA 1
ATOM 2833 C C . GLY A 1 372 ? -12.387 -21.648 25.063 1.000 33.946 356 GLY AAA C 1
ATOM 2834 O O . GLY A 1 372 ? -13.145 -22.632 25.043 1.000 31.323 356 GLY AAA O 1
ATOM 2835 N N . THR A 1 373 ? -12.030 -21.001 26.168 1.000 37.291 357 THR AAA N 1
ATOM 2836 C CA . THR A 1 373 ? -12.536 -21.322 27.523 1.000 43.101 357 THR AAA CA 1
ATOM 2837 C C . THR A 1 373 ? -13.181 -20.072 28.110 1.000 38.348 357 THR AAA C 1
ATOM 2838 O O . THR A 1 373 ? -12.781 -18.959 27.707 1.000 31.134 357 THR AAA O 1
ATOM 2842 N N . GLY A 1 374 ? -14.123 -20.253 29.036 1.000 41.982 358 GLY AAA N 1
ATOM 2843 C CA . GLY A 1 374 ? -14.696 -19.133 29.799 1.000 37.343 358 GLY AAA CA 1
ATOM 2844 C C . GLY A 1 374 ? -16.022 -19.459 30.457 1.000 34.359 358 GLY AAA C 1
ATOM 2845 O O . GLY A 1 374 ? -16.588 -20.539 30.206 1.000 34.964 358 GLY AAA O 1
ATOM 2846 N N . GLU A 1 375 ? -16.487 -18.517 31.275 1.000 32.135 359 GLU AAA N 1
ATOM 2847 C CA . GLU A 1 375 ? -17.743 -18.570 32.068 1.000 40.013 359 GLU AAA CA 1
ATOM 2848 C C . GLU A 1 375 ? -18.957 -18.979 31.222 1.000 31.346 359 GLU AAA C 1
ATOM 2849 O O . GLU A 1 375 ? -19.868 -19.583 31.806 1.000 37.187 359 GLU AAA O 1
ATOM 2855 N N . GLU A 1 376 ? -18.996 -18.657 29.923 1.000 35.219 360 GLU AAA N 1
ATOM 2856 C CA . GLU A 1 376 ? -20.221 -18.824 29.087 1.000 38.124 360 GLU AAA CA 1
ATOM 2857 C C . GLU A 1 376 ? -20.395 -20.273 28.616 1.000 35.644 360 GLU AAA C 1
ATOM 2858 O O . GLU A 1 376 ? -21.436 -20.539 27.997 1.000 39.795 360 GLU AAA O 1
ATOM 2864 N N . LYS A 1 377 ? -19.436 -21.170 28.877 1.000 37.301 361 LYS AAA N 1
ATOM 2865 C CA . LYS A 1 377 ? -19.423 -22.541 28.293 1.000 40.499 361 LYS AAA CA 1
ATOM 2866 C C . LYS A 1 377 ? -20.765 -23.237 28.543 1.000 40.391 361 LYS AAA C 1
ATOM 2867 O O . LYS A 1 377 ? -21.328 -23.769 27.575 1.000 36.980 361 LYS AAA O 1
ATOM 2871 N N . SER A 1 378 ? -21.247 -23.258 29.789 1.000 41.557 362 SER AAA N 1
ATOM 2872 C CA . SER A 1 378 ? -22.447 -24.040 30.189 1.000 41.605 362 SER AAA CA 1
ATOM 2873 C C . SER A 1 378 ? -23.683 -23.494 29.464 1.000 38.507 362 SER AAA C 1
ATOM 2874 O O . SER A 1 378 ? -24.464 -24.310 28.953 1.000 36.081 362 SER AAA O 1
ATOM 2877 N N . LYS A 1 379 ? -23.825 -22.167 29.389 1.000 37.794 363 LYS AAA N 1
ATOM 2878 C CA . LYS A 1 379 ? -24.952 -21.472 28.708 1.000 39.993 363 LYS AAA CA 1
ATOM 2879 C C . LYS A 1 379 ? -24.978 -21.867 27.225 1.000 42.115 363 LYS AAA C 1
ATOM 2880 O O . LYS A 1 379 ? -26.064 -22.220 26.725 1.000 43.755 363 LYS AAA O 1
ATOM 2886 N N . ILE A 1 380 ? -23.831 -21.791 26.547 1.000 40.111 364 ILE AAA N 1
ATOM 2887 C CA . ILE A 1 380 ? -23.732 -22.090 25.088 1.000 42.032 364 ILE AAA CA 1
ATOM 2888 C C . ILE A 1 380 ? -24.014 -23.581 24.878 1.000 41.527 364 ILE AAA C 1
ATOM 2889 O O . ILE A 1 380 ? -24.698 -23.902 23.896 1.000 44.803 364 ILE AAA O 1
ATOM 2894 N N . GLU A 1 381 ? -23.517 -24.447 25.768 1.000 46.349 365 GLU AAA N 1
ATOM 2895 C CA . GLU A 1 381 ? -23.742 -25.919 25.697 1.000 47.119 365 GLU AAA CA 1
ATOM 2896 C C . GLU A 1 381 ? -25.248 -26.183 25.723 1.000 46.499 365 GLU AAA C 1
ATOM 2897 O O . GLU A 1 381 ? -25.723 -26.991 24.904 1.000 48.412 365 GLU AAA O 1
ATOM 2900 N N . ASN A 1 382 ? -25.958 -25.521 26.636 1.000 49.253 366 ASN AAA N 1
ATOM 2901 C CA . ASN A 1 382 ? -27.428 -25.662 26.792 1.000 58.300 366 ASN AAA CA 1
ATOM 2902 C C . ASN A 1 382 ? -28.098 -25.228 25.487 1.000 54.911 366 ASN AAA C 1
ATOM 2903 O O . ASN A 1 382 ? -29.011 -25.936 25.043 1.000 56.892 366 ASN AAA O 1
ATOM 2908 N N . LEU A 1 383 ? -27.651 -24.115 24.899 1.000 54.194 367 LEU AAA N 1
ATOM 2909 C CA . LEU A 1 383 ? -28.241 -23.565 23.650 1.000 54.281 367 LEU AAA CA 1
ATOM 2910 C C . LEU A 1 383 ? -28.046 -24.571 22.508 1.000 41.679 367 LEU AAA C 1
ATOM 2911 O O . LEU A 1 383 ? -29.029 -24.840 21.793 1.000 52.437 367 LEU AAA O 1
ATOM 2916 N N . ILE A 1 384 ? -26.834 -25.112 22.362 1.000 46.496 368 ILE AAA N 1
ATOM 2917 C CA . ILE A 1 384 ? -26.490 -26.118 21.311 1.000 44.430 368 ILE AAA CA 1
ATOM 2918 C C . ILE A 1 384 ? -27.411 -27.335 21.470 1.000 53.935 368 ILE AAA C 1
ATOM 2919 O O . ILE A 1 384 ? -28.008 -27.753 20.458 1.000 48.797 368 ILE AAA O 1
ATOM 2924 N N . GLN A 1 385 ? -27.530 -27.865 22.693 1.000 56.095 369 GLN AAA N 1
ATOM 2925 C CA . GLN A 1 385 ? -28.357 -29.067 22.996 1.000 62.684 369 GLN AAA CA 1
ATOM 2926 C C . GLN A 1 385 ? -29.832 -28.748 22.729 1.000 64.797 369 GLN AAA C 1
ATOM 2927 O O . GLN A 1 385 ? -30.511 -29.595 22.122 1.000 63.980 369 GLN AAA O 1
ATOM 2929 N N . GLU A 1 386 ? -30.299 -27.572 23.160 1.000 63.066 370 GLU AAA N 1
ATOM 2930 C CA . GLU A 1 386 ? -31.723 -27.155 23.044 1.000 60.010 370 GLU AAA CA 1
ATOM 2931 C C . GLU A 1 386 ? -32.131 -27.091 21.568 1.000 59.303 370 GLU AAA C 1
ATOM 2932 O O . GLU A 1 386 ? -33.269 -27.469 21.268 1.000 72.723 370 GLU AAA O 1
ATOM 2935 N N . SER A 1 387 ? -31.247 -26.645 20.675 1.000 64.111 371 SER AAA N 1
ATOM 2936 C CA . SER A 1 387 ? -31.581 -26.451 19.239 1.000 63.896 371 SER AAA CA 1
ATOM 2937 C C . SER A 1 387 ? -31.087 -27.638 18.401 1.000 63.142 371 SER AAA C 1
ATOM 2938 O O . SER A 1 387 ? -31.073 -27.512 17.160 1.000 71.509 371 SER AAA O 1
ATOM 2941 N N . ASN A 1 388 ? -30.726 -28.752 19.048 1.000 58.030 372 ASN AAA N 1
ATOM 2942 C CA . ASN A 1 388 ? -30.285 -30.012 18.384 1.000 69.380 372 ASN AAA CA 1
ATOM 2943 C C . ASN A 1 388 ? -29.125 -29.713 17.425 1.000 67.915 372 ASN AAA C 1
ATOM 2944 O O . ASN A 1 388 ? -29.146 -30.227 16.292 1.000 71.595 372 ASN AAA O 1
ATOM 2946 N N . LEU A 1 389 ? -28.145 -28.920 17.865 1.000 56.823 373 LEU AAA N 1
ATOM 2947 C CA . LEU A 1 389 ? -26.968 -28.532 17.047 1.000 56.053 373 LEU AAA CA 1
ATOM 2948 C C . LEU A 1 389 ? -25.719 -29.269 17.544 1.000 56.774 373 LEU AAA C 1
ATOM 2949 O O . LEU A 1 389 ? -24.612 -28.829 17.199 1.000 50.106 373 LEU AAA O 1
ATOM 2954 N N . THR A 1 390 ? -25.887 -30.359 18.301 1.000 55.917 374 THR AAA N 1
ATOM 2955 C CA . THR A 1 390 ? -24.770 -31.102 18.947 1.000 53.463 374 THR AAA CA 1
ATOM 2956 C C . THR A 1 390 ? -23.808 -31.620 17.869 1.000 55.168 374 THR AAA C 1
ATOM 2957 O O . THR A 1 390 ? -22.588 -31.576 18.112 1.000 48.403 374 THR AAA O 1
ATOM 2961 N N . ASN A 1 391 ? -24.330 -32.054 16.718 1.000 51.892 375 ASN AAA N 1
ATOM 2962 C CA . ASN A 1 391 ? -23.523 -32.520 15.557 1.000 56.754 375 ASN AAA CA 1
ATOM 2963 C C . ASN A 1 391 ? -22.814 -31.332 14.895 1.000 52.304 375 ASN AAA C 1
ATOM 2964 O O . ASN A 1 391 ? -21.669 -31.502 14.453 1.000 65.543 375 ASN AAA O 1
ATOM 2966 N N . ASN A 1 392 ? -23.473 -30.178 14.809 1.000 50.504 376 ASN AAA N 1
ATOM 2967 C CA . ASN A 1 392 ? -23.022 -29.060 13.943 1.000 49.569 376 ASN AAA CA 1
ATOM 2968 C C . ASN A 1 392 ? -22.194 -28.056 14.753 1.000 45.150 376 ASN AAA C 1
ATOM 2969 O O . ASN A 1 392 ? -21.215 -27.551 14.198 1.000 39.507 376 ASN AAA O 1
ATOM 2974 N N . VAL A 1 393 ? -22.542 -27.768 16.007 1.000 41.159 377 VAL AAA N 1
ATOM 2975 C CA . VAL A 1 393 ? -21.794 -26.748 16.802 1.000 43.158 377 VAL AAA CA 1
ATOM 2976 C C . VAL A 1 393 ? -21.028 -27.461 17.920 1.000 40.660 377 VAL AAA C 1
ATOM 2977 O O . VAL A 1 393 ? -21.647 -28.218 18.679 1.000 43.101 377 VAL AAA O 1
ATOM 2981 N N . LYS A 1 394 ? -19.717 -27.236 18.001 1.000 45.428 378 LYS AAA N 1
ATOM 2982 C CA . LYS A 1 394 ? -18.823 -27.959 18.941 1.000 46.642 378 LYS AAA CA 1
ATOM 2983 C C . LYS A 1 394 ? -17.914 -26.964 19.667 1.000 46.795 378 LYS AAA C 1
ATOM 2984 O O . LYS A 1 394 ? -17.199 -26.204 18.997 1.000 44.039 378 LYS AAA O 1
ATOM 2986 N N . LEU A 1 395 ? -17.936 -26.980 20.998 1.000 43.640 379 LEU AAA N 1
ATOM 2987 C CA . LEU A 1 395 ? -16.958 -26.245 21.836 1.000 45.580 379 LEU AAA CA 1
ATOM 2988 C C . LEU A 1 395 ? -15.739 -27.151 22.024 1.000 51.236 379 LEU AAA C 1
ATOM 2989 O O . LEU A 1 395 ? -15.893 -28.213 22.643 1.000 49.283 379 LEU AAA O 1
ATOM 2994 N N . LEU A 1 396 ? -14.581 -26.768 21.485 1.000 44.638 380 LEU AAA N 1
ATOM 2995 C CA . LEU A 1 396 ? -13.397 -27.666 21.409 1.000 44.375 380 LEU AAA CA 1
ATOM 2996 C C . LEU A 1 396 ? -12.284 -27.203 22.360 1.000 44.040 380 LEU AAA C 1
ATOM 2997 O O . LEU A 1 396 ? -11.145 -27.695 22.213 1.000 36.955 380 LEU AAA O 1
ATOM 3002 N N . GLY A 1 397 ? -12.593 -26.310 23.307 1.000 37.701 381 GLY AAA N 1
ATOM 3003 C CA . GLY A 1 397 ? -11.641 -25.855 24.339 1.000 37.005 381 GLY AAA CA 1
ATOM 3004 C C . GLY A 1 397 ? -10.569 -24.937 23.781 1.000 40.724 381 GLY AAA C 1
ATOM 3005 O O . GLY A 1 397 ? -10.653 -24.565 22.592 1.000 48.551 381 GLY AAA O 1
ATOM 3006 N N . TYR A 1 398 ? -9.597 -24.557 24.613 1.000 38.837 382 TYR AAA N 1
ATOM 3007 C CA . TYR A 1 398 ? -8.545 -23.578 24.244 1.000 38.102 382 TYR AAA CA 1
ATOM 3008 C C . TYR A 1 398 ? -7.544 -24.265 23.316 1.000 40.890 382 TYR AAA C 1
ATOM 3009 O O . TYR A 1 398 ? -7.253 -25.449 23.522 1.000 46.550 382 TYR AAA O 1
ATOM 3018 N N . THR A 1 399 ? -7.034 -23.537 22.326 1.000 40.258 383 THR AAA N 1
ATOM 3019 C CA . THR A 1 399 ? -5.982 -24.040 21.408 1.000 43.832 383 THR AAA CA 1
ATOM 3020 C C . THR A 1 399 ? -4.780 -23.097 21.487 1.000 47.829 383 THR AAA C 1
ATOM 3021 O O . THR A 1 399 ? -4.961 -21.877 21.349 1.000 37.121 383 THR AAA O 1
ATOM 3025 N N . THR A 1 400 ? -3.593 -23.650 21.722 1.000 44.297 384 THR AAA N 1
ATOM 3026 C CA . THR A 1 400 ? -2.313 -22.908 21.641 1.000 42.558 384 THR AAA CA 1
ATOM 3027 C C . THR A 1 400 ? -1.891 -22.890 20.171 1.000 47.582 384 THR AAA C 1
ATOM 3028 O O . THR A 1 400 ? -0.869 -22.257 19.861 1.000 46.254 384 THR AAA O 1
ATOM 3032 N N . ASN A 1 401 ? -2.653 -23.575 19.312 1.000 50.150 385 ASN AAA N 1
ATOM 3033 C CA . ASN A 1 401 ? -2.357 -23.734 17.864 1.000 46.948 385 ASN AAA CA 1
ATOM 3034 C C . ASN A 1 401 ? -3.562 -23.245 17.053 1.000 47.694 385 ASN AAA C 1
ATOM 3035 O O . ASN A 1 401 ? -4.180 -24.068 16.352 1.000 48.758 385 ASN AAA O 1
ATOM 3037 N N . ALA A 1 402 ? -3.879 -21.952 17.152 1.000 49.762 386 ALA AAA N 1
ATOM 3038 C CA . ALA A 1 402 ? -5.024 -21.308 16.466 1.000 49.781 386 ALA AAA CA 1
ATOM 3039 C C . ALA A 1 402 ? -4.808 -21.329 14.948 1.000 44.527 386 ALA AAA C 1
ATOM 3040 O O . ALA A 1 402 ? -5.779 -21.594 14.218 1.000 49.446 386 ALA AAA O 1
ATOM 3042 N N . ILE A 1 403 ? -3.585 -21.029 14.502 1.000 57.022 387 ILE AAA N 1
ATOM 3043 C CA . ILE A 1 403 ? -3.212 -20.895 13.061 1.000 46.645 387 ILE AAA CA 1
ATOM 3044 C C . ILE A 1 403 ? -3.608 -22.177 12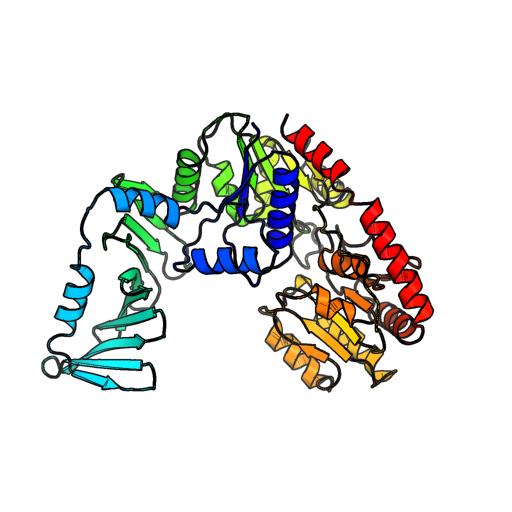.317 1.000 47.057 387 ILE AAA C 1
ATOM 3045 O O . ILE A 1 403 ? -4.304 -22.073 11.288 1.000 47.717 387 ILE AAA O 1
ATOM 3049 N N . GLU A 1 404 ? -3.190 -23.340 12.824 1.000 41.938 388 GLU AAA N 1
ATOM 3050 C CA . GLU A 1 404 ? -3.449 -24.657 12.183 1.000 42.713 388 GLU AAA CA 1
ATOM 3051 C C . GLU A 1 404 ? -4.962 -24.874 12.069 1.000 45.273 388 GLU AAA C 1
ATOM 3052 O O . GLU A 1 404 ? -5.419 -25.330 11.006 1.000 39.451 388 GLU AAA O 1
ATOM 3054 N N . LYS A 1 405 ? -5.717 -24.533 13.112 1.000 45.907 389 LYS AAA N 1
ATOM 3055 C CA . LYS A 1 405 ? -7.184 -24.765 13.143 1.000 39.791 389 LYS AAA CA 1
ATOM 3056 C C . LYS A 1 405 ? -7.843 -23.849 12.104 1.000 38.373 389 LYS AAA C 1
ATOM 3057 O O . LYS A 1 405 ? -8.738 -24.333 11.382 1.000 36.318 389 LYS AAA O 1
ATOM 3061 N N . ILE A 1 406 ? -7.390 -22.594 12.002 1.000 39.049 390 ILE AAA N 1
ATOM 3062 C CA . ILE A 1 406 ? -7.948 -21.599 11.036 1.000 42.961 390 ILE AAA CA 1
ATOM 3063 C C . ILE A 1 406 ? -7.700 -22.111 9.609 1.000 38.849 390 ILE AAA C 1
ATOM 3064 O O . ILE A 1 406 ? -8.618 -21.995 8.783 1.000 36.882 390 ILE AAA O 1
ATOM 3069 N N . LYS A 1 407 ? -6.528 -22.694 9.342 1.000 41.663 391 LYS AAA N 1
ATOM 3070 C CA . LYS A 1 407 ? -6.141 -23.155 7.979 1.000 42.357 391 LYS AAA CA 1
ATOM 3071 C C . LYS A 1 407 ? -7.212 -24.107 7.427 1.000 42.928 391 LYS AAA C 1
ATOM 3072 O O . LYS A 1 407 ? -7.354 -24.164 6.199 1.000 51.094 391 LYS AAA O 1
ATOM 3078 N N . ASP A 1 408 ? -7.966 -24.800 8.287 1.000 44.371 392 ASP AAA N 1
ATOM 3079 C CA . ASP A 1 408 ? -8.973 -25.801 7.842 1.000 51.891 392 ASP AAA CA 1
ATOM 3080 C C . ASP A 1 408 ? -10.392 -25.221 7.913 1.000 47.974 392 ASP AAA C 1
ATOM 3081 O O . ASP A 1 408 ? -11.347 -25.977 7.644 1.000 42.885 392 ASP AAA O 1
ATOM 3086 N N . PHE A 1 409 ? -10.536 -23.927 8.210 1.000 48.850 393 PHE AAA N 1
ATOM 3087 C CA . PHE A 1 409 ? -11.846 -23.223 8.239 1.000 46.160 393 PHE AAA CA 1
ATOM 3088 C C . PHE A 1 409 ? -12.171 -22.686 6.841 1.000 41.452 393 PHE AAA C 1
ATOM 3089 O O . PHE A 1 409 ? -11.260 -22.164 6.179 1.000 38.622 393 PHE AAA O 1
ATOM 3097 N N . ARG A 1 410 ? -13.432 -22.775 6.412 1.000 33.259 394 ARG AAA N 1
ATOM 3098 C CA . ARG A 1 410 ? -13.890 -22.113 5.160 1.000 40.630 394 ARG AAA CA 1
ATOM 3099 C C . ARG A 1 410 ? -13.941 -20.599 5.396 1.000 48.486 394 ARG AAA C 1
ATOM 3100 O O . ARG A 1 410 ? -13.442 -19.835 4.540 1.000 33.977 394 ARG AAA O 1
ATOM 3108 N N . CYS A 1 411 ? -14.549 -20.191 6.510 1.000 38.216 395 CYS AAA N 1
ATOM 3109 C CA . CYS A 1 411 ? -14.735 -18.772 6.909 1.000 38.685 395 CYS AAA CA 1
ATOM 3110 C C . CYS A 1 411 ? -14.661 -18.655 8.434 1.000 39.602 395 CYS AAA C 1
ATOM 3111 O O . CYS A 1 411 ? -14.864 -19.671 9.121 1.000 39.848 395 CYS AAA O 1
ATOM 3114 N N . VAL A 1 412 ? -14.372 -17.457 8.936 1.000 33.219 396 VAL AAA N 1
ATOM 3115 C CA . VAL A 1 412 ? -14.383 -17.141 10.393 1.000 34.667 396 VAL AAA CA 1
ATOM 3116 C C . VAL A 1 412 ? -15.413 -16.035 10.624 1.000 40.851 396 VAL AAA C 1
ATOM 3117 O O . VAL A 1 412 ? -15.544 -15.151 9.758 1.000 41.776 396 VAL AAA O 1
ATOM 3121 N N . ILE A 1 413 ? -16.143 -16.095 11.737 1.000 36.680 397 ILE AAA N 1
ATOM 3122 C CA . ILE A 1 413 ? -17.233 -15.121 12.026 1.000 40.836 397 ILE AAA CA 1
ATOM 3123 C C . ILE A 1 413 ? -16.965 -14.409 13.354 1.000 38.237 397 ILE AAA C 1
ATOM 3124 O O . ILE A 1 413 ? -16.246 -14.960 14.210 1.000 40.994 397 ILE AAA O 1
ATOM 3129 N N . SER A 1 414 ? -17.501 -13.200 13.501 1.000 31.696 398 SER AAA N 1
ATOM 3130 C CA . SER A 1 414 ? -17.550 -12.480 14.795 1.000 34.300 398 SER AAA CA 1
ATOM 3131 C C . SER A 1 414 ? -18.985 -12.045 15.069 1.000 30.538 398 SER AAA C 1
ATOM 3132 O O . SER A 1 414 ? -19.541 -11.284 14.258 1.000 29.186 398 SER AAA O 1
ATOM 3135 N N . THR A 1 415 ? -19.544 -12.512 16.179 1.000 28.080 399 THR AAA N 1
ATOM 3136 C CA . THR A 1 415 ? -20.843 -12.046 16.710 1.000 29.890 399 THR AAA CA 1
ATOM 3137 C C . THR A 1 415 ? -20.565 -11.060 17.848 1.000 26.536 399 THR AAA C 1
ATOM 3138 O O . THR A 1 415 ? -21.508 -10.755 18.602 1.000 27.775 399 THR AAA O 1
ATOM 3142 N N . SER A 1 416 ? -19.325 -10.568 17.969 1.000 27.966 400 SER AAA N 1
ATOM 3143 C CA . SER A 1 416 ? -18.889 -9.736 19.121 1.000 27.099 400 SER AAA CA 1
ATOM 3144 C C . SER A 1 416 ? -19.673 -8.421 19.172 1.000 26.488 400 SER AAA C 1
ATOM 3145 O O . SER A 1 416 ? -19.835 -7.765 18.123 1.000 29.463 400 SER AAA O 1
ATOM 3148 N N . GLN A 1 417 ? -20.088 -8.043 20.382 1.000 26.140 401 GLN AAA N 1
ATOM 3149 C CA . GLN A 1 417 ? -20.903 -6.834 20.658 1.000 31.809 401 GLN AAA CA 1
ATOM 3150 C C . GLN A 1 417 ? -19.988 -5.633 20.906 1.000 32.220 401 GLN AAA C 1
ATOM 3151 O O . GLN A 1 417 ? -20.487 -4.507 20.789 1.000 27.439 401 GLN AAA O 1
ATOM 3157 N N . PHE A 1 418 ? -18.707 -5.851 21.227 1.000 30.326 402 PHE AAA N 1
ATOM 3158 C CA . PHE A 1 418 ? -17.707 -4.757 21.348 1.000 29.771 402 PHE AAA CA 1
ATOM 3159 C C . PHE A 1 418 ? -16.281 -5.301 21.213 1.000 30.940 402 PHE AAA C 1
ATOM 3160 O O . PHE A 1 418 ? -16.018 -6.481 21.521 1.000 25.636 402 PHE AAA O 1
ATOM 3168 N N . GLU A 1 419 ? -15.378 -4.442 20.740 1.000 28.951 403 GLU AAA N 1
ATOM 3169 C CA . GLU A 1 419 ? -13.948 -4.779 20.527 1.000 28.567 403 GLU AAA CA 1
ATOM 3170 C C . GLU A 1 419 ? -13.098 -3.522 20.717 1.000 27.924 403 GLU AAA C 1
ATOM 3171 O O . GLU A 1 419 ? -13.667 -2.432 20.820 1.000 29.151 403 GLU AAA O 1
ATOM 3177 N N . GLY A 1 420 ? -11.781 -3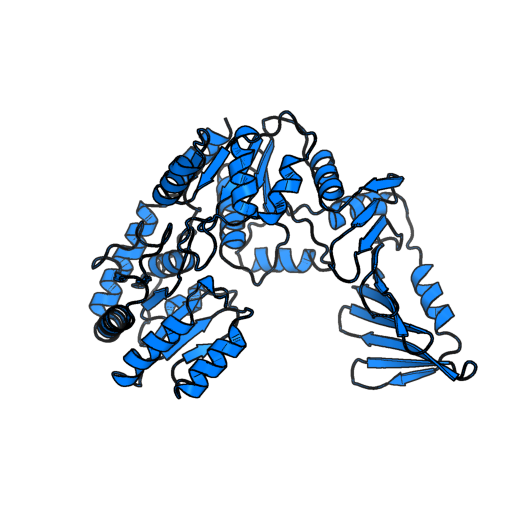.683 20.793 1.000 28.242 404 GLY AAA N 1
ATOM 3178 C CA . GLY A 1 420 ? -10.810 -2.595 20.582 1.000 26.561 404 GLY AAA CA 1
ATOM 3179 C C . GLY A 1 420 ? -10.229 -2.705 19.190 1.000 26.675 404 GLY AAA C 1
ATOM 3180 O O . GLY A 1 420 ? -9.943 -1.663 18.580 1.000 34.286 404 GLY AAA O 1
ATOM 3181 N N . GLN A 1 421 ? -10.065 -3.948 18.730 1.000 27.434 405 GLN AAA N 1
ATOM 3182 C CA . GLN A 1 421 ? -9.594 -4.342 17.380 1.000 35.744 405 GLN AAA CA 1
ATOM 3183 C C . GLN A 1 421 ? -9.798 -5.857 17.274 1.000 38.973 405 GLN AAA C 1
ATOM 3184 O O . GLN A 1 421 ? -9.555 -6.542 18.281 1.000 60.317 405 GLN AAA O 1
ATOM 3190 N N . GLY A 1 422 ? -10.260 -6.373 16.140 1.000 52.522 406 GLY AAA N 1
ATOM 3191 C CA . GLY A 1 422 ? -10.530 -7.820 16.015 1.000 50.907 406 GLY AAA CA 1
ATOM 3192 C C . GLY A 1 422 ? -9.263 -8.613 15.730 1.000 36.802 406 GLY AAA C 1
ATOM 3193 O O . GLY A 1 422 ? -8.998 -8.846 14.552 1.000 37.921 406 GLY AAA O 1
ATOM 3194 N N . LEU A 1 423 ? -8.509 -9.045 16.749 1.000 37.723 407 LEU AAA N 1
ATOM 3195 C CA . LEU A 1 423 ? -7.225 -9.768 16.520 1.000 41.820 407 LEU AAA CA 1
ATOM 3196 C C . LEU A 1 423 ? -7.504 -11.157 15.932 1.000 34.605 407 LEU AAA C 1
ATOM 3197 O O . LEU A 1 423 ? -6.756 -11.571 15.038 1.000 30.236 407 LEU AAA O 1
ATOM 3202 N N . SER A 1 424 ? -8.537 -11.849 16.404 1.000 31.573 408 SER AAA N 1
ATOM 3203 C CA . SER A 1 424 ? -8.952 -13.167 15.855 1.000 40.514 408 SER AAA CA 1
ATOM 3204 C C . SER A 1 424 ? -9.412 -13.004 14.400 1.000 36.808 408 SER AAA C 1
ATOM 3205 O O . SER A 1 424 ? -9.065 -13.874 13.576 1.000 35.729 408 SER AAA O 1
ATOM 3208 N N . LEU A 1 425 ? -10.133 -11.921 14.093 1.000 37.092 409 LEU AAA N 1
ATOM 3209 C CA . LEU A 1 425 ? -10.567 -11.598 12.706 1.000 31.862 409 LEU AAA CA 1
ATOM 3210 C C . LEU A 1 425 ? -9.321 -11.355 11.848 1.000 35.517 409 LEU AAA C 1
ATOM 3211 O O . LEU A 1 425 ? -9.249 -11.911 10.739 1.000 34.867 409 LEU AAA O 1
ATOM 3216 N N . ILE A 1 426 ? -8.371 -10.566 12.355 1.000 34.763 410 ILE AAA N 1
ATOM 3217 C CA . ILE A 1 426 ? -7.118 -10.221 11.623 1.000 35.439 410 ILE AAA CA 1
ATOM 3218 C C . ILE A 1 426 ? -6.336 -11.516 11.369 1.000 35.831 410 ILE AAA C 1
ATOM 3219 O O . ILE A 1 426 ? -5.869 -11.702 10.234 1.000 38.108 410 ILE AAA O 1
ATOM 3224 N N . GLU A 1 427 ? -6.208 -12.366 12.392 1.000 32.420 411 GLU AAA N 1
ATOM 3225 C CA . GLU A 1 427 ? -5.476 -13.660 12.310 1.000 33.316 411 GLU AAA CA 1
ATOM 3226 C C . GLU A 1 427 ? -6.079 -14.500 11.181 1.000 31.333 411 GLU AAA C 1
ATOM 3227 O O . GLU A 1 427 ? -5.304 -15.046 10.371 1.000 35.636 411 GLU AAA O 1
ATOM 3233 N N . ALA A 1 428 ? -7.407 -14.588 11.115 1.000 28.515 412 ALA AAA N 1
ATOM 3234 C CA . ALA A 1 428 ? -8.112 -15.355 10.066 1.000 34.394 412 ALA AAA CA 1
ATOM 3235 C C . ALA A 1 428 ? -7.803 -14.726 8.702 1.000 41.470 412 ALA AAA C 1
ATOM 3236 O O . ALA A 1 428 ? -7.475 -15.479 7.769 1.000 42.568 412 ALA AAA O 1
ATOM 3238 N N . MET A 1 429 ? -7.876 -13.399 8.589 1.000 37.486 413 MET AAA N 1
ATOM 3239 C CA . MET A 1 429 ? -7.706 -12.714 7.282 1.000 36.165 413 MET AAA CA 1
ATOM 3240 C C . MET A 1 429 ? -6.286 -12.971 6.766 1.000 42.739 413 MET AAA C 1
ATOM 3241 O O . MET A 1 429 ? -6.146 -13.244 5.563 1.000 38.043 413 MET AAA O 1
ATOM 3246 N N . LEU A 1 430 ? -5.285 -12.944 7.649 1.000 38.657 414 LEU AAA N 1
ATOM 3247 C CA . LEU A 1 430 ? -3.864 -13.194 7.286 1.000 40.151 414 LEU AAA CA 1
ATOM 3248 C C . LEU A 1 430 ? -3.707 -14.619 6.748 1.000 44.387 414 LEU AAA C 1
ATOM 3249 O O . LEU A 1 430 ? -2.814 -14.834 5.915 1.000 44.231 414 LEU AAA O 1
ATOM 3254 N N . LEU A 1 431 ? -4.545 -15.552 7.194 1.000 45.696 415 LEU AAA N 1
ATOM 3255 C CA . LEU A 1 431 ? -4.490 -16.964 6.738 1.000 44.207 415 LEU AAA CA 1
ATOM 3256 C C . LEU A 1 431 ? -5.439 -17.140 5.549 1.000 37.149 415 LEU AAA C 1
ATOM 3257 O O . LEU A 1 431 ? -5.851 -18.277 5.292 1.000 44.805 415 LEU AAA O 1
ATOM 3262 N N . LYS A 1 432 ? -5.761 -16.036 4.862 1.000 36.404 416 LYS AAA N 1
ATOM 3263 C CA . LYS A 1 432 ? -6.509 -15.998 3.575 1.000 43.148 416 LYS AAA CA 1
ATOM 3264 C C . LYS A 1 432 ? -7.921 -16.561 3.773 1.000 44.296 416 LYS AAA C 1
ATOM 3265 O O . LYS A 1 432 ? -8.428 -17.239 2.864 1.000 41.033 416 LYS AAA O 1
ATOM 3268 N N . LYS A 1 433 ? -8.560 -16.244 4.900 1.000 39.579 417 LYS AAA N 1
ATOM 3269 C CA . LYS A 1 433 ? -9.956 -16.671 5.166 1.000 34.221 417 LYS AAA CA 1
ATOM 3270 C C . LYS A 1 433 ? -10.869 -15.454 5.080 1.000 42.489 417 LYS AAA C 1
ATOM 3271 O O . LYS A 1 433 ? -10.540 -14.390 5.601 1.000 38.109 417 LYS AAA O 1
ATOM 3277 N N . PRO A 1 434 ? -12.026 -15.570 4.390 1.000 37.205 418 PRO AAA N 1
ATOM 3278 C CA . PRO A 1 434 ? -13.042 -14.519 4.403 1.000 38.087 418 PRO AAA CA 1
ATOM 3279 C C . PRO A 1 434 ? -13.680 -14.401 5.794 1.000 37.989 418 PRO AAA C 1
ATOM 3280 O O . PRO A 1 434 ? -13.824 -15.405 6.455 1.000 38.719 418 PRO AAA O 1
ATOM 3284 N N . VAL A 1 435 ? -14.062 -13.190 6.203 1.000 38.167 419 VAL AAA N 1
ATOM 3285 C CA . VAL A 1 435 ? -14.655 -12.954 7.552 1.000 33.649 419 VAL AAA CA 1
ATOM 3286 C C . VAL A 1 435 ? -16.039 -12.323 7.409 1.000 35.512 419 VAL AAA C 1
ATOM 3287 O O . VAL A 1 435 ? -16.249 -11.523 6.483 1.000 36.934 419 VAL AAA O 1
ATOM 3291 N N . VAL A 1 436 ? -16.955 -12.700 8.298 1.000 35.841 420 VAL AAA N 1
ATOM 3292 C CA . VAL A 1 436 ? -18.290 -12.058 8.430 1.000 31.073 420 VAL AAA CA 1
ATOM 3293 C C . VAL A 1 436 ? -18.417 -11.597 9.878 1.000 31.716 420 VAL AAA C 1
ATOM 3294 O O . VAL A 1 436 ? -18.262 -12.428 10.766 1.000 31.991 420 VAL AAA O 1
ATOM 3298 N N . ALA A 1 437 ? -18.660 -10.311 10.111 1.000 27.931 421 ALA AAA N 1
ATOM 3299 C CA . ALA A 1 437 ? -18.572 -9.725 11.464 1.000 29.959 421 ALA AAA CA 1
ATOM 3300 C C . ALA A 1 437 ? -19.636 -8.646 11.659 1.000 32.309 421 ALA AAA C 1
ATOM 3301 O O . ALA A 1 437 ? -19.846 -7.835 10.734 1.000 35.949 421 ALA AAA O 1
ATOM 3303 N N . PHE A 1 438 ? -20.270 -8.628 12.832 1.000 31.956 422 PHE AAA N 1
ATOM 3304 C CA . PHE A 1 438 ? -21.130 -7.501 13.268 1.000 35.452 422 PHE AAA CA 1
ATOM 3305 C C . PHE A 1 438 ? -20.278 -6.233 13.322 1.000 35.858 422 PHE AAA C 1
ATOM 3306 O O . PHE A 1 438 ? -19.144 -6.271 13.838 1.000 34.622 422 PHE AAA O 1
ATOM 3314 N N . ASP A 1 439 ? -20.809 -5.148 12.759 1.000 35.474 423 ASP AAA N 1
ATOM 3315 C CA . ASP A 1 439 ? -20.174 -3.806 12.763 1.000 32.580 423 ASP AAA CA 1
ATOM 3316 C C . ASP A 1 439 ? -20.375 -3.197 14.154 1.000 32.858 423 ASP AAA C 1
ATOM 3317 O O . ASP A 1 439 ? -21.458 -2.643 14.408 1.000 29.995 423 ASP AAA O 1
ATOM 3322 N N . VAL A 1 440 ? -19.382 -3.323 15.032 1.000 32.536 424 VAL AAA N 1
ATOM 3323 C CA . VAL A 1 440 ? -19.482 -2.861 16.446 1.000 33.686 424 VAL AAA CA 1
ATOM 3324 C C . VAL A 1 440 ? -18.360 -1.861 16.714 1.000 36.016 424 VAL AAA C 1
ATOM 3325 O O . VAL A 1 440 ? -17.367 -1.848 15.956 1.000 35.705 424 VAL AAA O 1
ATOM 3329 N N . LYS A 1 441 ? -18.515 -1.065 17.771 1.000 37.942 425 LYS AAA N 1
ATOM 3330 C CA . LYS A 1 441 ? -17.651 0.111 18.032 1.000 38.389 425 LYS AAA CA 1
ATOM 3331 C C . LYS A 1 441 ? -16.200 -0.326 18.227 1.000 56.110 425 LYS AAA C 1
ATOM 3332 O O . LYS A 1 441 ? -15.945 -1.343 18.914 1.000 41.182 425 LYS AAA O 1
ATOM 3338 N N . TYR A 1 442 ? -15.293 0.444 17.623 1.000 70.899 426 TYR AAA N 1
ATOM 3339 C CA . TYR A 1 442 ? -13.826 0.281 17.736 1.000 46.766 426 TYR AAA CA 1
ATOM 3340 C C . TYR A 1 442 ? -13.503 -1.173 17.407 1.000 59.556 426 TYR AAA C 1
ATOM 3341 O O . TYR A 1 442 ? -12.853 -1.860 18.188 1.000 59.759 426 TYR AAA O 1
ATOM 3350 N N . GLY A 1 443 ? -14.015 -1.656 16.286 1.000 69.704 427 GLY AAA N 1
ATOM 3351 C CA . GLY A 1 443 ? -13.919 -3.083 15.952 1.000 76.720 427 GLY AAA CA 1
ATOM 3352 C C . GLY A 1 443 ? -13.462 -3.280 14.518 1.000 59.527 427 GLY AAA C 1
ATOM 3353 O O . GLY A 1 443 ? -12.446 -2.729 14.097 1.000 47.546 427 GLY AAA O 1
ATOM 3354 N N . PRO A 1 444 ? -14.266 -4.030 13.737 1.000 45.416 428 PRO AAA N 1
ATOM 3355 C CA . PRO A 1 444 ? -13.881 -4.488 12.405 1.000 45.205 428 PRO AAA CA 1
ATOM 3356 C C . PRO A 1 444 ? -14.057 -3.527 11.217 1.000 43.091 428 PRO AAA C 1
ATOM 3357 O O . PRO A 1 444 ? -13.516 -3.823 10.177 1.000 36.909 428 PRO AAA O 1
ATOM 3359 N N . SER A 1 445 ? -14.793 -2.420 11.380 1.000 39.752 429 SER AAA N 1
ATOM 3360 C CA . SER A 1 445 ? -15.125 -1.474 10.279 1.000 37.770 429 SER AAA CA 1
ATOM 3361 C C . SER A 1 445 ? -13.846 -0.870 9.681 1.000 40.456 429 SER AAA C 1
ATOM 3362 O O . SER A 1 445 ? -13.914 -0.396 8.538 1.000 37.865 429 SER AAA O 1
ATOM 3365 N N . ASP A 1 446 ? -12.728 -0.896 10.412 1.000 36.163 430 ASP AAA N 1
ATOM 3366 C CA . ASP A 1 446 ? -11.418 -0.378 9.939 1.000 38.594 430 ASP AAA CA 1
ATOM 3367 C C . ASP A 1 446 ? -10.829 -1.278 8.846 1.000 37.637 430 ASP AAA C 1
ATOM 3368 O O . ASP A 1 446 ? -10.280 -0.717 7.885 1.000 40.542 430 ASP AAA O 1
ATOM 3373 N N . PHE A 1 447 ? -10.892 -2.605 8.992 1.000 36.966 431 PHE AAA N 1
ATOM 3374 C CA . PHE A 1 447 ? -10.131 -3.548 8.126 1.000 33.865 431 PHE AAA CA 1
ATOM 3375 C C . PHE A 1 447 ? -11.046 -4.500 7.343 1.000 37.731 431 PHE AAA C 1
ATOM 3376 O O . PHE A 1 447 ? -10.542 -5.140 6.403 1.000 37.950 431 PHE AAA O 1
ATOM 3384 N N . VAL A 1 448 ? -12.330 -4.618 7.685 1.000 32.922 432 VAL AAA N 1
ATOM 3385 C CA . VAL A 1 448 ? -13.272 -5.468 6.900 1.000 37.093 432 VAL AAA CA 1
ATOM 3386 C C . VAL A 1 448 ? -13.857 -4.602 5.786 1.000 39.000 432 VAL AAA C 1
ATOM 3387 O O . VAL A 1 448 ? -14.568 -3.636 6.099 1.000 40.387 432 VAL AAA O 1
ATOM 3391 N N . LYS A 1 449 ? -13.532 -4.927 4.538 1.000 44.951 433 LYS AAA N 1
ATOM 3392 C CA . LYS A 1 449 ? -14.032 -4.207 3.343 1.000 43.728 433 LYS AAA CA 1
ATOM 3393 C C . LYS A 1 449 ? -15.238 -4.986 2.820 1.000 43.772 433 LYS AAA C 1
ATOM 3394 O O . LYS A 1 449 ? -15.043 -6.061 2.224 1.000 34.430 433 LYS AAA O 1
ATOM 3399 N N . ASP A 1 450 ? -16.440 -4.487 3.110 1.000 44.329 434 ASP AAA N 1
ATOM 3400 C CA . ASP A 1 450 ? -17.712 -5.165 2.763 1.000 46.529 434 ASP AAA CA 1
ATOM 3401 C C . ASP A 1 450 ? -17.697 -5.479 1.267 1.000 44.451 434 ASP AAA C 1
ATOM 3402 O O . ASP A 1 450 ? -17.718 -4.532 0.460 1.000 61.281 434 ASP AAA O 1
ATOM 3407 N N . GLY A 1 451 ? -17.625 -6.768 0.933 1.000 44.080 435 GLY AAA N 1
ATOM 3408 C CA . GLY A 1 451 ? -17.684 -7.278 -0.448 1.000 44.929 435 GLY AAA CA 1
ATOM 3409 C C . GLY A 1 451 ? -16.311 -7.534 -1.047 1.000 49.195 435 GLY AAA C 1
ATOM 3410 O O . GLY A 1 451 ? -16.276 -8.062 -2.170 1.000 47.470 435 GLY AAA O 1
ATOM 3411 N N . LYS A 1 452 ? -15.214 -7.207 -0.356 1.000 45.025 436 LYS AAA N 1
ATOM 3412 C CA . LYS A 1 452 ? -13.851 -7.336 -0.946 1.000 40.502 436 LYS AAA CA 1
ATOM 3413 C C . LYS A 1 452 ? -12.993 -8.333 -0.160 1.000 42.015 436 LYS AAA C 1
ATOM 3414 O O . LYS A 1 452 ? -12.250 -9.079 -0.817 1.000 43.906 436 LYS AAA O 1
ATOM 3418 N N . ASN A 1 453 ? -13.023 -8.310 1.178 1.000 44.837 437 ASN AAA N 1
ATOM 3419 C CA . ASN A 1 453 ? -12.266 -9.282 2.017 1.000 39.648 437 ASN AAA CA 1
ATOM 3420 C C . ASN A 1 453 ? -13.216 -10.000 2.977 1.000 44.636 437 ASN AAA C 1
ATOM 3421 O O . ASN A 1 453 ? -12.736 -10.800 3.804 1.000 41.963 437 ASN AAA O 1
ATOM 3426 N N . GLY A 1 454 ? -14.516 -9.738 2.857 1.000 37.382 438 GLY AAA N 1
ATOM 3427 C CA . GLY A 1 454 ? -15.539 -10.306 3.750 1.000 39.533 438 GLY AAA CA 1
ATOM 3428 C C . GLY A 1 454 ? -16.754 -9.411 3.816 1.000 37.890 438 GLY AAA C 1
ATOM 3429 O O . GLY A 1 454 ? -16.900 -8.549 2.926 1.000 36.672 438 GLY AAA O 1
ATOM 3430 N N . TYR A 1 455 ? -17.599 -9.592 4.829 1.000 33.688 439 TYR AAA N 1
ATOM 3431 C CA . TYR A 1 455 ? -18.881 -8.857 4.945 1.000 37.244 439 TYR AAA CA 1
ATOM 3432 C C . TYR A 1 455 ? -19.009 -8.225 6.333 1.000 38.554 439 TYR AAA C 1
ATOM 3433 O O . TYR A 1 455 ? -18.806 -8.897 7.362 1.000 33.718 439 TYR AAA O 1
ATOM 3442 N N . LEU A 1 456 ? -19.346 -6.939 6.347 1.000 38.505 440 LEU AAA N 1
ATOM 3443 C CA . LEU A 1 456 ? -19.664 -6.185 7.580 1.000 42.337 440 LEU AAA CA 1
ATOM 3444 C C . LEU A 1 456 ? -21.187 -6.201 7.730 1.000 37.573 440 LEU AAA C 1
ATOM 3445 O O . LEU A 1 456 ? -21.873 -5.816 6.777 1.000 42.268 440 LEU AAA O 1
ATOM 3450 N N . ILE A 1 457 ? -21.699 -6.697 8.855 1.000 35.281 441 ILE AAA N 1
ATOM 3451 C CA . ILE A 1 457 ? -23.161 -6.931 9.043 1.000 33.557 441 ILE AAA CA 1
ATOM 3452 C C . ILE A 1 457 ? -23.683 -5.968 10.107 1.000 37.335 441 ILE AAA C 1
ATOM 3453 O O . ILE A 1 457 ? -22.969 -5.752 11.102 1.000 34.008 441 ILE AAA O 1
ATOM 3458 N N . GLU A 1 458 ? -24.887 -5.426 9.904 1.000 32.012 442 GLU AAA N 1
ATOM 3459 C CA . GLU A 1 458 ? -25.615 -4.611 10.913 1.000 36.160 442 GLU AAA CA 1
ATOM 3460 C C . GLU A 1 458 ? -25.691 -5.434 12.198 1.000 29.793 442 GLU AAA C 1
ATOM 3461 O O . GLU A 1 458 ? -26.049 -6.626 12.114 1.000 31.533 442 GLU AAA O 1
ATOM 3463 N N . ASN A 1 459 ? -25.340 -4.838 13.338 1.000 34.952 443 ASN AAA N 1
ATOM 3464 C CA . ASN A 1 459 ? -25.235 -5.579 14.619 1.000 35.166 443 ASN AAA CA 1
ATOM 3465 C C . ASN A 1 459 ? -26.579 -6.252 14.926 1.000 40.589 443 ASN AAA C 1
ATOM 3466 O O . ASN A 1 459 ? -27.634 -5.610 14.730 1.000 38.712 443 ASN AAA O 1
ATOM 3471 N N . LYS A 1 460 ? -26.516 -7.519 15.350 1.000 33.822 444 LYS AAA N 1
ATOM 3472 C CA . LYS A 1 460 ? -27.652 -8.355 15.829 1.000 40.671 444 LYS AAA CA 1
ATOM 3473 C C . LYS A 1 460 ? -28.562 -8.765 14.659 1.000 35.795 444 LYS AAA C 1
ATOM 3474 O O . LYS A 1 460 ? -29.633 -9.328 14.937 1.000 44.845 444 LYS AAA O 1
ATOM 3480 N N . ASP A 1 461 ? -28.149 -8.555 13.404 1.000 38.890 445 ASP AAA N 1
ATOM 3481 C CA . ASP A 1 461 ? -28.935 -9.005 12.223 1.000 41.882 445 ASP AAA CA 1
ATOM 3482 C C . ASP A 1 461 ? -28.523 -10.442 11.891 1.000 40.842 445 ASP AAA C 1
ATOM 3483 O O . ASP A 1 461 ? -27.576 -10.630 11.103 1.000 40.288 445 ASP AAA O 1
ATOM 3488 N N . ILE A 1 462 ? -29.236 -11.409 12.466 1.000 41.241 446 ILE AAA N 1
ATOM 3489 C CA . ILE A 1 462 ? -28.935 -12.866 12.357 1.000 44.214 446 ILE AAA CA 1
ATOM 3490 C C . ILE A 1 462 ? -29.032 -13.289 10.887 1.000 39.457 446 ILE AAA C 1
ATOM 3491 O O . ILE A 1 462 ? -28.107 -13.974 10.412 1.000 37.086 446 ILE AAA O 1
ATOM 3496 N N . LYS A 1 463 ? -30.111 -12.894 10.207 1.000 36.740 447 LYS AAA N 1
ATOM 3497 C CA . LYS A 1 463 ? -30.422 -13.331 8.819 1.000 38.587 447 LYS AAA CA 1
ATOM 3498 C C . LYS A 1 463 ? -29.298 -12.889 7.878 1.000 34.743 447 LYS AAA C 1
ATOM 3499 O O . LYS A 1 463 ? -28.817 -13.735 7.102 1.000 42.425 447 LYS AAA O 1
ATOM 3501 N N . LYS A 1 464 ? -28.895 -11.618 7.936 1.000 41.188 448 LYS AAA N 1
ATOM 3502 C CA . LYS A 1 464 ? -27.895 -11.066 6.984 1.000 36.818 448 LYS AAA CA 1
ATOM 3503 C C . LYS A 1 464 ? -26.569 -11.810 7.187 1.000 43.276 448 LYS AAA C 1
ATOM 3504 O O . LYS A 1 464 ? -25.929 -12.149 6.178 1.000 40.387 448 LYS AAA O 1
ATOM 3507 N N . MET A 1 465 ? -26.189 -12.089 8.436 1.000 41.327 449 MET AAA N 1
ATOM 3508 C CA . MET A 1 465 ? -24.941 -12.836 8.738 1.000 37.871 449 MET AAA CA 1
ATOM 3509 C C . MET A 1 465 ? -25.064 -14.249 8.161 1.000 34.247 449 MET AAA C 1
ATOM 3510 O O . MET A 1 465 ? -24.134 -14.684 7.463 1.000 39.142 449 MET AAA O 1
ATOM 3515 N N . ALA A 1 466 ? -26.179 -14.927 8.441 1.000 41.081 450 ALA AAA N 1
ATOM 3516 C CA . ALA A 1 466 ? -26.427 -16.323 8.013 1.000 39.627 450 ALA AAA CA 1
ATOM 3517 C C . ALA A 1 466 ? -26.325 -16.409 6.486 1.000 37.097 450 ALA AAA C 1
ATOM 3518 O O . ALA A 1 466 ? -25.642 -17.324 5.993 1.000 47.936 450 ALA AAA O 1
ATOM 3520 N N . ASN A 1 467 ? -26.948 -15.467 5.773 1.000 40.110 451 ASN AAA N 1
ATOM 3521 C CA . ASN A 1 467 ? -26.995 -15.474 4.285 1.000 44.085 451 ASN AAA CA 1
ATOM 3522 C C . ASN A 1 467 ? -25.570 -15.388 3.733 1.000 48.203 451 ASN AAA C 1
ATOM 3523 O O . ASN A 1 467 ? -25.239 -16.186 2.835 1.000 51.493 451 ASN AAA O 1
ATOM 3528 N N . LYS A 1 468 ? -24.758 -14.464 4.253 1.000 36.858 452 LYS AAA N 1
ATOM 3529 C CA . LYS A 1 468 ? -23.377 -14.236 3.754 1.000 40.351 452 LYS AAA CA 1
ATOM 3530 C C . LYS A 1 468 ? -22.510 -15.444 4.121 1.000 40.058 452 LYS AAA C 1
ATOM 3531 O O . LYS A 1 468 ? -21.620 -15.790 3.324 1.000 42.031 452 LYS AAA O 1
ATOM 3537 N N . ILE A 1 469 ? -22.762 -16.071 5.272 1.000 41.042 453 ILE AAA N 1
ATOM 3538 C CA . ILE A 1 469 ? -22.057 -17.327 5.659 1.000 45.742 453 ILE AAA CA 1
ATOM 3539 C C . ILE A 1 469 ? -22.387 -18.396 4.615 1.000 42.731 453 ILE AAA C 1
ATOM 3540 O O . ILE A 1 469 ? -21.447 -19.024 4.098 1.000 53.336 453 ILE AAA O 1
ATOM 3545 N N . LEU A 1 470 ? -23.669 -18.557 4.289 1.000 47.880 454 LEU AAA N 1
ATOM 3546 C CA . LEU A 1 470 ? -24.137 -19.559 3.295 1.000 48.582 454 LEU AAA CA 1
ATOM 3547 C C . LEU A 1 470 ? -23.527 -19.234 1.930 1.000 46.240 454 LEU AAA C 1
ATOM 3548 O O . LEU A 1 470 ? -23.084 -20.176 1.250 1.000 57.171 454 LEU AAA O 1
ATOM 3553 N N . LYS A 1 471 ? -23.489 -17.955 1.555 1.000 47.419 455 LYS AAA N 1
ATOM 3554 C CA . LYS A 1 471 ? -22.953 -17.524 0.239 1.000 45.138 455 LYS AAA CA 1
ATOM 3555 C C . LYS A 1 471 ? -21.494 -17.984 0.147 1.000 50.347 455 LYS AAA C 1
ATOM 3556 O O . LYS A 1 471 ? -21.127 -18.549 -0.901 1.000 44.033 455 LYS AAA O 1
ATOM 3562 N N . LEU A 1 472 ? -20.717 -17.812 1.222 1.000 46.200 456 LEU AAA N 1
ATOM 3563 C CA . LEU A 1 472 ? -19.273 -18.172 1.265 1.000 50.297 456 LEU AAA CA 1
ATOM 3564 C C . LEU A 1 472 ? -19.107 -19.699 1.306 1.000 52.856 456 LEU AAA C 1
ATOM 3565 O O . LEU A 1 472 ? -18.187 -20.206 0.644 1.000 59.385 456 LEU AAA O 1
ATOM 3568 N N . LEU A 1 473 ? -19.949 -20.411 2.057 1.000 54.269 457 LEU AAA N 1
ATOM 3569 C CA . LEU A 1 473 ? -19.888 -21.895 2.142 1.000 57.262 457 LEU AAA CA 1
ATOM 3570 C C . LEU A 1 473 ? -20.306 -22.499 0.796 1.000 68.762 457 LEU AAA C 1
ATOM 3571 O O . LEU A 1 473 ? -19.842 -23.608 0.491 1.000 63.599 457 LEU AAA O 1
ATOM 3576 N N . HIS A 1 474 ? -21.135 -21.797 0.017 1.000 68.480 458 HIS AAA N 1
ATOM 3577 C CA . HIS A 1 474 ? -21.643 -22.281 -1.296 1.000 55.400 458 HIS AAA CA 1
ATOM 3578 C C . HIS A 1 474 ? -20.764 -21.786 -2.451 1.000 62.969 458 HIS AAA C 1
ATOM 3579 O O . HIS A 1 474 ? -21.077 -22.146 -3.600 1.000 61.173 458 HIS AAA O 1
ATOM 3586 N N . ASP A 1 475 ? -19.715 -21.003 -2.185 1.000 63.945 459 ASP AAA N 1
ATOM 3587 C CA . ASP A 1 475 ? -18.876 -20.410 -3.262 1.000 57.418 459 ASP AAA CA 1
ATOM 3588 C C . ASP A 1 475 ? -17.413 -20.364 -2.811 1.000 66.317 459 ASP AAA C 1
ATOM 3589 O O . ASP A 1 475 ? -16.957 -19.292 -2.370 1.000 68.386 459 ASP AAA O 1
ATOM 3594 N N . LYS A 1 476 ? -16.700 -21.487 -2.945 1.000 58.432 460 LYS AAA N 1
ATOM 3595 C CA . LYS A 1 476 ? -15.296 -21.642 -2.479 1.000 57.386 460 LYS AAA CA 1
ATOM 3596 C C . LYS A 1 476 ? -14.401 -20.626 -3.198 1.000 53.992 460 LYS AAA C 1
ATOM 3597 O O . LYS A 1 476 ? -13.497 -20.084 -2.548 1.000 50.654 460 LYS AAA O 1
ATOM 3599 N N . GLU A 1 477 ? -14.647 -20.383 -4.488 1.000 55.885 461 GLU AAA N 1
ATOM 3600 C CA . GLU A 1 477 ? -13.826 -19.471 -5.329 1.000 58.006 461 GLU AAA CA 1
ATOM 3601 C C . GLU A 1 477 ? -13.937 -18.044 -4.779 1.000 59.096 461 GLU AAA C 1
ATOM 3602 O O . GLU A 1 477 ? -12.891 -17.374 -4.665 1.000 47.365 461 GLU AAA O 1
ATOM 3604 N N . LEU A 1 478 ? -15.158 -17.590 -4.480 1.000 52.299 462 LEU AAA N 1
ATOM 3605 C CA . LEU A 1 478 ? -15.384 -16.252 -3.875 1.000 58.927 462 LEU AAA CA 1
ATOM 3606 C C . LEU A 1 478 ? -14.649 -16.224 -2.534 1.000 47.745 462 LEU AAA C 1
ATOM 3607 O O . LEU A 1 478 ? -13.940 -15.244 -2.277 1.000 48.362 462 LEU AAA O 1
ATOM 3612 N N . SER A 1 479 ? -14.797 -17.277 -1.731 1.000 48.198 463 SER AAA N 1
ATOM 3613 C CA . SER A 1 479 ? -14.200 -17.349 -0.375 1.000 50.534 463 SER AAA CA 1
ATOM 3614 C C . SER A 1 479 ? -12.691 -17.137 -0.491 1.000 60.846 463 SER AAA C 1
ATOM 3615 O O . SER A 1 479 ? -12.173 -16.265 0.224 1.000 44.344 463 SER AAA O 1
ATOM 3618 N N . LYS A 1 480 ? -12.034 -17.858 -1.404 1.000 58.608 464 LYS AAA N 1
ATOM 3619 C CA . LYS A 1 480 ? -10.561 -17.772 -1.602 1.000 52.925 464 LYS AAA CA 1
ATOM 3620 C C . LYS A 1 480 ? -10.205 -16.352 -2.059 1.000 46.890 464 LYS AAA C 1
ATOM 3621 O O . LYS A 1 480 ? -9.199 -15.812 -1.567 1.000 43.382 464 LYS AAA O 1
ATOM 3624 N N . SER A 1 481 ? -11.005 -15.760 -2.949 1.000 45.057 465 SER AAA N 1
ATOM 3625 C CA . SER A 1 481 ? -10.744 -14.412 -3.520 1.000 49.295 465 SER AAA CA 1
ATOM 3626 C C . SER A 1 481 ? -10.824 -13.368 -2.402 1.000 51.313 465 SER AAA C 1
ATOM 3627 O O . SER A 1 481 ? -9.899 -12.539 -2.286 1.000 43.960 465 SER AAA O 1
ATOM 3630 N N . LEU A 1 482 ? -11.887 -13.420 -1.600 1.000 44.971 466 LEU AAA N 1
ATOM 3631 C CA . LEU A 1 482 ? -12.079 -12.487 -0.459 1.000 48.566 466 LEU AAA CA 1
ATOM 3632 C C . LEU A 1 482 ? -10.906 -12.664 0.512 1.000 41.032 466 LEU AAA C 1
ATOM 3633 O O . LEU A 1 482 ? -10.373 -11.646 0.976 1.000 38.801 466 LEU AAA O 1
ATOM 3638 N N . GLY A 1 483 ? -10.491 -13.910 0.758 1.000 44.159 467 GLY AAA N 1
ATOM 3639 C CA . GLY A 1 483 ? -9.419 -14.246 1.715 1.000 48.771 467 GLY AAA CA 1
ATOM 3640 C C . GLY A 1 483 ? -8.103 -13.576 1.359 1.000 57.026 467 GLY AAA C 1
ATOM 3641 O O . GLY A 1 483 ? -7.454 -13.025 2.273 1.000 52.641 467 GLY AAA O 1
ATOM 3642 N N . LYS A 1 484 ? -7.706 -13.637 0.085 1.000 53.045 468 LYS AAA N 1
ATOM 3643 C CA . LYS A 1 484 ? -6.415 -13.080 -0.399 1.000 50.002 468 LYS AAA CA 1
ATOM 3644 C C . LYS A 1 484 ? -6.442 -11.558 -0.224 1.000 47.999 468 LYS AAA C 1
ATOM 3645 O O . LYS A 1 484 ? -5.404 -10.990 0.170 1.000 44.440 468 LYS AAA O 1
ATOM 3647 N N . HIS A 1 485 ? -7.579 -10.914 -0.495 1.000 46.180 469 HIS AAA N 1
ATOM 3648 C CA . HIS A 1 485 ? -7.724 -9.448 -0.302 1.000 50.713 469 HIS AAA CA 1
ATOM 3649 C C . HIS A 1 485 ? -7.541 -9.123 1.186 1.000 43.469 469 HIS AAA C 1
ATOM 3650 O O . HIS A 1 485 ? -6.890 -8.110 1.480 1.000 42.812 469 HIS AAA O 1
ATOM 3657 N N . GLY A 1 486 ? -8.080 -9.961 2.078 1.000 43.213 470 GLY AAA N 1
ATOM 3658 C CA . GLY A 1 486 ? -7.964 -9.790 3.540 1.000 45.378 470 GLY AAA CA 1
ATOM 3659 C C . GLY A 1 486 ? -6.512 -9.785 3.977 1.000 40.471 470 GLY AAA C 1
ATOM 3660 O O . GLY A 1 486 ? -6.112 -8.858 4.706 1.000 45.063 470 GLY AAA O 1
ATOM 3661 N N . ARG A 1 487 ? -5.739 -10.778 3.535 1.000 40.107 471 ARG AAA N 1
ATOM 3662 C CA . ARG A 1 487 ? -4.298 -10.884 3.879 1.000 42.477 471 ARG AAA CA 1
ATOM 3663 C C . ARG A 1 487 ? -3.595 -9.608 3.401 1.000 46.553 471 ARG AAA C 1
ATOM 3664 O O . ARG A 1 487 ? -2.857 -9.013 4.205 1.000 54.536 471 ARG AAA O 1
ATOM 3672 N N . ASP A 1 488 ? -3.832 -9.204 2.147 1.000 47.860 472 ASP AAA N 1
ATOM 3673 C CA . ASP A 1 488 ? -3.191 -8.010 1.533 1.000 44.655 472 ASP AAA CA 1
ATOM 3674 C C . ASP A 1 488 ? -3.597 -6.758 2.318 1.000 39.599 472 ASP AAA C 1
ATOM 3675 O O . ASP A 1 488 ? -2.720 -5.911 2.556 1.000 48.180 472 ASP AAA O 1
ATOM 3680 N N . THR A 1 489 ? -4.872 -6.644 2.702 1.000 39.380 473 THR AAA N 1
ATOM 3681 C CA . THR A 1 489 ? -5.396 -5.476 3.457 1.000 39.510 473 THR AAA CA 1
ATOM 3682 C C . THR A 1 489 ? -4.631 -5.367 4.779 1.000 35.613 473 THR AAA C 1
ATOM 3683 O O . THR A 1 489 ? -4.176 -4.258 5.096 1.000 36.433 473 THR AAA O 1
ATOM 3687 N N . ILE A 1 490 ? -4.470 -6.479 5.504 1.000 38.750 474 ILE AAA N 1
ATOM 3688 C CA . ILE A 1 490 ? -3.824 -6.465 6.848 1.000 38.442 474 ILE AAA CA 1
ATOM 3689 C C . ILE A 1 490 ? -2.354 -6.087 6.669 1.000 34.623 474 ILE AAA C 1
ATOM 3690 O O . ILE A 1 490 ? -1.882 -5.232 7.437 1.000 34.268 474 ILE AAA O 1
ATOM 3695 N N . ILE A 1 491 ? -1.671 -6.677 5.682 1.000 43.179 475 ILE AAA N 1
ATOM 3696 C CA . ILE A 1 491 ? -0.222 -6.413 5.442 1.000 46.303 475 ILE AAA CA 1
ATOM 3697 C C . ILE A 1 491 ? -0.052 -4.916 5.163 1.000 49.211 475 ILE AAA C 1
ATOM 3698 O O . ILE A 1 491 ? 0.891 -4.336 5.721 1.000 45.814 475 ILE AAA O 1
ATOM 3703 N N . ASP A 1 492 ? -0.962 -4.308 4.392 1.000 50.030 476 ASP AAA N 1
ATOM 3704 C CA . ASP A 1 492 ? -0.880 -2.874 4.003 1.000 51.677 476 ASP AAA CA 1
ATOM 3705 C C . ASP A 1 492 ? -1.168 -1.990 5.225 1.000 49.380 476 ASP AAA C 1
ATOM 3706 O O . ASP A 1 492 ? -0.361 -1.087 5.488 1.000 51.929 476 ASP AAA O 1
ATOM 3711 N N . MET A 1 493 ? -2.268 -2.233 5.942 1.000 40.681 477 MET AAA N 1
ATOM 3712 C CA . MET A 1 493 ? -2.728 -1.358 7.055 1.000 43.176 477 MET AAA CA 1
ATOM 3713 C C . MET A 1 493 ? -1.772 -1.445 8.257 1.000 42.709 477 MET AAA C 1
ATOM 3714 O O . MET A 1 493 ? -1.518 -0.395 8.863 1.000 35.821 477 MET AAA O 1
ATOM 3719 N N . TYR A 1 494 ? -1.264 -2.627 8.616 1.000 41.496 478 TYR AAA N 1
ATOM 3720 C CA . TYR A 1 494 ? -0.546 -2.820 9.906 1.000 41.879 478 TYR AAA CA 1
ATOM 3721 C C . TYR A 1 494 ? 0.919 -3.196 9.672 1.000 41.079 478 TYR AAA C 1
ATOM 3722 O O . TYR A 1 494 ? 1.416 -4.136 10.323 1.000 38.369 478 TYR AAA O 1
ATOM 3731 N N . GLN A 1 495 ? 1.614 -2.417 8.844 1.000 44.581 479 GLN AAA N 1
ATOM 3732 C CA . GLN A 1 495 ? 3.067 -2.592 8.591 1.000 42.032 479 GLN AAA CA 1
ATOM 3733 C C . GLN A 1 495 ? 3.807 -2.249 9.879 1.000 37.652 479 GLN AAA C 1
ATOM 3734 O O . GLN A 1 495 ? 3.637 -1.153 10.410 1.000 38.135 479 GLN AAA O 1
ATOM 3740 N N . PRO A 1 496 ? 4.635 -3.170 10.422 1.000 36.597 480 PRO AAA N 1
ATOM 3741 C CA . PRO A 1 496 ? 5.312 -2.946 11.701 1.000 38.747 480 PRO AAA CA 1
ATOM 3742 C C . PRO A 1 496 ? 6.172 -1.673 11.753 1.000 42.471 480 PRO AAA C 1
ATOM 3743 O O . PRO A 1 496 ? 6.280 -1.099 12.814 1.000 34.958 480 PRO AAA O 1
ATOM 3747 N N . GLU A 1 497 ? 6.760 -1.271 10.623 1.000 37.348 481 GLU AAA N 1
ATOM 3748 C CA . GLU A 1 497 ? 7.657 -0.086 10.532 1.000 43.547 481 GLU AAA CA 1
ATOM 3749 C C . GLU A 1 497 ? 6.873 1.171 10.925 1.000 34.898 481 GLU AAA C 1
ATOM 3750 O O . GLU A 1 497 ? 7.423 1.999 11.677 1.000 30.886 481 GLU AAA O 1
ATOM 3756 N N . LYS A 1 498 ? 5.637 1.304 10.443 1.000 34.451 482 LYS AAA N 1
ATOM 3757 C CA . LYS A 1 498 ? 4.782 2.489 10.717 1.000 37.920 482 LYS AAA CA 1
ATOM 3758 C C . LYS A 1 498 ? 4.517 2.558 12.226 1.000 32.852 482 LYS AAA C 1
ATOM 3759 O O . LYS A 1 498 ? 4.653 3.651 12.805 1.000 37.378 482 LYS AAA O 1
ATOM 3762 N N . LEU A 1 499 ? 4.210 1.421 12.850 1.000 34.266 483 LEU AAA N 1
ATOM 3763 C CA . LEU A 1 499 ? 3.858 1.363 14.294 1.000 32.185 483 LEU AAA CA 1
ATOM 3764 C C . LEU A 1 499 ? 5.108 1.667 15.124 1.000 28.656 483 LEU AAA C 1
ATOM 3765 O O . LEU A 1 499 ? 4.987 2.349 16.157 1.000 30.512 483 LEU AAA O 1
ATOM 3770 N N . MET A 1 500 ? 6.276 1.200 14.687 1.000 33.704 484 MET AAA N 1
ATOM 3771 C CA . MET A 1 500 ? 7.530 1.416 15.451 1.000 32.159 484 MET AAA CA 1
ATOM 3772 C C . MET A 1 500 ? 7.834 2.916 15.476 1.000 39.983 484 MET AAA C 1
ATOM 3773 O O . MET A 1 500 ? 8.213 3.423 16.552 1.000 38.973 484 MET AAA O 1
ATOM 3778 N N . VAL A 1 501 ? 7.635 3.602 14.346 1.000 42.992 485 VAL AAA N 1
ATOM 3779 C CA . VAL A 1 501 ? 7.877 5.069 14.237 1.000 34.652 485 VAL AAA CA 1
ATOM 3780 C C . VAL A 1 501 ? 6.973 5.779 15.252 1.000 32.490 485 VAL AAA C 1
ATOM 3781 O O . VAL A 1 501 ? 7.487 6.648 15.987 1.000 36.842 485 VAL AAA O 1
ATOM 3785 N N . LYS A 1 502 ? 5.695 5.394 15.325 1.000 31.265 486 LYS AAA N 1
ATOM 3786 C CA . LYS A 1 502 ? 4.691 6.040 16.213 1.000 31.323 486 LYS AAA CA 1
ATOM 3787 C C . LYS A 1 502 ? 5.111 5.876 17.680 1.000 34.611 486 LYS AAA C 1
ATOM 3788 O O . LYS A 1 502 ? 5.046 6.869 18.420 1.000 38.249 486 LYS AAA O 1
ATOM 3794 N N . TRP A 1 503 ? 5.533 4.677 18.086 1.000 33.817 487 TRP AAA N 1
ATOM 3795 C CA . TRP A 1 503 ? 5.975 4.395 19.478 1.000 35.544 487 TRP AAA CA 1
ATOM 3796 C C . TRP A 1 503 ? 7.229 5.220 19.796 1.000 35.680 487 TRP AAA C 1
ATOM 3797 O O . TRP A 1 503 ? 7.293 5.797 20.894 1.000 31.557 487 TRP AAA O 1
ATOM 3808 N N . LYS A 1 504 ? 8.189 5.267 18.870 1.000 38.683 488 LYS AAA N 1
ATOM 3809 C CA . LYS A 1 504 ? 9.479 5.979 19.073 1.000 41.065 488 LYS AAA CA 1
ATOM 3810 C C . LYS A 1 504 ? 9.205 7.482 19.249 1.000 32.417 488 LYS AAA C 1
ATOM 3811 O O . LYS A 1 504 ? 9.881 8.092 20.091 1.000 40.322 488 LYS AAA O 1
ATOM 3815 N N . GLN A 1 505 ? 8.229 8.051 18.533 1.000 32.105 489 GLN AAA N 1
ATOM 3816 C CA . GLN A 1 505 ? 7.825 9.475 18.709 1.000 42.967 489 GLN AAA CA 1
ATOM 3817 C C . GLN A 1 505 ? 7.312 9.675 20.140 1.000 39.448 489 GLN AAA C 1
ATOM 3818 O O . GLN A 1 505 ? 7.683 10.681 20.759 1.000 39.785 489 GLN AAA O 1
ATOM 3824 N N . LEU A 1 506 ? 6.503 8.741 20.646 1.000 39.301 490 LEU AAA N 1
ATOM 3825 C CA . LEU A 1 506 ? 5.950 8.809 22.026 1.000 38.705 490 LEU AAA CA 1
ATOM 3826 C C . LEU A 1 506 ? 7.096 8.769 23.036 1.000 37.364 490 LEU AAA C 1
ATOM 3827 O O . LEU A 1 506 ? 7.019 9.490 24.046 1.000 43.256 490 LEU AAA O 1
ATOM 3832 N N . PHE A 1 507 ? 8.130 7.976 22.762 1.000 35.517 491 PHE AAA N 1
ATOM 3833 C CA . PHE A 1 507 ? 9.245 7.740 23.714 1.000 40.015 491 PHE AAA CA 1
ATOM 3834 C C . PHE A 1 507 ? 10.124 8.995 23.801 1.000 45.239 491 PHE AAA C 1
ATOM 3835 O O . PHE A 1 507 ? 10.599 9.298 24.907 1.000 44.275 491 PHE AAA O 1
ATOM 3843 N N . ASN A 1 508 ? 10.324 9.714 22.691 1.000 59.542 492 ASN AAA N 1
ATOM 3844 C CA . ASN A 1 508 ? 11.104 10.983 22.674 1.000 56.211 492 ASN AAA CA 1
ATOM 3845 C C . ASN A 1 508 ? 10.246 12.093 23.288 1.000 52.491 492 ASN AAA C 1
ATOM 3846 O O . ASN A 1 508 ? 10.748 12.898 24.064 1.000 71.882 492 ASN AAA O 1
#

Foldseek 3Di:
DFEEEEEAQDDALFDFDLLLLLQLVQVLCVVVVYHREYEHEDDDPCVVVRVVCCVVLVSHPPSHHYHYLLVVLLVVVVVVDDAADCVVVVVVCVVLVQWDWADPDPFKIWTARPVVRDTAWIWGDDPFKIKIFGDDPNATAKIFIDGNRATAKMFGADRVRFTQKIFGAHPSGHTQKMWTADRPVRATAWIAGNVVRDIDGGSLRVLLVVCLVPDDQALSYEYEYSHLVNVSSVLPHPRDRHAYEYEDWWQQADPPDPPRHGDPSVCVCLLCQVSHLAYEAQDPQSQVSSCVPSVHDRYYHFHRFADQDDADDQPADAQEEEEEGALDVQQVLVLVLLLQLLLCVVPVRYAYEYEHYYPCVVVSVCSCVVSVVPVRYDYPYHDSPLLVVLSHYLAYETLGQITSECNSNLSSLSSLFAYEYEPHGNYCPQQHDDQQQYHHDHHSPSVVSSVRSNVSSVCSPSRNRSSPSSSVSSCVPNPSVVSSVRVVVSSD

Sequence (492 aa):
MKQTYMIVNELDVNKGGMTTAMLTRSKFFLDNEISGDIITFDFKANYKDILKELVQSKKMDKRTQMHNPFIYFKNISNLQHKKYNYTMTRNLSNLLKDSVEIKENSRISRFFNIMSREYLAYKRETEQETIFDLFKNNLRYKRIYFYKGKIVKTEVFNSDNNLIAEQFYDDNGYLYLYRQINPEKKSIGKTYLVCKEKQFKNNVEFCSYFLDKLIPDINDNIIICDGPGSFPKILKTNHKNVKKFAVIHVNHYKNFDDTGAVKKQEDYILRNANKINGVVMLTEAQKKDIIEKYKITNAYVISNFINITDDYRDKNDNKVVGHISRLVPQKGLPYLIDVAKKVVEQDNSVEFHLYGTGEEKSKIENLIQESNLTNNVKLLGYTTNAIEKIKDFRCVISTSQFEGQGLSLIEAMLLKKPVVAFDVKYGPSDFVKDGKNGYLIENKDIKKMANKILKLLHDKELSKSLGKHGRDTIIDMYQPEKLMVKWKQLFN

Radius of gyration: 25.83 Å; Cα contacts (8 Å, |Δi|>4): 984; chains: 1; bounding box: 55×60×77 Å

B-factor: mean 38.82, std 12.28, range [16.66, 113.67]

Secondary structure (P-SEA, 3-state):
cbbbbbbcccccccccaaaaaaaaaaaaaaaacbbbbbbbcccccaaaaaaaaaaaaccccccbbbbbaaaaaaaaaaaccccccaaaaaaaaaaaccbbbbbccccbbbbbccccccccbbbbbcccbbbbbbbccccccbbbbbccccccbbbbbcccccccbbbbbcccccccccccccccccccccccccccccccccaaaaaaaaaaacccccccbbbbbccccaaaaaaacccccbbbbbbbcccccccccccccccaaaaaaaaacccccbbbbccaaaaaaaaaccccccbbbbccccccccccccccccbbbbbbcccccccaaaaaaaaaaaaaaacccbbbbbbbcccaaaaaaaaaaaaccccccccccccccaaaaaaaccccccccccccccaaaaaaaaabbbbbbcccccccccccccccccccccccaaaaaaaaaaaaaacaaaaaaaaaaaaaaaaaaccaaaaaaaaaaaac